Protein 4CRQ (pdb70)

CATH classification: 2.60.120.200

Secondary structure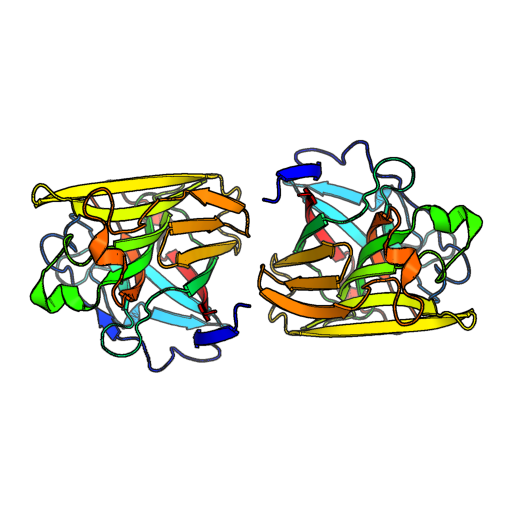 (DSSP, 8-state):
--EEEEEE--SSS--TT-EEE-B-TTTIIIII--EEE-GGGEEEETTEEEEEEEEEEETTEEEEE-EEE-TTT--BSSEEEEEEEE----TTEEEEEEEEETTHHHH-TTTT-EEEEEE--TT-SEEEEEEEEE-TTS-EEEEEEEEE-S-TTSEEEEEEEE-SSEEEEEETTEEEEEEE-GGGGGGTGGGGS-EEEEEEEEESBTTTBS---GGG-SEEEEEEEEEEEE-/--EEEEEE--SSS--TT-EE--B-TTTIIIII--EEE-GGGEEEETTEEEEEEEEEEETTEEEEE-EEE-TTT--BSSEEEEEEEE----TTEEEEEEEEETTHHHH-TTTT-EEEEEE--TT-SEEEEEEEEE-TTS-EEEEEEEEE-S-TTS-EEEEEEE-SSEEEEEETTEEEEEEE-GGGGGGTGGGGS-EEEEEEEEESBTTTBS---GGG-SEEEEEEEEEEEE-

Sequence (462 aa):
DYNLVWQDEFDDGIGPDWVFETGMGYNGWGNNELQYYRRENAAVENGNLVITAKHENFGGAQYTSARMKTQGRKSFKYGKIEARIALPSGQGLWPAFWMLGNNITSVSWPACGEIDIMSRINNALQTHGTIHWSDQNGDHASYGDDVGVSSDPGQYHIYSVEWDANSIKWFVDGQQFNEEVDISNGVNGTGEFQNEFFILLNMAVGGDWPGFDVDQSKLPAQMLVDYVRVYQKDYNLVWQDEFDDGIGPDWVFEETTGMGYYNGWGNNELQYYRRENAAVENGNLVITAKHENFGGAQYTSARMKTQGRKSFKYGKIEARIALPSGQGLWPAFWMLGNNITSVSWPACGEIDIMSRINNALQTHGTIHWSDQNGDHASYGDDVGVSDPGQYHIYSVEWDANSIKWFVDGQQFNEVDISNGVNGTGEFQNEFFILLNMAVGGDWPGFDVDQSKLPAQMLVDYVRVYQK

Structure (mmCIF, N/CA/C/O backbone):
data_4CRQ
#
_entry.id   4CRQ
#
_cell.length_a   67.108
_cell.length_b   68.061
_cell.length_c   143.282
_cell.angle_alpha   90.00
_cell.angle_beta   90.00
_cell.angle_gamma   90.00
#
_symmetry.space_group_name_H-M   'P 21 21 21'
#
loop_
_entity.id
_entity.type
_entity.pdbx_description
1 polymer 'ENDO-1,3-BETA-GLUCANASE, FAMILY GH16'
2 non-polymer 'CALCIUM ION'
3 non-polymer 'CHLORIDE ION'
4 non-polymer 'ACETATE ION'
5 non-polymer 'MAGNESIUM ION'
6 non-polymer 1,2-ETHANEDIOL
7 non-polymer 'SODIUM ION'
8 water water
#
loop_
_atom_site.group_PDB
_atom_site.id
_atom_site.type_symbol
_atom_site.label_atom_id
_atom_site.label_alt_id
_atom_site.label_comp_id
_atom_site.label_asym_id
_atom_site.label_entity_id
_atom_site.label_seq_id
_atom_site.pdbx_PDB_ins_code
_atom_site.Cartn_x
_atom_site.Cartn_y
_atom_site.Cartn_z
_atom_site.occupancy
_atom_site.B_iso_or_equiv
_atom_site.auth_seq_id
_atom_site.auth_comp_id
_atom_site.auth_asym_id
_atom_site.auth_atom_id
_atom_site.pdbx_PDB_model_num
ATOM 1 N N . ASP A 1 2 ? 61.324 4.009 33.576 1.00 49.36 24 ASP A N 1
ATOM 2 C CA . ASP A 1 2 ? 61.701 4.233 35.008 1.00 46.66 24 ASP A CA 1
ATOM 3 C C . ASP A 1 2 ? 61.753 5.723 35.394 1.00 38.27 24 ASP A C 1
ATOM 4 O O . ASP A 1 2 ? 62.344 6.529 34.663 1.00 39.43 24 ASP A O 1
ATOM 9 N N . TYR A 1 3 ? 61.156 6.076 36.544 1.00 35.65 25 TYR A N 1
ATOM 10 C CA . TYR A 1 3 ? 61.163 7.463 37.057 1.00 28.53 25 TYR A CA 1
ATOM 11 C C . TYR A 1 3 ? 62.525 7.826 37.650 1.00 29.58 25 TYR A C 1
ATOM 12 O O . TYR A 1 3 ? 63.051 7.077 38.473 1.00 35.89 25 TYR A O 1
ATOM 21 N N . ASN A 1 4 ? 63.082 8.965 37.227 1.00 28.59 26 ASN A N 1
ATOM 22 C CA . ASN A 1 4 ? 64.359 9.495 37.741 1.00 28.51 26 ASN A CA 1
ATOM 23 C C . ASN A 1 4 ? 64.148 10.882 38.297 1.00 26.62 26 ASN A C 1
ATOM 24 O O . ASN A 1 4 ? 63.382 11.662 37.711 1.00 24.18 26 ASN A O 1
ATOM 29 N N . LEU A 1 5 ? 64.818 11.202 39.408 1.00 25.44 27 LEU A N 1
ATOM 30 C CA . LEU A 1 5 ? 64.630 12.516 40.042 1.00 23.62 27 LEU A CA 1
ATOM 31 C C . LEU A 1 5 ? 65.189 13.616 39.132 1.00 21.88 27 LEU A C 1
ATOM 32 O O . LEU A 1 5 ? 66.378 13.547 38.772 1.00 25.60 27 LEU A O 1
ATOM 37 N N . VAL A 1 6 ? 64.363 14.600 38.766 1.00 22.58 28 VAL A N 1
ATOM 38 C CA . VAL A 1 6 ? 64.821 15.734 37.923 1.00 23.08 28 VAL A CA 1
ATOM 39 C C . VAL A 1 6 ? 64.888 17.066 38.701 1.00 22.44 28 VAL A C 1
ATOM 40 O O . VAL A 1 6 ? 65.637 17.970 38.315 1.00 25.76 28 VAL A O 1
ATOM 44 N N . TRP A 1 7 ? 64.122 17.197 39.787 1.00 22.59 29 TRP A N 1
ATOM 45 C CA . TRP A 1 7 ? 64.142 18.415 40.585 1.00 20.97 29 TRP A CA 1
ATOM 46 C C . TRP A 1 7 ? 63.634 18.124 41.967 1.00 20.54 29 TRP A C 1
ATOM 47 O O . TRP A 1 7 ? 62.757 17.253 42.166 1.00 20.44 29 TRP A O 1
ATOM 58 N N . GLN A 1 8 ? 64.147 18.872 42.944 1.00 19.73 30 GLN A N 1
ATOM 59 C CA . GLN A 1 8 ? 63.661 18.778 44.315 1.00 19.83 30 GLN A CA 1
ATOM 60 C C . GLN A 1 8 ? 63.925 20.043 45.081 1.00 21.48 30 GLN A C 1
ATOM 61 O O . GLN A 1 8 ? 64.844 20.798 44.738 1.00 20.52 30 GLN A O 1
ATOM 67 N N . ASP A 1 9 ? 63.136 20.240 46.132 1.00 19.14 31 ASP A N 1
ATOM 68 C CA . ASP A 1 9 ? 63.471 21.220 47.149 1.00 19.94 31 ASP A CA 1
ATOM 69 C C . ASP A 1 9 ? 63.230 20.465 48.453 1.00 20.60 31 ASP A C 1
ATOM 70 O O . ASP A 1 9 ? 62.079 20.130 48.762 1.00 20.38 31 ASP A O 1
ATOM 75 N N . GLU A 1 10 ? 64.301 20.175 49.195 1.00 20.25 32 GLU A N 1
ATOM 76 C CA . GLU A 1 10 ? 64.250 19.435 50.473 1.00 19.13 32 GLU A CA 1
ATOM 77 C C . GLU A 1 10 ? 64.091 20.363 51.689 1.00 19.03 32 GLU A C 1
ATOM 78 O O . GLU A 1 10 ? 63.906 19.869 52.804 1.00 20.07 32 GLU A O 1
ATOM 84 N N . PHE A 1 11 ? 64.185 21.686 51.481 1.00 19.26 33 PHE A N 1
ATOM 85 C CA . PHE A 1 11 ? 64.062 22.665 52.579 1.00 20.57 33 PHE A CA 1
ATOM 86 C C . PHE A 1 11 ? 65.010 22.359 53.759 1.00 21.82 33 PHE A C 1
ATOM 87 O O . PHE A 1 11 ? 64.612 22.496 54.921 1.00 24.53 33 PHE A O 1
ATOM 95 N N . ASP A 1 12 ? 66.259 21.944 53.470 1.00 23.95 34 ASP A N 1
ATOM 96 C CA . ASP A 1 12 ? 67.179 21.568 54.561 1.00 30.39 34 ASP A CA 1
ATOM 97 C C . ASP A 1 12 ? 67.374 22.671 55.598 1.00 33.80 34 ASP A C 1
ATOM 98 O O . ASP A 1 12 ? 67.182 22.438 56.798 1.00 41.11 34 ASP A O 1
ATOM 103 N N . ASP A 1 13 ? 67.731 23.864 55.126 1.00 39.21 35 ASP A N 1
ATOM 104 C CA . ASP A 1 13 ? 68.041 25.012 56.011 1.00 40.10 35 ASP A CA 1
ATOM 105 C C . ASP A 1 13 ? 67.411 26.320 55.568 1.00 39.38 35 ASP A C 1
ATOM 106 O O . ASP A 1 13 ? 67.319 27.278 56.367 1.00 47.13 35 ASP A O 1
ATOM 111 N N . GLY A 1 14 ? 66.993 26.356 54.303 1.00 33.26 36 GLY A N 1
ATOM 112 C CA . GLY A 1 14 ? 66.303 27.497 53.743 1.00 31.22 36 GLY A CA 1
ATOM 113 C C . GLY A 1 14 ? 65.456 27.104 52.558 1.00 26.79 36 GLY A C 1
ATOM 114 O O . GLY A 1 14 ? 65.391 25.915 52.162 1.00 27.89 36 GLY A O 1
ATOM 115 N N . ILE A 1 15 ? 64.794 28.110 51.998 1.00 27.01 37 ILE A N 1
ATOM 116 C CA . ILE A 1 15 ? 63.920 27.927 50.842 1.00 25.21 37 ILE A CA 1
ATOM 117 C C . ILE A 1 15 ? 64.843 27.941 49.631 1.00 24.09 37 ILE A C 1
ATOM 118 O O . ILE A 1 15 ? 65.749 28.812 49.544 1.00 29.69 37 ILE A O 1
ATOM 123 N N . GLY A 1 16 ? 64.642 26.997 48.712 1.00 26.36 38 GLY A N 1
ATOM 124 C CA . GLY A 1 16 ? 65.517 26.891 47.529 1.00 25.45 38 GLY A CA 1
ATOM 125 C C . GLY A 1 16 ? 65.363 28.035 46.533 1.00 24.80 38 GLY A C 1
ATOM 126 O O . GLY A 1 16 ? 64.461 28.861 46.683 1.00 26.51 38 GLY A O 1
ATOM 127 N N . PRO A 1 17 ? 66.228 28.066 45.496 1.00 25.01 39 PRO A N 1
ATOM 128 C CA . PRO A 1 17 ? 66.312 29.204 44.551 1.00 26.72 39 PRO A CA 1
ATOM 129 C C . PRO A 1 17 ? 65.166 29.298 43.516 1.00 20.46 39 PRO A C 1
ATOM 130 O O . PRO A 1 17 ? 65.122 30.312 42.764 1.00 27.35 39 PRO A O 1
ATOM 134 N N . ASP A 1 18 ? 64.279 28.291 43.475 1.00 22.03 40 ASP A N 1
ATOM 135 C CA . ASP A 1 18 ? 63.259 28.234 42.394 1.00 21.61 40 ASP A CA 1
ATOM 136 C C . ASP A 1 18 ? 61.873 28.745 42.760 1.00 22.35 40 ASP A C 1
ATOM 137 O O . ASP A 1 18 ? 60.939 28.595 41.992 1.00 26.66 40 ASP A O 1
ATOM 142 N N . TRP A 1 19 ? 61.767 29.372 43.926 1.00 21.32 41 TRP A N 1
ATOM 143 C CA . TRP A 1 19 ? 60.489 29.911 44.379 1.00 20.47 41 TRP A CA 1
ATOM 144 C C . TRP A 1 19 ? 60.383 31.410 44.349 1.00 19.94 41 TRP A C 1
ATOM 145 O O . TRP A 1 19 ? 61.317 32.121 44.730 1.00 25.90 41 TRP A O 1
ATOM 156 N N . VAL A 1 20 ? 59.220 31.874 43.898 1.00 20.86 42 VAL A N 1
ATOM 157 C CA . VAL A 1 20 ? 58.801 33.279 43.862 1.00 25.71 42 VAL A CA 1
ATOM 158 C C . VAL A 1 20 ? 57.650 33.392 44.844 1.00 23.89 42 VAL A C 1
ATOM 159 O O . VAL A 1 20 ? 56.748 32.523 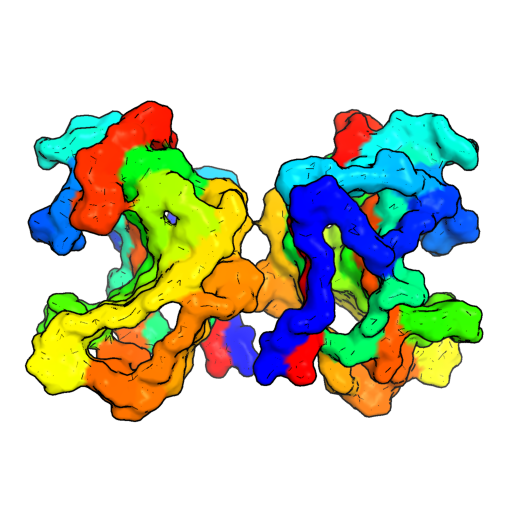44.865 1.00 23.99 42 VAL A O 1
ATOM 163 N N . PHE A 1 21 ? 57.648 34.451 45.644 1.00 21.86 43 PHE A N 1
ATOM 164 C CA . PHE A 1 21 ? 56.603 34.672 46.656 1.00 23.32 43 PHE A CA 1
ATOM 165 C C . PHE A 1 21 ? 55.609 35.681 46.143 1.00 25.67 43 PHE A C 1
ATOM 166 O O . PHE A 1 21 ? 55.995 36.712 45.601 1.00 30.76 43 PHE A O 1
ATOM 174 N N . GLU A 1 22 ? 54.330 35.373 46.312 1.00 23.07 44 GLU A N 1
ATOM 175 C CA . GLU A 1 22 ? 53.250 36.298 45.940 1.00 23.89 44 GLU A CA 1
ATOM 176 C C . GLU A 1 22 ? 52.821 37.077 47.173 1.00 21.99 44 GLU A C 1
ATOM 177 O O . GLU A 1 22 ? 52.990 36.605 48.304 1.00 25.16 44 GLU A O 1
ATOM 183 N N . THR A 1 23 ? 52.279 38.276 46.967 1.00 24.97 45 THR A N 1
ATOM 184 C CA . THR A 1 23 ? 51.855 39.097 48.081 1.00 23.35 45 THR A CA 1
ATOM 185 C C . THR A 1 23 ? 50.477 39.658 47.796 1.00 25.79 45 THR A C 1
ATOM 186 O O . THR A 1 23 ? 50.077 39.750 46.606 1.00 25.52 45 THR A O 1
ATOM 190 N N . GLY A 1 24 ? 49.771 40.057 48.858 1.00 23.50 46 GLY A N 1
ATOM 191 C CA . GLY A 1 24 ? 48.469 40.715 48.722 1.00 24.29 46 GLY A CA 1
ATOM 192 C C . GLY A 1 24 ? 47.309 39.787 48.505 1.00 20.69 46 GLY A C 1
ATOM 193 O O . GLY A 1 24 ? 47.342 38.564 48.819 1.00 22.86 46 GLY A O 1
ATOM 194 N N . MET A 1 25 ? 46.262 40.390 47.948 1.00 22.53 47 MET A N 1
ATOM 195 C CA . MET A 1 25 ? 44.946 39.728 47.822 1.00 21.25 47 MET A CA 1
ATOM 196 C C . MET A 1 25 ? 44.506 39.396 46.390 1.00 24.11 47 MET A C 1
ATOM 197 O O . MET A 1 25 ? 43.388 38.903 46.182 1.00 27.45 47 MET A O 1
ATOM 202 N N . GLY A 1 26 ? 45.381 39.650 45.420 1.00 27.45 48 GLY A N 1
ATOM 203 C CA . GLY A 1 26 ? 45.098 39.351 44.015 1.00 30.80 48 GLY A CA 1
ATOM 204 C C . GLY A 1 26 ? 43.876 40.130 43.566 1.00 29.54 48 GLY A C 1
ATOM 205 O O . GLY A 1 26 ? 43.609 41.241 44.074 1.00 30.20 48 GLY A O 1
ATOM 206 N N . TYR A 1 27 ? 43.149 39.544 42.623 1.00 31.76 49 TYR A N 1
ATOM 207 C CA . TYR A 1 27 ? 41.945 40.132 42.118 1.00 39.50 49 TYR A CA 1
ATOM 208 C C . TYR A 1 27 ? 40.768 39.350 42.722 1.00 35.16 49 TYR A C 1
ATOM 209 O O . TYR A 1 27 ? 40.671 38.122 42.539 1.00 35.29 49 TYR A O 1
ATOM 218 N N . ASN A 1 28 ? 39.898 40.065 43.450 1.00 34.69 50 ASN A N 1
ATOM 219 C CA . ASN A 1 28 ? 38.740 39.474 44.159 1.00 33.99 50 ASN A CA 1
ATOM 220 C C . ASN A 1 28 ? 39.165 38.280 45.052 1.00 29.77 50 ASN A C 1
ATOM 221 O O . ASN A 1 28 ? 38.568 37.179 44.980 1.00 30.36 50 ASN A O 1
ATOM 226 N N . GLY A 1 29 ? 40.197 38.499 45.872 1.00 27.25 51 GLY A N 1
ATOM 227 C CA . GLY A 1 29 ? 40.683 37.448 46.779 1.00 27.19 51 GLY A CA 1
ATOM 228 C C . GLY A 1 29 ? 41.155 36.226 46.002 1.00 27.04 51 GLY A C 1
ATOM 229 O O . GLY A 1 29 ? 40.584 35.141 46.160 1.00 28.33 51 GLY A O 1
ATOM 230 N N . TRP A 1 30 ? 42.157 36.430 45.151 1.00 25.24 52 TRP A N 1
ATOM 231 C CA . TRP A 1 30 ? 42.791 35.371 44.338 1.00 25.84 52 TRP A CA 1
ATOM 232 C C . TRP A 1 30 ? 41.757 34.615 43.544 1.00 26.60 52 TRP A C 1
ATOM 233 O O . TRP A 1 30 ? 41.862 33.410 43.349 1.00 29.51 52 TRP A O 1
ATOM 244 N N . GLY A 1 31 ? 40.748 35.363 43.093 1.00 30.24 53 GLY A N 1
ATOM 245 C CA . GLY A 1 31 ? 39.617 34.864 42.293 1.00 31.44 53 GLY A CA 1
ATOM 246 C C . GLY A 1 31 ? 38.606 33.993 43.022 1.00 30.66 53 GLY A C 1
ATOM 247 O O . GLY A 1 31 ? 37.714 33.433 42.376 1.00 32.14 53 GLY A O 1
ATOM 248 N N . ASN A 1 32 ? 38.730 33.884 44.353 1.00 26.62 54 ASN A N 1
ATOM 249 C CA . ASN A 1 32 ? 37.840 33.037 45.157 1.00 26.11 54 ASN A CA 1
ATOM 250 C C . ASN A 1 32 ? 37.299 33.713 46.403 1.00 27.40 54 ASN A C 1
ATOM 251 O O . ASN A 1 32 ? 36.781 33.024 47.310 1.00 29.95 54 ASN A O 1
ATOM 256 N N . ASN A 1 33 ? 37.408 35.050 46.459 1.00 26.70 55 ASN A N 1
ATOM 257 C CA . ASN A 1 33 ? 36.956 35.843 47.629 1.00 24.43 55 ASN A CA 1
ATOM 258 C C . ASN A 1 33 ? 37.651 35.422 48.930 1.00 26.74 55 ASN A C 1
ATOM 259 O O . ASN A 1 33 ? 37.050 35.466 50.016 1.00 27.52 55 ASN A O 1
ATOM 264 N N . GLU A 1 34 ? 38.913 35.001 48.801 1.00 25.05 56 GLU A N 1
ATOM 265 C CA . GLU A 1 34 ? 39.747 34.586 49.957 1.00 22.25 56 GLU A CA 1
ATOM 266 C C . GLU A 1 34 ? 39.997 35.786 50.882 1.00 20.45 56 GLU A C 1
ATOM 267 O O . GLU A 1 34 ? 40.000 36.944 50.424 1.00 24.87 56 GLU A O 1
ATOM 273 N N . LEU A 1 35 ? 40.208 35.506 52.167 1.00 19.17 57 LEU A N 1
ATOM 274 C CA . LEU A 1 35 ? 40.315 36.578 53.193 1.00 18.57 57 LEU A CA 1
ATOM 275 C C . LEU A 1 35 ? 41.741 36.960 53.595 1.00 20.58 57 LEU A C 1
ATOM 276 O O . LEU A 1 35 ? 41.926 37.961 54.288 1.00 23.63 57 LEU A O 1
ATOM 281 N N . GLN A 1 36 ? 42.735 36.178 53.157 1.00 23.16 58 GLN A N 1
ATOM 282 C CA . GLN A 1 36 ? 44.139 36.455 53.566 1.00 21.41 58 GLN A CA 1
ATOM 283 C C . GLN A 1 36 ? 44.894 37.414 52.637 1.00 20.89 58 GLN A C 1
ATOM 284 O O . GLN A 1 36 ? 44.628 37.497 51.418 1.00 23.75 58 GLN A O 1
ATOM 290 N N . TYR A 1 37 ? 45.839 38.121 53.238 1.00 21.95 59 TYR A N 1
ATOM 291 C CA . TYR A 1 37 ? 46.792 38.923 52.508 1.00 21.64 59 TYR A CA 1
ATOM 292 C C . TYR A 1 37 ? 48.142 38.145 52.526 1.00 20.10 59 TYR A C 1
ATOM 293 O O . TYR A 1 37 ? 48.693 37.929 53.613 1.00 21.28 59 TYR A O 1
ATOM 302 N N . TYR A 1 38 ? 48.657 37.699 51.366 1.00 18.31 60 TYR A N 1
ATOM 303 C CA . TYR A 1 38 ? 49.911 36.955 51.361 1.00 19.84 60 TYR A CA 1
ATOM 304 C C . TYR A 1 38 ? 51.099 37.862 51.594 1.00 21.09 60 TYR A C 1
ATOM 305 O O . TYR A 1 38 ? 51.153 38.979 51.090 1.00 21.10 60 TYR A O 1
ATOM 314 N N . ARG A 1 39 ? 52.047 37.365 52.386 1.00 19.17 61 ARG A N 1
ATOM 315 C CA . ARG A 1 39 ? 53.341 38.074 52.660 1.00 19.04 61 ARG A CA 1
ATOM 316 C C . ARG A 1 39 ? 54.496 37.108 52.650 1.00 21.55 61 ARG A C 1
ATOM 317 O O . ARG A 1 39 ? 54.329 35.905 52.927 1.00 21.58 61 ARG A O 1
ATOM 325 N N . ARG A 1 40 ? 55.679 37.635 52.349 1.00 21.40 62 ARG A N 1
ATOM 326 C CA . ARG A 1 40 ? 56.892 36.840 52.358 1.00 19.87 62 ARG A CA 1
ATOM 327 C C . ARG A 1 40 ? 57.162 36.300 53.778 1.00 20.25 62 ARG A C 1
ATOM 328 O O . ARG A 1 40 ? 57.602 35.143 53.918 1.00 20.80 62 ARG A O 1
ATOM 336 N N . GLU A 1 41 ? 56.882 37.123 54.801 1.00 22.54 63 GLU A N 1
ATOM 337 C CA . GLU A 1 41 ? 57.173 36.827 56.219 1.00 23.54 63 GLU A CA 1
ATOM 338 C C . GLU A 1 41 ? 56.546 35.527 56.704 1.00 20.94 63 GLU A C 1
ATOM 339 O O . GLU A 1 41 ? 57.050 34.881 57.641 1.00 24.21 63 GLU A O 1
ATOM 345 N N . ASN A 1 42 ? 55.444 35.146 56.060 1.00 20.45 64 ASN A N 1
ATOM 346 C CA . ASN A 1 42 ? 54.705 33.980 56.499 1.00 19.43 64 ASN A CA 1
ATOM 347 C C . ASN A 1 42 ? 55.229 32.631 56.016 1.00 18.79 64 ASN A C 1
ATOM 348 O O . ASN A 1 42 ? 54.613 31.578 56.330 1.00 20.29 64 ASN A O 1
ATOM 353 N N . ALA A 1 43 ? 56.308 32.633 55.234 1.00 20.29 65 ALA A N 1
ATOM 354 C CA . ALA A 1 43 ? 56.987 31.398 54.813 1.00 19.24 65 ALA A CA 1
ATOM 355 C C . ALA A 1 43 ? 58.357 31.362 55.449 1.00 20.07 65 ALA A C 1
ATOM 356 O O . ALA A 1 43 ? 59.075 32.371 55.400 1.00 21.67 65 ALA A O 1
ATOM 358 N N . ALA A 1 44 ? 58.730 30.224 56.042 1.00 21.06 66 ALA A N 1
ATOM 359 C CA . ALA A 1 44 ? 60.035 30.067 56.701 1.00 21.97 66 ALA A CA 1
ATOM 360 C C . ALA A 1 44 ? 60.435 28.611 56.655 1.00 21.95 66 ALA A C 1
ATOM 361 O O . ALA A 1 44 ? 59.650 27.789 56.225 1.00 21.98 66 ALA A O 1
ATOM 363 N N . VAL A 1 45 ? 61.654 28.274 57.065 1.00 21.60 67 VAL A N 1
ATOM 364 C CA . VAL A 1 45 ? 62.062 26.876 57.166 1.00 23.57 67 VAL A CA 1
ATOM 365 C C . VAL A 1 45 ? 62.394 26.611 58.626 1.00 26.34 67 VAL A C 1
ATOM 366 O O . VAL A 1 45 ? 63.073 27.429 59.269 1.00 27.26 67 VAL A O 1
ATOM 370 N N . GLU A 1 46 ? 61.902 25.479 59.127 1.00 24.39 68 GLU A N 1
ATOM 371 C CA . GLU A 1 46 ? 62.177 25.017 60.491 1.00 28.00 68 GLU A CA 1
ATOM 372 C C . GLU A 1 46 ? 62.362 23.522 60.444 1.00 25.86 68 GLU A C 1
ATOM 373 O O . GLU A 1 46 ? 61.504 22.826 59.887 1.00 25.95 68 GLU A O 1
ATOM 379 N N . ASN A 1 47 ? 63.467 23.029 61.016 1.00 26.60 69 ASN A N 1
ATOM 380 C CA . ASN A 1 47 ? 63.718 21.569 61.143 1.00 27.74 69 ASN A CA 1
ATOM 381 C C . ASN A 1 47 ? 63.503 20.787 59.843 1.00 27.69 69 ASN A C 1
ATOM 382 O O . ASN A 1 47 ? 62.818 19.747 59.827 1.00 26.30 69 ASN A O 1
ATOM 387 N N . GLY A 1 48 ? 64.073 21.301 58.753 1.00 24.04 70 GLY A N 1
ATOM 388 C CA . GLY A 1 48 ? 63.970 20.634 57.453 1.00 22.65 70 GLY A CA 1
ATOM 389 C C . GLY A 1 48 ? 62.626 20.708 56.751 1.00 22.15 70 GLY A C 1
ATOM 390 O O . GLY A 1 48 ? 62.400 19.963 55.793 1.00 22.58 70 GLY A O 1
ATOM 391 N N . ASN A 1 49 ? 61.736 21.586 57.203 1.00 20.98 71 ASN A N 1
ATOM 392 C CA . ASN A 1 49 ? 60.460 21.745 56.557 1.00 19.41 71 ASN A CA 1
ATOM 393 C C . ASN A 1 49 ? 60.256 23.187 56.135 1.00 19.00 71 ASN A C 1
ATOM 394 O O . ASN A 1 49 ? 60.637 24.121 56.892 1.00 19.94 71 ASN A O 1
ATOM 399 N N . LEU A 1 50 ? 59.630 23.373 54.976 1.00 18.90 72 LEU A N 1
ATOM 400 C CA . LEU A 1 50 ? 58.971 24.643 54.694 1.00 18.16 72 LEU A CA 1
ATOM 401 C C . LEU A 1 50 ? 57.768 24.760 55.646 1.00 17.50 72 LEU A C 1
ATOM 402 O O . LEU A 1 50 ? 56.988 23.812 55.811 1.00 20.21 72 LEU A O 1
ATOM 407 N N . VAL A 1 51 ? 57.635 25.923 56.276 1.00 18.63 73 VAL A N 1
ATOM 408 C CA . VAL A 1 51 ? 56.492 26.189 57.155 1.00 17.82 73 VAL A CA 1
ATOM 409 C C . VAL A 1 51 ? 55.760 27.370 56.552 1.00 18.42 73 VAL A C 1
ATOM 410 O O . VAL A 1 51 ? 56.326 28.471 56.484 1.00 19.33 73 VAL A O 1
ATOM 414 N N . ILE A 1 52 ? 54.508 27.160 56.116 1.00 17.71 74 ILE A N 1
ATOM 415 C CA . ILE A 1 52 ? 53.632 28.278 55.710 1.00 20.34 74 ILE A CA 1
ATOM 416 C C . ILE A 1 52 ? 52.680 28.486 56.882 1.00 19.27 74 ILE A C 1
ATOM 417 O O . ILE A 1 52 ? 51.912 27.564 57.273 1.00 20.08 74 ILE A O 1
ATOM 422 N N . THR A 1 53 ? 52.708 29.702 57.435 1.00 20.43 75 THR A N 1
ATOM 423 C CA . THR A 1 53 ? 51.898 30.009 58.612 1.00 18.04 75 THR A CA 1
ATOM 424 C C . THR A 1 53 ? 50.776 30.985 58.292 1.00 19.23 75 THR A C 1
ATOM 425 O O . THR A 1 53 ? 51.050 32.074 57.783 1.00 19.47 75 THR A O 1
ATOM 429 N N . ALA A 1 54 ? 49.529 30.587 58.572 1.00 18.97 76 ALA A N 1
ATOM 430 C CA . ALA A 1 54 ? 48.364 31.476 58.466 1.00 19.78 76 ALA A CA 1
ATOM 431 C C . ALA A 1 54 ? 48.169 32.122 59.836 1.00 20.09 76 ALA A C 1
ATOM 432 O O . ALA A 1 54 ? 48.158 31.408 60.854 1.00 20.80 76 ALA A O 1
ATOM 434 N N . LYS A 1 55 ? 48.029 33.449 59.866 1.00 19.04 77 LYS A N 1
ATOM 435 C CA . LYS A 1 55 ? 47.934 34.195 61.112 1.00 20.31 77 LYS A CA 1
ATOM 436 C C . LYS A 1 55 ? 46.721 35.052 61.118 1.00 20.09 77 LYS A C 1
ATOM 437 O O . LYS A 1 55 ? 46.271 35.524 60.064 1.00 21.49 77 LYS A O 1
ATOM 443 N N . HIS A 1 56 ? 46.200 35.257 62.323 1.00 22.42 78 HIS A N 1
ATOM 444 C CA . HIS A 1 56 ? 45.207 36.273 62.560 1.00 23.10 78 HIS A CA 1
ATOM 445 C C . HIS A 1 56 ? 46.030 37.538 62.753 1.00 21.75 78 HIS A C 1
ATOM 446 O O . HIS A 1 56 ? 46.634 37.735 63.808 1.00 23.82 78 HIS A O 1
ATOM 453 N N . GLU A 1 57 ? 46.076 38.387 61.724 1.00 23.95 79 GLU A N 1
ATOM 454 C CA . GLU A 1 57 ? 46.927 39.567 61.708 1.00 24.82 79 GLU A CA 1
ATOM 455 C C . GLU A 1 57 ? 46.331 40.596 60.783 1.00 20.55 79 GLU A C 1
ATOM 456 O O . GLU A 1 57 ? 46.147 40.306 59.596 1.00 23.13 79 GLU A O 1
ATOM 462 N N . ASN A 1 58 ? 46.046 41.787 61.310 1.00 22.50 80 ASN A N 1
ATOM 463 C CA . ASN A 1 58 ? 45.461 42.854 60.489 1.00 24.65 80 ASN A CA 1
ATOM 464 C C . ASN A 1 58 ? 46.543 43.433 59.582 1.00 22.53 80 ASN A C 1
ATOM 465 O O . ASN A 1 58 ? 47.587 43.886 60.074 1.00 25.91 80 ASN A O 1
ATOM 470 N N . PHE A 1 59 ? 46.324 43.403 58.258 1.00 22.18 81 PHE A N 1
ATOM 471 C CA . PHE A 1 59 ? 47.325 43.924 57.327 1.00 22.42 81 PHE A CA 1
ATOM 472 C C . PHE A 1 59 ? 46.659 44.276 56.033 1.00 23.83 81 PHE A C 1
ATOM 473 O O . PHE A 1 59 ? 45.968 43.435 55.472 1.00 25.28 81 PHE A O 1
ATOM 481 N N . GLY A 1 60 ? 46.866 45.501 55.562 1.00 30.62 82 GLY A N 1
ATOM 482 C CA . GLY A 1 60 ? 46.349 45.931 54.260 1.00 33.75 82 GLY A CA 1
ATOM 483 C C . GLY A 1 60 ? 44.857 45.756 54.057 1.00 34.65 82 GLY A C 1
ATOM 484 O O . GLY A 1 60 ? 44.419 45.449 52.943 1.00 43.35 82 GLY A O 1
ATOM 485 N N . GLY A 1 61 ? 44.084 45.942 55.131 1.00 31.61 83 GLY A N 1
ATOM 486 C CA . GLY A 1 61 ? 42.623 45.815 55.079 1.00 33.31 83 GLY A CA 1
ATOM 487 C C . GLY A 1 61 ? 42.121 44.376 55.288 1.00 32.69 83 GLY A C 1
ATOM 488 O O . GLY A 1 61 ? 40.902 44.145 55.386 1.00 38.90 83 GLY A O 1
ATOM 489 N N . ALA A 1 62 ? 43.044 43.409 55.337 1.00 24.84 84 ALA A N 1
ATOM 490 C CA . ALA A 1 62 ? 42.708 41.998 55.591 1.00 22.99 84 ALA A CA 1
ATOM 491 C C . ALA A 1 62 ? 42.903 41.715 57.062 1.00 23.81 84 ALA A C 1
ATOM 492 O O . ALA A 1 62 ? 43.672 42.433 57.752 1.00 24.65 84 ALA A O 1
ATOM 494 N N . GLN A 1 63 ? 42.239 40.684 57.573 1.00 22.18 85 GLN A N 1
ATOM 495 C CA . GLN A 1 63 ? 42.505 40.300 58.967 1.00 23.44 85 GLN A CA 1
ATOM 496 C C . GLN A 1 63 ? 43.331 39.015 59.071 1.00 20.82 85 GLN A C 1
ATOM 497 O O . GLN A 1 63 ? 43.529 38.537 60.189 1.00 21.15 85 GLN A O 1
ATOM 503 N N . TYR A 1 64 ? 43.824 38.475 57.945 1.00 19.74 86 TYR A N 1
ATOM 504 C CA . TYR A 1 64 ? 44.683 37.266 57.963 1.00 19.08 86 TYR A CA 1
ATOM 505 C C . TYR A 1 64 ? 45.859 37.471 57.041 1.00 19.65 86 TYR A C 1
ATOM 506 O O . TYR A 1 64 ? 45.729 38.152 56.027 1.00 21.62 86 TYR A O 1
ATOM 515 N N . THR A 1 65 ? 46.973 36.858 57.400 1.00 21.15 87 THR A N 1
ATOM 516 C CA . THR A 1 65 ? 48.131 36.774 56.513 1.00 19.75 87 THR A CA 1
ATOM 517 C C . THR A 1 65 ? 48.509 35.314 56.343 1.00 19.63 87 THR A C 1
ATOM 518 O O . THR A 1 65 ? 48.242 34.487 57.223 1.00 19.41 87 THR A O 1
ATOM 522 N N . SER A 1 66 ? 49.138 34.989 55.206 1.00 18.77 88 SER A N 1
ATOM 523 C CA . SER A 1 66 ? 49.630 33.639 54.956 1.00 18.09 88 SER A CA 1
ATOM 524 C C . SER A 1 66 ? 50.672 33.772 53.843 1.00 16.87 88 SER A C 1
ATOM 525 O O . SER A 1 66 ? 51.107 34.908 53.555 1.00 18.58 88 SER A O 1
ATOM 528 N N . ALA A 1 67 ? 51.071 32.657 53.224 1.00 18.73 89 ALA A N 1
ATOM 529 C CA . ALA A 1 67 ? 52.027 32.694 52.125 1.00 17.71 89 ALA A CA 1
ATOM 530 C C . ALA A 1 67 ? 51.555 31.885 50.938 1.00 18.21 89 ALA A C 1
ATOM 531 O O . ALA A 1 67 ? 50.802 30.930 51.090 1.00 19.57 89 ALA A O 1
ATOM 533 N N . ARG A 1 68 ? 52.003 32.308 49.761 1.00 17.98 90 ARG A N 1
ATOM 534 C CA . ARG A 1 68 ? 51.746 31.653 48.490 1.00 18.79 90 ARG A CA 1
ATOM 535 C C . ARG A 1 68 ? 53.040 31.752 47.688 1.00 20.23 90 ARG A C 1
ATOM 536 O O . ARG A 1 68 ? 53.584 32.848 47.503 1.00 20.85 90 ARG A O 1
ATOM 544 N N . MET A 1 69 ? 53.525 30.601 47.219 1.00 19.13 91 MET A N 1
ATOM 545 C CA . MET A 1 69 ? 54.803 30.492 46.523 1.00 20.02 91 MET A CA 1
ATOM 546 C C . MET A 1 69 ? 54.646 29.738 45.224 1.00 20.26 91 MET A C 1
ATOM 547 O O . MET A 1 69 ? 53.825 28.842 45.154 1.00 19.51 91 MET A O 1
ATOM 552 N N . LYS A 1 70 ? 55.430 30.072 44.200 1.00 19.00 92 LYS A N 1
ATOM 553 C CA . LYS A 1 70 ? 55.328 29.410 42.896 1.00 18.47 92 LYS A CA 1
ATOM 554 C C . LYS A 1 70 ? 56.703 29.285 42.279 1.00 19.69 92 LYS A C 1
ATOM 555 O O . LYS A 1 70 ? 57.592 30.070 42.626 1.00 21.85 92 LYS A O 1
ATOM 561 N N . THR A 1 71 ? 56.865 28.316 41.368 1.00 19.37 93 THR A N 1
ATOM 562 C CA . THR A 1 71 ? 58.132 28.158 40.661 1.00 18.63 93 THR A CA 1
ATOM 563 C C . THR A 1 71 ? 58.073 28.831 39.279 1.00 20.37 93 THR A C 1
ATOM 564 O O . THR A 1 71 ? 58.989 28.647 38.468 1.00 22.05 93 THR A O 1
ATOM 568 N N . GLN A 1 72 ? 57.002 29.589 39.001 1.00 21.09 94 GLN A N 1
ATOM 569 C CA . GLN A 1 72 ? 56.848 30.272 37.701 1.00 21.79 94 GLN A CA 1
ATOM 570 C C . GLN A 1 72 ? 58.100 31.042 37.260 1.00 24.51 94 GLN A C 1
ATOM 571 O O . GLN A 1 72 ? 58.619 31.851 38.046 1.00 25.43 94 GLN A O 1
ATOM 577 N N . GLY A 1 73 ? 58.576 30.771 36.034 1.00 26.57 95 GLY A N 1
ATOM 578 C CA . GLY A 1 73 ? 59.769 31.428 35.471 1.00 28.98 95 GLY A CA 1
ATOM 579 C C . GLY A 1 73 ? 61.110 30.851 35.921 1.00 24.73 95 GLY A C 1
ATOM 580 O O . GLY A 1 73 ? 62.179 31.293 35.445 1.00 28.31 95 GLY A O 1
ATOM 581 N N . ARG A 1 74 ? 61.066 29.881 36.841 1.00 25.20 96 ARG A N 1
ATOM 582 C CA . ARG A 1 74 ? 62.278 29.246 37.386 1.00 27.04 96 ARG A CA 1
ATOM 583 C C . ARG A 1 74 ? 62.300 27.753 37.147 1.00 23.89 96 ARG A C 1
ATOM 584 O O . ARG A 1 74 ? 63.368 27.213 36.778 1.00 26.89 96 ARG A O 1
ATOM 592 N N . LYS A 1 75 ? 61.153 27.082 37.328 1.00 22.58 97 LYS A N 1
ATOM 593 C CA . LYS A 1 75 ? 61.140 25.643 37.156 1.00 23.67 97 LYS A CA 1
ATOM 594 C C . LYS A 1 75 ? 59.789 25.225 36.643 1.00 24.34 97 LYS A C 1
ATOM 595 O O . LYS A 1 75 ? 58.783 25.576 37.247 1.00 23.40 97 LYS A O 1
ATOM 601 N N . SER A 1 76 ? 59.756 24.501 35.526 1.00 20.88 98 SER A N 1
ATOM 602 C CA . SER A 1 76 ? 58.465 24.032 34.996 1.00 21.48 98 SER A CA 1
ATOM 603 C C . SER A 1 76 ? 58.707 22.683 34.324 1.00 21.87 98 SER A C 1
ATOM 604 O O . SER A 1 76 ? 59.860 22.350 33.923 1.00 22.81 98 SER A O 1
ATOM 607 N N . PHE A 1 77 ? 57.620 21.919 34.227 1.00 22.22 99 PHE A N 1
ATOM 608 C CA . PHE A 1 77 ? 57.665 20.510 33.830 1.00 23.26 99 PHE A CA 1
ATOM 609 C C . PHE A 1 77 ? 56.585 20.176 32.872 1.00 23.66 99 PHE A C 1
ATOM 610 O O . PHE A 1 77 ? 55.454 20.640 33.044 1.00 24.41 99 PHE A O 1
ATOM 618 N N . LYS A 1 78 ? 56.932 19.356 31.879 1.00 23.07 100 LYS A N 1
ATOM 619 C CA . LYS A 1 78 ? 55.938 18.755 30.983 1.00 24.21 100 LYS A CA 1
ATOM 620 C C . LYS A 1 78 ? 55.978 17.260 31.276 1.00 21.16 100 LYS A C 1
ATOM 621 O O . LYS A 1 78 ? 56.916 16.580 30.896 1.00 25.96 100 LYS A O 1
ATOM 627 N N . TYR A 1 79 ? 54.943 16.765 31.970 1.00 22.74 101 TYR A N 1
ATOM 628 C CA . TYR A 1 79 ? 54.803 15.364 32.448 1.00 22.96 101 TYR A CA 1
ATOM 629 C C . TYR A 1 79 ? 55.688 15.118 33.671 1.00 21.87 101 TYR A C 1
ATOM 630 O O . TYR A 1 79 ? 56.647 15.848 33.905 1.00 24.77 101 TYR A O 1
ATOM 639 N N . GLY A 1 80 ? 55.334 14.093 34.439 1.00 22.57 102 GLY A N 1
ATOM 640 C CA . GLY A 1 80 ? 56.138 13.622 35.544 1.00 24.26 102 GLY A CA 1
ATOM 641 C C . GLY A 1 80 ? 55.359 13.098 36.707 1.00 24.27 102 GLY A C 1
ATOM 642 O O . GLY A 1 80 ? 54.119 13.103 36.690 1.00 23.66 102 GLY A O 1
ATOM 643 N N . LYS A 1 81 ? 56.089 12.626 37.716 1.00 23.43 103 LYS A N 1
ATOM 644 C CA . LYS A 1 81 ? 55.477 12.266 38.998 1.00 19.99 103 LYS A CA 1
ATOM 645 C C . LYS A 1 81 ? 55.828 13.485 39.860 1.00 19.75 103 LYS A C 1
ATOM 646 O O . LYS A 1 81 ? 57.029 13.734 40.108 1.00 21.49 103 LYS A O 1
ATOM 652 N N . ILE A 1 82 ? 54.821 14.249 40.299 1.00 20.05 104 ILE A N 1
ATOM 653 C CA . ILE A 1 82 ? 55.049 15.499 41.032 1.00 21.11 104 ILE A CA 1
ATOM 654 C C . ILE A 1 82 ? 54.468 15.258 42.414 1.00 19.17 104 ILE A C 1
ATOM 655 O O . ILE A 1 82 ? 53.244 14.944 42.558 1.00 21.06 104 ILE A O 1
ATOM 660 N N . GLU A 1 83 ? 55.292 15.405 43.447 1.00 20.84 105 GLU A N 1
ATOM 661 C CA . GLU A 1 83 ? 54.844 15.034 44.781 1.00 20.55 105 GLU A CA 1
ATOM 662 C C . GLU A 1 83 ? 55.411 15.867 45.908 1.00 19.00 105 GLU A C 1
ATOM 663 O O . GLU A 1 83 ? 56.426 16.552 45.750 1.00 19.73 105 GLU A O 1
ATOM 669 N N . ALA A 1 84 ? 54.778 15.794 47.060 1.00 18.50 106 ALA A N 1
ATOM 670 C CA . ALA A 1 84 ? 55.226 16.512 48.238 1.00 19.04 106 ALA A CA 1
ATOM 671 C C . ALA A 1 84 ? 54.823 15.715 49.469 1.00 19.37 106 ALA A C 1
ATOM 672 O O . ALA A 1 84 ? 53.789 15.004 49.463 1.00 21.03 106 ALA A O 1
ATOM 674 N N . ARG A 1 85 ? 55.636 15.847 50.520 1.00 18.49 107 ARG A N 1
ATOM 675 C CA . ARG A 1 85 ? 55.382 15.185 51.810 1.00 16.96 107 ARG A CA 1
ATOM 676 C C . ARG A 1 85 ? 54.915 16.319 52.732 1.00 17.17 107 ARG A C 1
ATOM 677 O O . ARG A 1 85 ? 55.688 17.210 53.062 1.00 18.89 107 ARG A O 1
ATOM 685 N N . ILE A 1 86 ? 53.631 16.283 53.131 1.00 16.65 108 ILE A N 1
ATOM 686 C CA . ILE A 1 86 ? 52.961 17.418 53.793 1.00 18.62 108 ILE A CA 1
ATOM 687 C C . ILE A 1 86 ? 52.165 16.991 55.023 1.00 17.85 108 ILE A C 1
ATOM 688 O O . ILE A 1 86 ? 51.485 15.947 54.988 1.00 18.35 108 ILE A O 1
ATOM 693 N N . ALA A 1 87 ? 52.225 17.820 56.074 1.00 16.99 109 ALA A N 1
ATOM 694 C CA . ALA A 1 87 ? 51.424 17.666 57.303 1.00 17.93 109 ALA A CA 1
ATOM 695 C C . ALA A 1 87 ? 50.569 18.932 57.376 1.00 17.45 109 ALA A C 1
ATOM 696 O O . ALA A 1 87 ? 51.076 20.038 57.206 1.00 18.46 109 ALA A O 1
ATOM 698 N N . LEU A 1 88 ? 49.268 18.794 57.630 1.00 18.15 110 LEU A N 1
ATOM 699 C CA . LEU A 1 88 ? 48.331 19.908 57.553 1.00 18.69 110 LEU A CA 1
ATOM 700 C C . LEU A 1 88 ? 47.674 20.269 58.874 1.00 19.15 110 LEU A C 1
ATOM 701 O O . LEU A 1 88 ? 47.374 19.380 59.659 1.00 21.12 110 LEU A O 1
ATOM 706 N N . PRO A 1 89 ? 47.436 21.577 59.108 1.00 20.96 111 PRO A N 1
ATOM 707 C CA . PRO A 1 89 ? 46.745 22.012 60.317 1.00 20.06 111 PRO A CA 1
ATOM 708 C C . PRO A 1 89 ? 45.242 21.882 60.097 1.00 20.66 111 PRO A C 1
ATOM 709 O O . PRO A 1 89 ? 44.817 21.803 58.953 1.00 25.04 111 PRO A O 1
ATOM 713 N N . SER A 1 90 ? 44.429 21.868 61.147 1.00 26.59 112 SER A N 1
ATOM 714 C CA . SER A 1 90 ? 42.982 21.765 60.942 1.00 27.01 112 SER A CA 1
ATOM 715 C C . SER A 1 90 ? 42.274 22.961 61.557 1.00 23.62 112 SER A C 1
ATOM 716 O O . SER A 1 90 ? 42.685 23.414 62.621 1.00 30.29 112 SER A O 1
ATOM 719 N N . GLY A 1 91 ? 41.236 23.471 60.899 1.00 24.56 113 GLY A N 1
ATOM 720 C CA . GLY A 1 91 ? 40.479 24.580 61.469 1.00 25.37 113 GLY A CA 1
ATOM 721 C C . GLY A 1 91 ? 39.558 25.147 60.434 1.00 22.37 113 GLY A C 1
ATOM 722 O O . GLY A 1 91 ? 39.955 25.243 59.253 1.00 24.50 113 GLY A O 1
ATOM 723 N N . GLN A 1 92 ? 38.347 25.531 60.865 1.00 23.56 114 GLN A N 1
ATOM 724 C CA . GLN A 1 92 ? 37.337 26.142 59.991 1.00 24.17 114 GLN A CA 1
ATOM 725 C C . GLN A 1 92 ? 37.994 27.337 59.302 1.00 23.91 114 GLN A C 1
ATOM 726 O O . GLN A 1 92 ? 38.602 28.190 59.979 1.00 21.92 114 GLN A O 1
ATOM 732 N N . GLY A 1 93 ? 37.894 27.377 57.973 1.00 23.78 115 GLY A N 1
ATOM 733 C CA . GLY A 1 93 ? 38.449 28.468 57.170 1.00 23.83 115 GLY A CA 1
ATOM 734 C C . GLY A 1 93 ? 39.754 28.132 56.466 1.00 20.47 115 GLY A C 1
ATOM 735 O O . GLY A 1 93 ? 40.086 28.779 55.463 1.00 21.97 115 GLY A O 1
ATOM 736 N N . LEU A 1 94 ? 40.499 27.144 56.968 1.00 19.90 116 LEU A N 1
ATOM 737 C CA . LEU A 1 94 ? 41.841 26.859 56.397 1.00 19.92 116 LEU A CA 1
ATOM 738 C C . LEU A 1 94 ? 41.751 26.155 55.067 1.00 19.94 116 LEU A C 1
ATOM 739 O O . LEU A 1 94 ? 40.954 25.214 54.921 1.00 21.97 116 LEU A O 1
ATOM 744 N N . TRP A 1 95 ? 42.578 26.591 54.102 1.00 19.09 117 TRP A N 1
ATOM 745 C CA . TRP A 1 95 ? 42.501 26.060 52.745 1.00 18.63 117 TRP A CA 1
ATOM 746 C C . TRP A 1 95 ? 43.870 25.888 52.116 1.00 18.22 117 TRP A C 1
ATOM 747 O O . TRP A 1 95 ? 44.269 26.700 51.265 1.00 19.94 117 TRP A O 1
ATOM 758 N N . PRO A 1 96 ? 44.585 24.829 52.527 1.00 20.37 118 PRO A N 1
ATOM 759 C CA . PRO A 1 96 ? 45.903 24.586 51.965 1.00 19.16 118 PRO A CA 1
ATOM 760 C C . PRO A 1 96 ? 45.811 23.934 50.583 1.00 19.87 118 PRO A C 1
ATOM 761 O O . PRO A 1 96 ? 44.807 23.253 50.270 1.00 21.55 118 PRO A O 1
ATOM 765 N N . ALA A 1 97 ? 46.850 24.135 49.754 1.00 18.22 119 ALA A N 1
ATOM 766 C CA . ALA A 1 97 ? 46.871 23.489 48.428 1.00 19.72 119 ALA A CA 1
ATOM 767 C C . ALA A 1 97 ? 48.279 23.308 47.887 1.00 18.25 119 ALA A C 1
ATOM 768 O O . ALA A 1 97 ? 49.157 24.107 48.216 1.00 19.20 119 ALA A O 1
ATOM 770 N N . PHE A 1 98 ? 48.451 22.268 47.061 1.00 18.44 120 PHE A N 1
ATOM 771 C CA . PHE A 1 98 ? 49.689 21.941 46.380 1.00 17.28 120 PHE A CA 1
ATOM 772 C C . PHE A 1 98 ? 49.202 21.708 44.964 1.00 18.54 120 PHE A C 1
ATOM 773 O O . PHE A 1 98 ? 48.397 20.801 44.729 1.00 18.56 120 PHE A O 1
ATOM 781 N N . TRP A 1 99 ? 49.667 22.528 44.023 1.00 18.39 121 TRP A N 1
ATOM 782 C CA . TRP A 1 99 ? 49.072 22.540 42.688 1.00 18.43 121 TRP A CA 1
ATOM 783 C C . TRP A 1 99 ? 49.962 23.028 41.596 1.00 20.46 121 TRP A C 1
ATOM 784 O O . TRP A 1 99 ? 51.131 23.325 41.856 1.00 19.59 121 TRP A O 1
ATOM 795 N N . MET A 1 100 ? 49.439 23.100 40.370 1.00 20.17 122 MET A N 1
ATOM 796 C CA . MET A 1 100 ? 50.258 23.457 39.201 1.00 18.87 122 MET A CA 1
ATOM 797 C C . MET A 1 100 ? 49.418 24.259 38.236 1.00 21.16 122 MET A C 1
ATOM 798 O O . MET A 1 100 ? 48.204 24.041 38.131 1.00 21.76 122 MET A O 1
ATOM 803 N N . LEU A 1 101 ? 50.052 25.187 37.536 1.00 20.44 123 LEU A N 1
ATOM 804 C CA . LEU A 1 101 ? 49.387 25.986 36.485 1.00 21.05 123 LEU A CA 1
ATOM 805 C C . LEU A 1 101 ? 50.213 25.992 35.207 1.00 22.32 123 LEU A C 1
ATOM 806 O O . LEU A 1 101 ? 51.448 25.959 35.285 1.00 23.35 123 LEU A O 1
ATOM 811 N N . GLY A 1 102 ? 49.575 26.079 34.033 1.00 22.40 124 GLY A N 1
ATOM 812 C CA . GLY A 1 102 ? 50.335 26.115 32.779 1.00 24.80 124 GLY A CA 1
ATOM 813 C C . GLY A 1 102 ? 51.175 27.381 32.686 1.00 26.18 124 GLY A C 1
ATOM 814 O O . GLY A 1 102 ? 50.704 28.477 33.053 1.00 26.20 124 GLY A O 1
ATOM 815 N N . ASN A 1 103 ? 52.420 27.233 32.218 1.00 25.93 125 ASN A N 1
ATOM 816 C CA . ASN A 1 103 ? 53.294 28.396 31.921 1.00 26.97 125 ASN A CA 1
ATOM 817 C C . ASN A 1 103 ? 52.618 29.453 31.070 1.00 29.45 125 ASN A C 1
ATOM 818 O O . ASN A 1 103 ? 52.907 30.649 31.209 1.00 29.88 125 ASN A O 1
ATOM 823 N N . ASN A 1 104 ? 51.720 29.017 30.178 1.00 27.40 126 ASN A N 1
ATOM 824 C CA . ASN A 1 104 ? 51.086 29.964 29.237 1.00 29.62 126 ASN A CA 1
ATOM 825 C C . ASN A 1 104 ? 49.961 30.832 29.845 1.00 28.06 126 ASN A C 1
ATOM 826 O O . ASN A 1 104 ? 49.268 31.556 29.109 1.00 34.15 126 ASN A O 1
ATOM 831 N N . ILE A 1 105 ? 49.787 30.758 31.171 1.00 29.46 127 ILE A N 1
ATOM 832 C CA . ILE A 1 105 ? 48.810 31.600 31.886 1.00 28.71 127 ILE A CA 1
ATOM 833 C C . ILE A 1 105 ? 49.016 33.080 31.507 1.00 29.57 127 ILE A C 1
ATOM 834 O O . ILE A 1 105 ? 48.059 33.845 31.397 1.00 33.92 127 ILE A O 1
ATOM 839 N N . THR A 1 106 ? 50.283 33.463 31.309 1.00 32.65 128 THR A N 1
ATOM 840 C CA . THR A 1 106 ? 50.645 34.843 30.938 1.00 35.49 128 THR A CA 1
ATOM 841 C C . THR A 1 106 ? 50.093 35.272 29.566 1.00 33.36 128 THR A C 1
ATOM 842 O O . THR A 1 106 ? 49.956 36.479 29.312 1.00 40.88 128 THR A O 1
ATOM 846 N N . SER A 1 107 ? 49.772 34.313 28.695 1.00 36.09 129 SER A N 1
ATOM 847 C CA . SER A 1 107 ? 49.200 34.672 27.392 1.00 38.70 129 SER A CA 1
ATOM 848 C C . SER A 1 107 ? 47.751 34.232 27.181 1.00 35.95 129 SER A C 1
ATOM 849 O O . SER A 1 107 ? 47.029 34.941 26.569 1.00 48.96 129 SER A O 1
ATOM 852 N N . VAL A 1 108 ? 47.363 33.063 27.712 1.00 37.84 130 VAL A N 1
ATOM 853 C CA . VAL A 1 108 ? 45.982 32.532 27.489 1.00 39.65 130 VAL A CA 1
ATOM 854 C C . VAL A 1 108 ? 45.043 32.688 28.697 1.00 39.17 130 VAL A C 1
ATOM 855 O O . VAL A 1 108 ? 43.836 32.409 28.592 1.00 39.58 130 VAL A O 1
ATOM 859 N N . SER A 1 109 ? 45.606 33.127 29.827 1.00 36.03 131 SER A N 1
ATOM 860 C CA . SER A 1 109 ? 44.879 33.358 31.092 1.00 36.24 131 SER A CA 1
ATOM 861 C C . SER A 1 109 ? 44.351 32.035 31.713 1.00 37.03 131 SER A C 1
ATOM 862 O O . SER A 1 109 ? 44.688 30.935 31.236 1.00 37.80 131 SER A O 1
ATOM 865 N N . TRP A 1 110 ? 43.546 32.144 32.770 1.00 38.30 132 TRP A N 1
ATOM 866 C CA . TRP A 1 110 ? 42.952 30.995 33.454 1.00 35.59 132 TRP A CA 1
ATOM 867 C C . TRP A 1 110 ? 41.483 30.951 33.106 1.00 35.66 132 TRP A C 1
ATOM 868 O O . TRP A 1 110 ? 40.863 32.013 33.006 1.00 37.98 132 TRP A O 1
ATOM 879 N N . PRO A 1 111 ? 40.887 29.742 32.924 1.00 33.15 133 PRO A N 1
ATOM 880 C CA . PRO A 1 111 ? 41.461 28.393 33.067 1.00 33.06 133 PRO A CA 1
ATOM 881 C C . PRO A 1 111 ? 42.075 27.769 31.809 1.00 32.97 133 PRO A C 1
ATOM 882 O O . PRO A 1 111 ? 42.482 26.601 31.864 1.00 31.45 133 PRO A O 1
ATOM 886 N N . ALA A 1 112 ? 42.148 28.526 30.703 1.00 36.13 134 ALA A N 1
ATOM 887 C CA . ALA A 1 112 ? 42.709 28.001 29.443 1.00 35.94 134 ALA A CA 1
ATOM 888 C C . ALA A 1 112 ? 44.120 27.457 29.631 1.00 32.13 134 ALA A C 1
ATOM 889 O O . ALA A 1 112 ? 44.475 26.512 28.956 1.00 35.06 134 ALA A O 1
ATOM 891 N N . CYS A 1 113 ? 44.908 28.052 30.543 1.00 31.59 135 CYS A N 1
ATOM 892 C CA . CYS A 1 113 ? 46.271 27.588 30.827 1.00 29.91 135 CYS A CA 1
ATOM 893 C C . CYS A 1 113 ? 46.324 26.172 31.412 1.00 29.99 135 CYS A C 1
ATOM 894 O O . CYS A 1 113 ? 47.345 25.498 31.307 1.00 29.35 135 CYS A O 1
ATOM 897 N N . GLY A 1 114 ? 45.218 25.753 32.038 1.00 30.50 136 GLY A N 1
ATOM 898 C CA . GLY A 1 114 ? 45.109 24.459 32.717 1.00 26.44 136 GLY A CA 1
ATOM 899 C C . GLY A 1 114 ? 45.623 24.575 34.144 1.00 26.73 136 GLY A C 1
ATOM 900 O O . GLY A 1 114 ? 46.526 25.370 34.456 1.00 26.20 136 GLY A O 1
ATOM 901 N N . GLU A 1 115 ? 45.036 23.772 35.018 1.00 26.30 137 GLU A N 1
ATOM 902 C CA . GLU A 1 115 ? 45.410 23.717 36.412 1.00 24.89 137 GLU A CA 1
ATOM 903 C C . GLU A 1 115 ? 45.314 22.287 36.896 1.00 24.12 137 GLU A C 1
ATOM 904 O O . GLU A 1 115 ? 44.317 21.613 36.648 1.00 25.02 137 GLU A O 1
ATOM 910 N N . ILE A 1 116 ? 46.337 21.834 37.613 1.00 22.59 138 ILE A N 1
ATOM 911 C CA . ILE A 1 116 ? 46.337 20.504 38.232 1.00 20.97 138 ILE A CA 1
ATOM 912 C C . ILE A 1 116 ? 46.431 20.733 39.733 1.00 22.08 138 ILE A C 1
ATOM 913 O O . ILE A 1 116 ? 47.467 21.188 40.222 1.00 22.53 138 ILE A O 1
ATOM 918 N N . ASP A 1 117 ? 45.346 20.440 40.452 1.00 22.58 139 ASP A N 1
ATOM 919 C CA . ASP A 1 117 ? 45.347 20.503 41.913 1.00 21.42 139 ASP A CA 1
ATOM 920 C C . ASP A 1 117 ? 45.738 19.118 42.425 1.00 21.46 139 ASP A C 1
ATOM 921 O O . ASP A 1 117 ? 44.946 18.179 42.340 1.00 23.63 139 ASP A O 1
ATOM 926 N N . ILE A 1 118 ? 46.970 19.004 42.945 1.00 20.56 140 ILE A N 1
ATOM 927 C CA . ILE A 1 118 ? 47.500 17.713 43.416 1.00 20.56 140 ILE A CA 1
ATOM 928 C C . ILE A 1 118 ? 46.858 17.368 44.763 1.00 19.42 140 ILE A C 1
ATOM 929 O O . ILE A 1 118 ? 46.405 16.235 44.988 1.00 22.12 140 ILE A O 1
ATOM 934 N N . MET A 1 119 ? 46.825 18.357 45.658 1.00 19.57 141 MET A N 1
ATOM 935 C CA . MET A 1 119 ? 46.162 18.206 46.938 1.00 21.62 141 MET A CA 1
ATOM 936 C C . MET A 1 119 ? 45.486 19.529 47.277 1.00 19.65 141 MET A C 1
ATOM 937 O O . MET A 1 119 ? 46.119 20.581 47.149 1.00 21.89 141 MET A O 1
ATOM 942 N N . SER A 1 120 ? 44.213 19.474 47.692 1.00 20.38 142 SER A N 1
ATOM 943 C CA . SER A 1 120 ? 43.602 20.630 48.376 1.00 20.13 142 SER A CA 1
ATOM 944 C C . SER A 1 120 ? 42.730 20.059 49.506 1.00 19.62 142 SER A C 1
ATOM 945 O O . SER A 1 120 ? 42.269 18.913 49.448 1.00 23.36 142 SER A O 1
ATOM 948 N N . ARG A 1 121 ? 42.543 20.860 50.553 1.00 20.23 143 ARG A N 1
ATOM 949 C CA . ARG A 1 121 ? 41.702 20.467 51.677 1.00 21.30 143 ARG A CA 1
ATOM 950 C C . ARG A 1 121 ? 41.024 21.706 52.213 1.00 19.18 143 ARG A C 1
ATOM 951 O O . ARG A 1 121 ? 41.587 22.792 52.117 1.00 20.98 143 ARG A O 1
ATOM 959 N N . ILE A 1 122 ? 39.825 21.536 52.772 1.00 22.90 144 ILE A N 1
ATOM 960 C CA . ILE A 1 122 ? 39.171 22.657 53.460 1.00 22.12 144 ILE A CA 1
ATOM 961 C C . ILE A 1 122 ? 38.793 22.313 54.894 1.00 22.02 144 ILE A C 1
ATOM 962 O O . ILE A 1 122 ? 38.447 21.145 55.209 1.00 25.16 144 ILE A O 1
ATOM 967 N N . ASN A 1 123 ? 38.864 23.339 55.743 1.00 21.47 145 ASN A N 1
ATOM 968 C CA . ASN A 1 123 ? 38.278 23.289 57.101 1.00 23.13 145 ASN A CA 1
ATOM 969 C C . ASN A 1 123 ? 38.840 22.112 57.901 1.00 25.58 145 ASN A C 1
ATOM 970 O O . ASN A 1 123 ? 40.053 21.973 57.951 1.00 25.86 145 ASN A O 1
ATOM 975 N N . ASN A 1 124 ? 37.993 21.286 58.521 1.00 25.16 146 ASN A N 1
ATOM 976 C CA . ASN A 1 124 ? 38.456 20.113 59.281 1.00 26.45 146 ASN A CA 1
ATOM 977 C C . ASN A 1 124 ? 38.159 18.794 58.570 1.00 31.53 146 ASN A C 1
ATOM 978 O O . ASN A 1 124 ? 38.131 17.733 59.224 1.00 33.93 146 ASN A O 1
ATOM 983 N N . ALA A 1 125 ? 37.944 18.850 57.245 1.00 29.95 147 ALA A N 1
ATOM 984 C CA . ALA A 1 125 ? 37.515 17.665 56.466 1.00 31.84 147 ALA A CA 1
ATOM 985 C C . ALA A 1 125 ? 38.506 16.500 56.610 1.00 35.98 147 ALA A C 1
ATOM 986 O O . ALA A 1 125 ? 39.726 16.707 56.598 1.00 33.44 147 ALA A O 1
ATOM 988 N N . LEU A 1 126 ? 37.997 15.283 56.765 1.00 38.92 148 LEU A N 1
ATOM 989 C CA . LEU A 1 126 ? 38.920 14.137 56.876 1.00 34.18 148 LEU A CA 1
ATOM 990 C C . LEU A 1 126 ? 39.125 13.478 55.495 1.00 33.29 148 LEU A C 1
ATOM 991 O O . LEU A 1 126 ? 39.095 12.265 55.322 1.00 32.85 148 LEU A O 1
ATOM 996 N N . GLN A 1 127 ? 39.348 14.340 54.520 1.00 33.68 149 GLN A N 1
ATOM 997 C CA . GLN A 1 127 ? 39.579 13.959 53.144 1.00 30.54 149 GLN A CA 1
ATOM 998 C C . GLN A 1 127 ? 40.297 15.074 52.425 1.00 27.21 149 GLN A C 1
ATOM 999 O O . GLN A 1 127 ? 40.256 16.245 52.844 1.00 32.60 149 GLN A O 1
ATOM 1005 N N . THR A 1 128 ? 40.953 14.707 51.336 1.00 25.38 150 THR A N 1
ATOM 1006 C CA . THR A 1 128 ? 41.649 15.689 50.513 1.00 21.57 150 THR A CA 1
ATOM 1007 C C . THR A 1 128 ? 41.178 15.473 49.084 1.00 24.17 150 THR A C 1
ATOM 1008 O O . THR A 1 128 ? 40.621 14.410 48.766 1.00 27.22 150 THR A O 1
ATOM 1012 N N . HIS A 1 129 ? 41.413 16.473 48.237 1.00 24.18 151 HIS A N 1
ATOM 1013 C CA . HIS A 1 129 ? 40.949 16.462 46.850 1.00 23.21 151 HIS A CA 1
ATOM 1014 C C . HIS A 1 129 ? 42.047 16.555 45.829 1.00 24.09 151 HIS A C 1
ATOM 1015 O O . HIS A 1 129 ? 43.141 17.014 46.137 1.00 25.83 151 HIS A O 1
ATOM 1022 N N . GLY A 1 130 ? 41.716 16.112 44.611 1.00 26.58 152 GLY A N 1
ATOM 1023 C CA . GLY A 1 130 ? 42.568 16.136 43.425 1.00 25.24 152 GLY A CA 1
ATOM 1024 C C . GLY A 1 130 ? 41.665 16.529 42.283 1.00 23.54 152 GLY A C 1
ATOM 1025 O O . GLY A 1 130 ? 40.648 15.868 42.049 1.00 26.95 152 GLY A O 1
ATOM 1026 N N . THR A 1 131 ? 42.031 17.594 41.564 1.00 26.80 153 THR A N 1
ATOM 1027 C CA . THR A 1 131 ? 41.151 18.182 40.559 1.00 27.98 153 THR A CA 1
ATOM 1028 C C . THR A 1 131 ? 41.943 18.766 39.390 1.00 25.41 153 THR A C 1
ATOM 1029 O O . THR A 1 131 ? 43.118 19.136 39.556 1.00 25.99 153 THR A O 1
ATOM 1033 N N . ILE A 1 132 ? 41.322 18.820 38.207 1.00 28.64 154 ILE A N 1
ATOM 1034 C CA . ILE A 1 132 ? 41.842 19.636 37.096 1.00 26.48 154 ILE A CA 1
ATOM 1035 C C . ILE A 1 132 ? 40.793 20.708 36.750 1.00 28.16 154 ILE A C 1
ATOM 1036 O O . ILE A 1 132 ? 39.577 20.474 36.909 1.00 31.06 154 ILE A O 1
ATOM 1041 N N . HIS A 1 133 ? 41.275 21.860 36.291 1.00 25.70 155 HIS A N 1
ATOM 1042 C CA . HIS A 1 133 ? 40.443 22.944 35.762 1.00 27.19 155 HIS A CA 1
ATOM 1043 C C . HIS A 1 133 ? 40.996 23.322 34.418 1.00 28.17 155 HIS A C 1
ATOM 1044 O O . HIS A 1 133 ? 42.230 23.400 34.252 1.00 30.06 155 HIS A O 1
ATOM 1051 N N . TRP A 1 134 ? 40.122 23.554 33.436 1.00 30.56 156 TRP A N 1
ATOM 1052 C CA . TRP A 1 134 ? 40.571 23.922 32.089 1.00 33.12 156 TRP A CA 1
ATOM 1053 C C . TRP A 1 134 ? 39.459 24.610 31.326 1.00 34.05 156 TRP A C 1
ATOM 1054 O O . TRP A 1 134 ? 38.335 24.715 31.854 1.00 37.86 156 TRP A O 1
ATOM 1065 N N . SER A 1 135 ? 39.750 25.087 30.102 1.00 33.96 157 SER A N 1
ATOM 1066 C CA . SER A 1 135 ? 38.769 25.630 29.211 1.00 32.13 157 SER A CA 1
ATOM 1067 C C . SER A 1 135 ? 38.478 24.516 28.185 1.00 46.07 157 SER A C 1
ATOM 1068 O O . SER A 1 135 ? 39.385 24.115 27.437 1.00 43.89 157 SER A O 1
ATOM 1071 N N . ASP A 1 136 ? 37.233 24.017 28.152 1.00 47.74 158 ASP A N 1
ATOM 1072 C CA . ASP A 1 136 ? 36.852 22.882 27.271 1.00 49.91 158 ASP A CA 1
ATOM 1073 C C . ASP A 1 136 ? 36.711 23.308 25.790 1.00 54.21 158 ASP A C 1
ATOM 1074 O O . ASP A 1 136 ? 36.931 24.488 25.479 1.00 52.41 158 ASP A O 1
ATOM 1079 N N . GLN A 1 137 ? 36.343 22.365 24.907 1.00 59.26 159 GLN A N 1
ATOM 1080 C CA . GLN A 1 137 ? 36.208 22.620 23.445 1.00 58.59 159 GLN A CA 1
ATOM 1081 C C . GLN A 1 137 ? 35.198 23.741 23.063 1.00 61.41 159 GLN A C 1
ATOM 1082 O O . GLN A 1 137 ? 35.333 24.335 21.983 1.00 64.38 159 GLN A O 1
ATOM 1088 N N . ASN A 1 138 ? 34.217 24.009 23.936 1.00 59.77 160 ASN A N 1
ATOM 1089 C CA . ASN A 1 138 ? 33.228 25.091 23.741 1.00 56.99 160 ASN A CA 1
ATOM 1090 C C . ASN A 1 138 ? 33.717 26.456 24.261 1.00 61.84 160 ASN A C 1
ATOM 1091 O O . ASN A 1 138 ? 33.050 27.480 24.063 1.00 63.51 160 ASN A O 1
ATOM 1096 N N . GLY A 1 139 ? 34.882 26.458 24.915 1.00 55.91 161 GLY A N 1
ATOM 1097 C CA . GLY A 1 139 ? 35.468 27.655 25.525 1.00 57.44 161 GLY A CA 1
ATOM 1098 C C . GLY A 1 139 ? 34.908 27.920 26.914 1.00 55.76 161 GLY A C 1
ATOM 1099 O O . GLY A 1 139 ? 35.059 29.027 27.439 1.00 59.87 161 GLY A O 1
ATOM 1100 N N . ASP A 1 140 ? 34.270 26.902 27.502 1.00 54.17 162 ASP A N 1
ATOM 1101 C CA . ASP A 1 140 ? 33.656 26.992 28.831 1.00 53.88 162 ASP A CA 1
ATOM 1102 C C . ASP A 1 140 ? 34.527 26.408 29.924 1.00 47.63 162 ASP A C 1
ATOM 1103 O O . ASP A 1 140 ? 35.241 25.423 29.696 1.00 51.44 162 ASP A O 1
ATOM 1108 N N . HIS A 1 141 ? 34.444 27.036 31.101 1.00 54.56 163 HIS A N 1
ATOM 1109 C CA . HIS A 1 141 ? 35.108 26.591 32.321 1.00 49.43 163 HIS A CA 1
ATOM 1110 C C . HIS A 1 141 ? 34.691 25.175 32.610 1.00 49.99 163 HIS A C 1
ATOM 1111 O O . HIS A 1 141 ? 33.491 24.871 32.716 1.00 50.70 163 HIS A O 1
ATOM 1118 N N . ALA A 1 142 ? 35.686 24.303 32.718 1.00 39.82 164 ALA A N 1
ATOM 1119 C CA . ALA A 1 142 ? 35.477 22.898 33.012 1.00 37.22 164 ALA A CA 1
ATOM 1120 C C . ALA A 1 142 ? 36.308 22.496 34.221 1.00 40.64 164 ALA A C 1
ATOM 1121 O O . ALA A 1 142 ? 37.410 23.021 34.447 1.00 36.41 164 ALA A O 1
ATOM 1123 N N . SER A 1 143 ? 35.771 21.568 35.002 1.00 36.17 165 SER A N 1
ATOM 1124 C CA . SER A 1 143 ? 36.503 21.000 36.139 1.00 40.29 165 SER A CA 1
ATOM 1125 C C . SER A 1 143 ? 36.135 19.526 36.304 1.00 32.83 165 SER A C 1
ATOM 1126 O O . SER A 1 143 ? 35.061 19.113 35.922 1.00 45.06 165 SER A O 1
ATOM 1129 N N . TYR A 1 144 ? 37.068 18.760 36.874 1.00 35.55 166 TYR A N 1
ATOM 1130 C CA . TYR A 1 144 ? 36.921 17.330 37.108 1.00 37.20 166 TYR A CA 1
ATOM 1131 C C . TYR A 1 144 ? 37.743 16.983 38.333 1.00 40.40 166 TYR A C 1
ATOM 1132 O O . TYR A 1 144 ? 38.957 17.187 38.340 1.00 42.08 166 TYR A O 1
ATOM 1141 N N . GLY A 1 145 ? 37.090 16.460 39.361 1.00 32.47 167 GLY A N 1
ATOM 1142 C CA . GLY A 1 145 ? 37.802 16.137 40.591 1.00 32.89 167 GLY A CA 1
ATOM 1143 C C . GLY A 1 145 ? 37.206 14.987 41.361 1.00 30.72 167 GLY A C 1
ATOM 1144 O O . GLY A 1 145 ? 36.090 14.512 41.053 1.00 33.92 167 GLY A O 1
ATOM 1145 N N . ASP A 1 146 ? 37.952 14.539 42.367 1.00 30.81 168 ASP A N 1
ATOM 1146 C CA . ASP A 1 146 ? 37.475 13.510 43.291 1.00 30.77 168 ASP A CA 1
ATOM 1147 C C . ASP A 1 146 ? 38.202 13.709 44.638 1.00 30.29 168 ASP A C 1
ATOM 1148 O O . ASP A 1 146 ? 39.119 14.561 44.764 1.00 29.12 168 ASP A O 1
ATOM 1153 N N . ASP A 1 147 ? 37.811 12.935 45.638 1.00 30.29 169 ASP A N 1
ATOM 1154 C CA . ASP A 1 147 ? 38.441 13.042 46.954 1.00 28.84 169 ASP A CA 1
ATOM 1155 C C . ASP A 1 147 ? 38.732 11.674 47.516 1.00 25.40 169 ASP A C 1
ATOM 1156 O O . ASP A 1 147 ? 38.278 10.666 46.975 1.00 29.78 169 ASP A O 1
ATOM 1161 N N . VAL A 1 148 ? 39.501 11.642 48.596 1.00 27.97 170 VAL A N 1
ATOM 1162 C CA . VAL A 1 148 ? 39.862 10.403 49.265 1.00 26.84 170 VAL A CA 1
ATOM 1163 C C . VAL A 1 148 ? 39.904 10.679 50.762 1.00 26.37 170 VAL A C 1
ATOM 1164 O O . VAL A 1 148 ? 40.338 11.765 51.190 1.00 25.69 170 VAL A O 1
ATOM 1168 N N . GLY A 1 149 ? 39.471 9.707 51.559 1.00 27.96 171 GLY A N 1
ATOM 1169 C CA . GLY A 1 149 ? 39.532 9.834 53.014 1.00 30.35 171 GLY A CA 1
ATOM 1170 C C . GLY A 1 149 ? 40.985 9.827 53.485 1.00 28.32 171 GLY A C 1
ATOM 1171 O O . GLY A 1 149 ? 41.788 9.024 53.008 1.00 31.12 171 GLY A O 1
ATOM 1172 N N . VAL A 1 150 ? 41.319 10.733 54.401 1.00 29.75 172 VAL A N 1
ATOM 1173 C CA . VAL A 1 150 ? 42.649 10.802 55.021 1.00 30.31 172 VAL A CA 1
ATOM 1174 C C . VAL A 1 150 ? 42.337 10.884 56.524 1.00 31.61 172 VAL A C 1
ATOM 1175 O O . VAL A 1 150 ? 41.849 11.942 56.970 1.00 32.61 172 VAL A O 1
ATOM 1179 N N . SER A 1 151 ? 42.618 9.811 57.294 1.00 33.38 173 SER A N 1
ATOM 1180 C CA A SER A 1 151 ? 42.271 9.711 58.738 0.50 33.78 173 SER A CA 1
ATOM 1181 C CA B SER A 1 151 ? 42.199 9.770 58.725 0.50 33.53 173 SER A CA 1
ATOM 1182 C C . SER A 1 151 ? 42.801 10.851 59.629 1.00 30.83 173 SER A C 1
ATOM 1183 O O . SER A 1 151 ? 42.057 11.430 60.455 1.00 34.39 173 SER A O 1
ATOM 1188 N N . ASP A 1 152 ? 44.093 11.146 59.483 1.00 28.06 174 ASP A N 1
ATOM 1189 C CA . ASP A 1 152 ? 44.723 12.201 60.249 1.00 24.06 174 ASP A CA 1
ATOM 1190 C C . ASP A 1 152 ? 45.582 13.057 59.320 1.00 20.55 174 ASP A C 1
ATOM 1191 O O . ASP A 1 152 ? 46.802 12.780 59.147 1.00 21.67 174 ASP A O 1
ATOM 1196 N N . PRO A 1 153 ? 44.991 14.119 58.731 1.00 20.63 175 PRO A N 1
ATOM 1197 C CA . PRO A 1 153 ? 45.773 14.956 57.802 1.00 21.82 175 PRO A CA 1
ATOM 1198 C C . PRO A 1 153 ? 46.853 15.755 58.512 1.00 19.30 175 PRO A C 1
ATOM 1199 O O . PRO A 1 153 ? 47.729 16.329 57.851 1.00 18.76 175 PRO A O 1
ATOM 1203 N N . GLY A 1 154 ? 46.799 15.790 59.851 1.00 18.20 176 GLY A N 1
ATOM 1204 C CA . GLY A 1 154 ? 47.852 16.426 60.673 1.00 17.87 176 GLY A CA 1
ATOM 1205 C C . GLY A 1 154 ? 49.162 15.655 60.736 1.00 17.77 176 GLY A C 1
ATOM 1206 O O . GLY A 1 154 ? 50.202 16.232 61.146 1.00 20.82 176 GLY A O 1
ATOM 1207 N N . GLN A 1 155 ? 49.114 14.363 60.386 1.00 18.22 177 GLN A N 1
ATOM 1208 C CA . GLN A 1 155 ? 50.339 13.599 60.194 1.00 17.25 177 GLN A CA 1
ATOM 1209 C C . GLN A 1 155 ? 50.883 13.886 58.798 1.00 19.83 177 GLN A C 1
ATOM 1210 O O . GLN A 1 155 ? 50.153 14.438 57.938 1.00 18.82 177 GLN A O 1
ATOM 1216 N N . TYR A 1 156 ? 52.161 13.513 58.552 1.00 20.67 178 TYR A N 1
ATOM 1217 C CA . TYR A 1 156 ? 52.669 13.590 57.175 1.00 18.47 178 TYR A CA 1
ATOM 1218 C C . TYR A 1 156 ? 51.977 12.549 56.276 1.00 19.18 178 TYR A C 1
ATOM 1219 O O . TYR A 1 156 ? 51.712 11.416 56.703 1.00 19.65 178 TYR A O 1
ATOM 1228 N N . HIS A 1 157 ? 51.699 12.965 55.036 1.00 19.70 179 HIS A N 1
ATOM 1229 C CA . HIS A 1 157 ? 51.253 12.076 53.964 1.00 20.05 179 HIS A CA 1
ATOM 1230 C C . HIS A 1 157 ? 51.960 12.457 52.696 1.00 20.44 179 HIS A C 1
ATOM 1231 O O . HIS A 1 157 ? 52.443 13.595 52.568 1.00 18.96 179 HIS A O 1
ATOM 1238 N N . ILE A 1 158 ? 52.019 11.533 51.745 1.00 20.72 180 ILE A N 1
ATOM 1239 C CA . ILE A 1 158 ? 52.600 11.816 50.426 1.00 19.69 180 ILE A CA 1
ATOM 1240 C C . ILE A 1 158 ? 51.447 12.131 49.464 1.00 19.80 180 ILE A C 1
ATOM 1241 O O . ILE A 1 158 ? 50.544 11.297 49.275 1.00 24.55 180 ILE A O 1
ATOM 1246 N N . TYR A 1 159 ? 51.480 13.329 48.857 1.00 20.28 181 TYR A N 1
ATOM 1247 C CA . TYR A 1 159 ? 50.458 13.713 47.872 1.00 20.17 181 TYR A CA 1
ATOM 1248 C C . TYR A 1 159 ? 51.124 13.776 46.518 1.00 20.33 181 TYR A C 1
ATOM 1249 O O . TYR A 1 159 ? 52.137 14.482 46.382 1.00 19.17 181 TYR A O 1
ATOM 1258 N N . SER A 1 160 ? 50.599 13.063 45.502 1.00 18.93 182 SER A N 1
ATOM 1259 C CA . SER A 1 160 ? 51.275 13.077 44.206 1.00 20.03 182 SER A CA 1
ATOM 1260 C C . SER A 1 160 ? 50.293 12.953 43.055 1.00 21.04 182 SER A C 1
ATOM 1261 O O . SER A 1 160 ? 49.148 12.510 43.240 1.00 21.68 182 SER A O 1
ATOM 1264 N N . VAL A 1 161 ? 50.765 13.345 41.876 1.00 19.69 183 VAL A N 1
ATOM 1265 C CA . VAL A 1 161 ? 50.097 13.027 40.632 1.00 22.03 183 VAL A CA 1
ATOM 1266 C C . VAL A 1 161 ? 51.095 12.372 39.718 1.00 20.10 183 VAL A C 1
ATOM 1267 O O . VAL A 1 161 ? 52.272 12.758 39.748 1.00 20.62 183 VAL A O 1
ATOM 1271 N N . GLU A 1 162 ? 50.652 11.399 38.930 1.00 24.11 184 GLU A N 1
ATOM 1272 C CA . GLU A 1 162 ? 51.452 10.883 37.806 1.00 24.30 184 GLU A CA 1
ATOM 1273 C C . GLU A 1 162 ? 50.777 11.410 36.544 1.00 23.90 184 GLU A C 1
ATOM 1274 O O . GLU A 1 162 ? 49.597 11.125 36.294 1.00 28.17 184 GLU A O 1
ATOM 1280 N N . TRP A 1 163 ? 51.533 12.182 35.767 1.00 24.76 185 TRP A N 1
ATOM 1281 C CA . TRP A 1 163 ? 51.041 12.858 34.587 1.00 24.67 185 TRP A CA 1
ATOM 1282 C C . TRP A 1 163 ? 51.829 12.450 33.378 1.00 26.13 185 TRP A C 1
ATOM 1283 O O . TRP A 1 163 ? 53.021 12.653 33.369 1.00 27.23 185 TRP A O 1
ATOM 1294 N N . ASP A 1 164 ? 51.179 11.857 32.376 1.00 27.72 186 ASP A N 1
ATOM 1295 C CA . ASP A 1 164 ? 51.849 11.523 31.107 1.00 29.02 186 ASP A CA 1
ATOM 1296 C C . ASP A 1 164 ? 51.025 12.117 29.952 1.00 29.97 186 ASP A C 1
ATOM 1297 O O . ASP A 1 164 ? 50.045 12.853 30.184 1.00 29.57 186 ASP A O 1
ATOM 1302 N N . ALA A 1 165 ? 51.402 11.798 28.717 1.00 30.67 187 ALA A N 1
ATOM 1303 C CA . ALA A 1 165 ? 50.682 12.309 27.547 1.00 31.84 187 ALA A CA 1
ATOM 1304 C C . ALA A 1 165 ? 49.198 11.871 27.490 1.00 34.13 187 ALA A C 1
ATOM 1305 O O . ALA A 1 165 ? 48.375 12.539 26.863 1.00 37.60 187 ALA A O 1
ATOM 1307 N N . ASN A 1 166 ? 48.865 10.765 28.154 1.00 32.85 188 ASN A N 1
ATOM 1308 C CA . ASN A 1 166 ? 47.515 10.165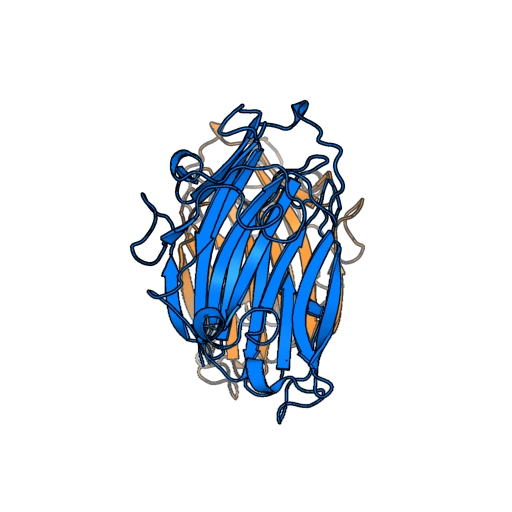 28.075 1.00 34.12 188 ASN A CA 1
ATOM 1309 C C . ASN A 1 166 ? 46.601 10.319 29.283 1.00 31.85 188 ASN A C 1
ATOM 1310 O O . ASN A 1 166 ? 45.374 10.213 29.140 1.00 33.39 188 ASN A O 1
ATOM 1315 N N . SER A 1 167 ? 47.167 10.562 30.464 1.00 30.52 189 SER A N 1
ATOM 1316 C CA . SER A 1 167 ? 46.347 10.628 31.672 1.00 28.99 189 SER A CA 1
ATOM 1317 C C . SER A 1 167 ? 46.996 11.405 32.791 1.00 26.07 189 SER A C 1
ATOM 1318 O O . SER A 1 167 ? 48.200 11.653 32.750 1.00 28.93 189 SER A O 1
ATOM 1321 N N . ILE A 1 168 ? 46.193 11.793 33.781 1.00 27.87 190 ILE A N 1
ATOM 1322 C CA . ILE A 1 168 ? 46.725 12.305 35.064 1.00 25.17 190 ILE A CA 1
ATOM 1323 C C . ILE A 1 168 ? 46.084 11.377 36.085 1.00 26.18 190 ILE A C 1
ATOM 1324 O O . ILE A 1 168 ? 44.861 11.138 36.035 1.00 28.70 190 ILE A O 1
ATOM 1329 N N . LYS A 1 169 ? 46.898 10.877 37.007 1.00 26.54 191 LYS A N 1
ATOM 1330 C CA . LYS A 1 169 ? 46.427 10.029 38.101 1.00 25.75 191 LYS A CA 1
ATOM 1331 C C . LYS A 1 169 ? 46.818 10.704 39.408 1.00 24.18 191 LYS A C 1
ATOM 1332 O O . LYS A 1 169 ? 47.929 11.244 39.501 1.00 23.67 191 LYS A O 1
ATOM 1338 N N . TRP A 1 170 ? 45.935 10.657 40.414 1.00 25.92 192 TRP A N 1
ATOM 1339 C CA . TRP A 1 170 ? 46.205 11.217 41.746 1.00 23.78 192 TRP A CA 1
ATOM 1340 C C . TRP A 1 170 ? 46.347 10.124 42.772 1.00 26.39 192 TRP A C 1
ATOM 1341 O O . TRP A 1 170 ? 45.673 9.078 42.684 1.00 26.74 192 TRP A O 1
ATOM 1352 N N . PHE A 1 171 ? 47.197 10.385 43.769 1.00 23.92 193 PHE A N 1
ATOM 1353 C CA . PHE A 1 171 ? 47.499 9.444 44.843 1.00 24.56 193 PHE A CA 1
ATOM 1354 C C . PHE A 1 171 ? 47.680 10.152 46.170 1.00 23.32 193 PHE A C 1
ATOM 1355 O O . PHE A 1 171 ? 48.149 11.302 46.203 1.00 22.53 193 PHE A O 1
ATOM 1363 N N . VAL A 1 172 ? 47.307 9.453 47.245 1.00 24.88 194 VAL A N 1
ATOM 1364 C CA . VAL A 1 172 ? 47.662 9.864 48.603 1.00 22.55 194 VAL A CA 1
ATOM 1365 C C . VAL A 1 172 ? 48.301 8.611 49.135 1.00 25.54 194 VAL A C 1
ATOM 1366 O O . VAL A 1 172 ? 47.668 7.534 49.077 1.00 26.38 194 VAL A O 1
ATOM 1370 N N . ASP A 1 173 ? 49.552 8.744 49.612 1.00 23.72 195 ASP A N 1
ATOM 1371 C CA . ASP A 1 173 ? 50.305 7.610 50.157 1.00 26.35 195 ASP A CA 1
ATOM 1372 C C . ASP A 1 173 ? 50.297 6.413 49.181 1.00 27.64 195 ASP A C 1
ATOM 1373 O O . ASP A 1 173 ? 50.223 5.237 49.602 1.00 32.56 195 ASP A O 1
ATOM 1378 N N . GLY A 1 174 ? 50.366 6.697 47.874 1.00 27.35 196 GLY A N 1
ATOM 1379 C CA . GLY A 1 174 ? 50.367 5.652 46.855 1.00 31.17 196 GLY A CA 1
ATOM 1380 C C . GLY A 1 174 ? 49.036 5.063 46.464 1.00 28.42 196 GLY A C 1
ATOM 1381 O O . GLY A 1 174 ? 49.001 4.208 45.576 1.00 32.94 196 GLY A O 1
ATOM 1382 N N . GLN A 1 175 ? 47.952 5.507 47.095 1.00 29.86 197 GLN A N 1
ATOM 1383 C CA . GLN A 1 175 ? 46.625 4.991 46.792 1.00 34.51 197 GLN A CA 1
ATOM 1384 C C . GLN A 1 175 ? 45.976 5.890 45.747 1.00 33.27 197 GLN A C 1
ATOM 1385 O O . GLN A 1 175 ? 45.750 7.078 46.014 1.00 30.20 197 GLN A O 1
ATOM 1391 N N . GLN A 1 176 ? 45.676 5.325 44.577 1.00 34.55 198 GLN A N 1
ATOM 1392 C CA . GLN A 1 176 ? 45.047 6.096 43.522 1.00 32.48 198 GLN A CA 1
ATOM 1393 C C . GLN A 1 176 ? 43.591 6.412 43.883 1.00 33.53 198 GLN A C 1
ATOM 1394 O O . GLN A 1 176 ? 42.889 5.527 44.376 1.00 36.11 198 GLN A O 1
ATOM 1400 N N . PHE A 1 177 ? 43.152 7.653 43.646 1.00 32.04 199 PHE A N 1
ATOM 1401 C CA . PHE A 1 177 ? 41.767 8.041 43.950 1.00 32.82 199 PHE A CA 1
ATOM 1402 C C . PHE A 1 177 ? 41.095 8.856 42.851 1.00 31.52 199 PHE A C 1
ATOM 1403 O O . PHE A 1 177 ? 39.905 9.186 42.971 1.00 35.22 199 PHE A O 1
ATOM 1411 N N . ASN A 1 178 ? 41.856 9.185 41.801 1.00 31.61 200 ASN A N 1
ATOM 1412 C CA . ASN A 1 178 ? 41.320 9.921 40.671 1.00 31.77 200 ASN A CA 1
ATOM 1413 C C . ASN A 1 178 ? 42.182 9.711 39.447 1.00 33.42 200 ASN A C 1
ATOM 1414 O O . ASN A 1 178 ? 43.404 9.539 39.573 1.00 33.75 200 ASN A O 1
ATOM 1419 N N . GLU A 1 179 ? 41.523 9.710 38.286 1.00 36.08 201 GLU A N 1
ATOM 1420 C CA A GLU A 1 179 ? 42.178 9.592 36.996 0.50 37.64 201 GLU A CA 1
ATOM 1421 C CA B GLU A 1 179 ? 42.183 9.617 36.986 0.50 35.40 201 GLU A CA 1
ATOM 1422 C C . GLU A 1 179 ? 41.346 10.376 35.990 1.00 32.98 201 GLU A C 1
ATOM 1423 O O . GLU A 1 179 ? 40.101 10.343 36.051 1.00 35.29 201 GLU A O 1
ATOM 1434 N N . VAL A 1 180 ? 42.039 11.065 35.093 1.00 34.50 202 VAL A N 1
ATOM 1435 C CA . VAL A 1 180 ? 41.430 11.774 33.969 1.00 35.72 202 VAL A CA 1
ATOM 1436 C C . VAL A 1 180 ? 42.188 11.359 32.710 1.00 35.37 202 VAL A C 1
ATOM 1437 O O . VAL A 1 180 ? 43.420 11.237 32.710 1.00 34.29 202 VAL A O 1
ATOM 1441 N N . ASP A 1 181 ? 41.419 11.134 31.654 1.00 35.36 203 ASP A N 1
ATOM 1442 C CA . ASP A 1 181 ? 41.939 10.835 30.351 1.00 42.16 203 ASP A CA 1
ATOM 1443 C C . ASP A 1 181 ? 42.217 12.192 29.676 1.00 44.81 203 ASP A C 1
ATOM 1444 O O . ASP A 1 181 ? 41.348 13.078 29.627 1.00 43.54 203 ASP A O 1
ATOM 1449 N N . ILE A 1 182 ? 43.442 12.355 29.186 1.00 38.57 204 ILE A N 1
ATOM 1450 C CA . ILE A 1 182 ? 43.825 13.563 28.428 1.00 35.87 204 ILE A CA 1
ATOM 1451 C C . ILE A 1 182 ? 44.345 13.199 27.016 1.00 37.26 204 ILE A C 1
ATOM 1452 O O . ILE A 1 182 ? 44.751 14.093 26.273 1.00 43.79 204 ILE A O 1
ATOM 1457 N N . SER A 1 183 ? 44.331 11.907 26.650 1.00 42.09 205 SER A N 1
ATOM 1458 C CA . SER A 1 183 ? 44.884 11.446 25.351 1.00 46.63 205 SER A CA 1
ATOM 1459 C C . SER A 1 183 ? 44.270 12.204 24.164 1.00 53.41 205 SER A C 1
ATOM 1460 O O . SER A 1 183 ? 43.038 12.369 24.074 1.00 51.11 205 SER A O 1
ATOM 1463 N N . ASN A 1 184 ? 45.161 12.669 23.280 1.00 55.03 206 ASN A N 1
ATOM 1464 C CA . ASN A 1 184 ? 44.816 13.426 22.052 1.00 54.62 206 ASN A CA 1
ATOM 1465 C C . ASN A 1 184 ? 43.971 14.692 22.301 1.00 50.72 206 ASN A C 1
ATOM 1466 O O . ASN A 1 184 ? 43.283 15.182 21.394 1.00 57.29 206 ASN A O 1
ATOM 1471 N N . GLY A 1 185 ? 44.039 15.208 23.531 1.00 48.14 207 GLY A N 1
ATOM 1472 C CA . GLY A 1 185 ? 43.296 16.393 23.932 1.00 45.75 207 GLY A CA 1
ATOM 1473 C C . GLY A 1 185 ? 41.784 16.226 23.960 1.00 50.69 207 GLY A C 1
ATOM 1474 O O . GLY A 1 185 ? 41.067 17.217 23.766 1.00 53.72 207 GLY A O 1
ATOM 1475 N N . VAL A 1 186 ? 41.309 14.987 24.197 1.00 54.34 208 VAL A N 1
ATOM 1476 C CA . VAL A 1 186 ? 39.869 14.640 24.368 1.00 56.84 208 VAL A CA 1
ATOM 1477 C C . VAL A 1 186 ? 39.183 15.629 25.359 1.00 56.17 208 VAL A C 1
ATOM 1478 O O . VAL A 1 186 ? 39.789 16.010 26.367 1.00 53.28 208 VAL A O 1
ATOM 1482 N N . ASN A 1 187 ? 37.941 16.044 25.066 1.00 59.04 209 ASN A N 1
ATOM 1483 C CA . ASN A 1 187 ? 37.187 17.043 25.880 1.00 53.78 209 ASN A CA 1
ATOM 1484 C C . ASN A 1 187 ? 37.924 18.405 26.035 1.00 45.26 209 ASN A C 1
ATOM 1485 O O . ASN A 1 187 ? 37.800 19.071 27.081 1.00 49.88 209 ASN A O 1
ATOM 1490 N N . GLY A 1 188 ? 38.674 18.798 24.999 1.00 46.98 210 GLY A N 1
ATOM 1491 C CA . GLY A 1 188 ? 39.471 20.031 24.999 1.00 48.35 210 GLY A CA 1
ATOM 1492 C C . GLY A 1 188 ? 40.603 20.095 26.032 1.00 48.69 210 GLY A C 1
ATOM 1493 O O . GLY A 1 188 ? 40.940 21.188 26.473 1.00 48.06 210 GLY A O 1
ATOM 1494 N N . THR A 1 189 ? 41.177 18.939 26.403 1.00 42.84 211 THR A N 1
ATOM 1495 C CA . THR A 1 189 ? 42.279 18.815 27.394 1.00 42.83 211 THR A CA 1
ATOM 1496 C C . THR A 1 189 ? 43.707 18.982 26.818 1.00 44.13 211 THR A C 1
ATOM 1497 O O . THR A 1 189 ? 44.692 18.652 27.511 1.00 40.26 211 THR A O 1
ATOM 1501 N N . GLY A 1 190 ? 43.821 19.495 25.578 1.00 42.35 212 GLY A N 1
ATOM 1502 C CA . GLY A 1 190 ? 45.120 19.738 24.898 1.00 40.75 212 GLY A CA 1
ATOM 1503 C C . GLY A 1 190 ? 46.112 20.575 25.703 1.00 34.07 212 GLY A C 1
ATOM 1504 O O . GLY A 1 190 ? 47.332 20.409 25.584 1.00 34.54 212 GLY A O 1
ATOM 1505 N N . GLU A 1 191 ? 45.581 21.463 26.539 1.00 35.87 213 GLU A N 1
ATOM 1506 C CA . GLU A 1 191 ? 46.404 22.327 27.400 1.00 33.21 213 GLU A CA 1
ATOM 1507 C C . GLU A 1 191 ? 47.280 21.551 28.393 1.00 32.26 213 GLU A C 1
ATOM 1508 O O . GLU A 1 191 ? 48.291 22.077 28.871 1.00 30.78 213 GLU A O 1
ATOM 1514 N N . PHE A 1 192 ? 46.911 20.300 28.691 1.00 28.14 214 PHE A N 1
ATOM 1515 C CA . PHE A 1 192 ? 47.740 19.466 29.598 1.00 28.29 214 PHE A CA 1
ATOM 1516 C C . PHE A 1 192 ? 48.944 18.796 28.908 1.00 30.38 214 PHE A C 1
ATOM 1517 O O . PHE A 1 192 ? 49.622 17.962 29.513 1.00 32.22 214 PHE A O 1
ATOM 1525 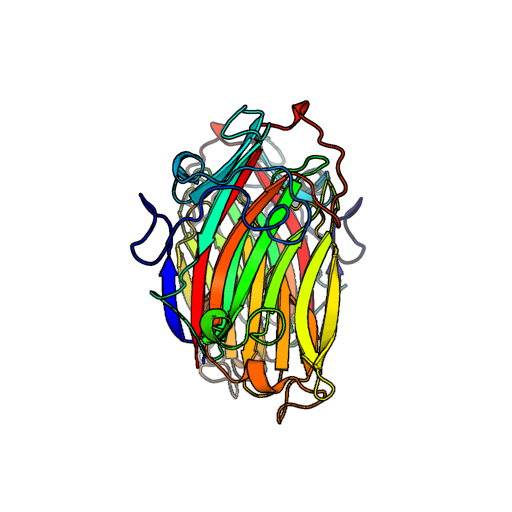N N . GLN A 1 193 ? 49.208 19.183 27.657 1.00 29.52 215 GLN A N 1
ATOM 1526 C CA . GLN A 1 193 ? 50.385 18.736 26.918 1.00 31.33 215 GLN A CA 1
ATOM 1527 C C . GLN A 1 193 ? 51.485 19.805 26.894 1.00 32.01 215 GLN A C 1
ATOM 1528 O O . GLN A 1 193 ? 52.375 19.775 26.053 1.00 38.51 215 GLN A O 1
ATOM 1534 N N . ASN A 1 194 ? 51.422 20.741 27.824 1.00 30.64 216 ASN A N 1
ATOM 1535 C CA . ASN A 1 194 ? 52.362 21.857 27.912 1.00 30.18 216 ASN A CA 1
ATOM 1536 C C . ASN A 1 194 ? 53.109 21.849 29.250 1.00 27.84 216 ASN A C 1
ATOM 1537 O O . ASN A 1 194 ? 52.810 21.010 30.122 1.00 28.45 216 ASN A O 1
ATOM 1542 N N . GLU A 1 195 ? 54.066 22.770 29.419 1.00 25.87 217 GLU A N 1
ATOM 1543 C CA . GLU A 1 195 ? 54.814 22.880 30.676 1.00 23.92 217 GLU A CA 1
ATOM 1544 C C . GLU A 1 195 ? 53.992 23.611 31.739 1.00 25.54 217 GLU A C 1
ATOM 1545 O O . GLU A 1 195 ? 53.306 24.596 31.445 1.00 25.59 217 GLU A O 1
ATOM 1551 N N . PHE A 1 196 ? 54.078 23.114 32.971 1.00 22.39 218 PHE A N 1
ATOM 1552 C CA . PHE A 1 196 ? 53.377 23.677 34.132 1.00 21.04 218 PHE A CA 1
ATOM 1553 C C . PHE A 1 196 ? 54.366 23.991 35.253 1.00 20.96 218 PHE A C 1
ATOM 1554 O O . PHE A 1 196 ? 55.337 23.249 35.431 1.00 21.56 218 PHE A O 1
ATOM 1562 N N . PHE A 1 197 ? 54.137 25.060 36.018 1.00 21.34 219 PHE A N 1
ATOM 1563 C CA . PHE A 1 197 ? 54.954 25.377 37.203 1.00 21.44 219 PHE A CA 1
ATOM 1564 C C . PHE A 1 197 ? 54.173 24.946 38.470 1.00 20.39 219 PHE A C 1
ATOM 1565 O O . PHE A 1 197 ? 52.953 24.683 38.401 1.00 21.31 219 PHE A O 1
ATOM 1573 N N . ILE A 1 198 ? 54.853 24.875 39.615 1.00 19.03 220 ILE A N 1
ATOM 1574 C CA . ILE A 1 198 ? 54.269 24.393 40.880 1.00 20.15 220 ILE A CA 1
ATOM 1575 C C . ILE A 1 198 ? 53.934 25.553 41.840 1.00 19.59 220 ILE A C 1
ATOM 1576 O O . ILE A 1 198 ? 54.684 26.574 41.852 1.00 21.01 220 ILE A O 1
ATOM 1581 N N . LEU A 1 199 ? 52.866 25.384 42.635 1.00 18.35 221 LEU A N 1
ATOM 1582 C CA . LEU A 1 199 ? 52.478 26.347 43.674 1.00 17.83 221 LEU A CA 1
ATOM 1583 C C . LEU A 1 199 ? 52.191 25.629 44.978 1.00 17.68 221 LEU A C 1
ATOM 1584 O O . LEU A 1 199 ? 51.715 24.474 44.990 1.00 18.76 221 LEU A O 1
ATOM 1589 N N . LEU A 1 200 ? 52.495 26.336 46.073 1.00 18.10 222 LEU A N 1
ATOM 1590 C CA . LEU A 1 200 ? 52.111 25.940 47.432 1.00 17.46 222 LEU A CA 1
ATOM 1591 C C . LEU A 1 200 ? 51.509 27.149 48.101 1.00 17.88 222 LEU A C 1
ATOM 1592 O O . LEU A 1 200 ? 52.050 28.266 47.990 1.00 20.67 222 LEU A O 1
ATOM 1597 N N . ASN A 1 201 ? 50.414 26.947 48.831 1.00 17.91 223 ASN A N 1
ATOM 1598 C CA . ASN A 1 201 ? 49.819 28.068 49.591 1.00 18.31 223 ASN A CA 1
ATOM 1599 C C . ASN A 1 201 ? 48.919 27.582 50.681 1.00 17.76 223 ASN A C 1
ATOM 1600 O O . ASN A 1 201 ? 48.531 26.387 50.709 1.00 18.91 223 ASN A O 1
ATOM 1605 N N . MET A 1 202 ? 48.557 28.501 51.582 1.00 20.77 224 MET A N 1
ATOM 1606 C CA . MET A 1 202 ? 47.437 28.203 52.471 1.00 19.08 224 MET A CA 1
ATOM 1607 C C . MET A 1 202 ? 46.535 29.439 52.521 1.00 18.23 224 MET A C 1
ATOM 1608 O O . MET A 1 202 ? 46.949 30.484 53.054 1.00 20.44 224 MET A O 1
ATOM 1613 N N . ALA A 1 203 ? 45.327 29.337 51.954 1.00 20.98 225 ALA A N 1
ATOM 1614 C CA . ALA A 1 203 ? 44.365 30.430 51.987 1.00 19.49 225 ALA A CA 1
ATOM 1615 C C . ALA A 1 203 ? 43.574 30.369 53.304 1.00 18.84 225 ALA A C 1
ATOM 1616 O O . ALA A 1 203 ? 43.567 29.323 53.992 1.00 19.92 225 ALA A O 1
ATOM 1618 N N . VAL A 1 204 ? 42.942 31.495 53.661 1.00 20.29 226 VAL A N 1
ATOM 1619 C CA . VAL A 1 204 ? 42.012 31.555 54.784 1.00 19.92 226 VAL A CA 1
ATOM 1620 C C . VAL A 1 204 ? 40.692 32.116 54.236 1.00 20.32 226 VAL A C 1
ATOM 1621 O O . VAL A 1 204 ? 40.636 33.282 53.757 1.00 22.32 226 VAL A O 1
ATOM 1625 N N . GLY A 1 205 ? 39.629 31.296 54.313 1.00 21.03 227 GLY A N 1
ATOM 1626 C CA . GLY A 1 205 ? 38.295 31.646 53.780 1.00 22.62 227 GLY A CA 1
ATOM 1627 C C . GLY A 1 205 ? 38.248 31.646 52.260 1.00 23.31 227 GLY A C 1
ATOM 1628 O O . GLY A 1 205 ? 39.269 31.504 51.569 1.00 25.77 227 GLY A O 1
ATOM 1629 N N . GLY A 1 206 ? 37.042 31.796 51.726 1.00 25.05 228 GLY A N 1
ATOM 1630 C CA . GLY A 1 206 ? 36.858 31.796 50.277 1.00 25.72 228 GLY A CA 1
ATOM 1631 C C . GLY A 1 206 ? 35.599 31.053 49.956 1.00 28.56 228 GLY A C 1
ATOM 1632 O O . GLY A 1 206 ? 34.964 30.482 50.869 1.00 27.69 228 GLY A O 1
ATOM 1633 N N . ASP A 1 207 ? 35.245 31.045 48.669 1.00 28.13 229 ASP A N 1
ATOM 1634 C CA . ASP A 1 207 ? 33.966 30.448 48.230 1.00 30.69 229 ASP A CA 1
ATOM 1635 C C . ASP A 1 207 ? 33.789 29.005 48.691 1.00 30.97 229 ASP A C 1
ATOM 1636 O O . ASP A 1 207 ? 32.730 28.640 49.208 1.00 32.01 229 ASP A O 1
ATOM 1641 N N . TRP A 1 208 ? 34.844 28.214 48.510 1.00 32.47 230 TRP A N 1
ATOM 1642 C CA . TRP A 1 208 ? 34.839 26.803 48.864 1.00 33.93 230 TRP A CA 1
ATOM 1643 C C . TRP A 1 208 ? 34.807 26.541 50.371 1.00 29.86 230 TRP A C 1
ATOM 1644 O O . TRP A 1 208 ? 33.823 25.944 50.822 1.00 31.86 230 TRP A O 1
ATOM 1655 N N . PRO A 1 209 ? 35.842 26.974 51.164 1.00 27.50 231 PRO A N 1
ATOM 1656 C CA . PRO A 1 209 ? 35.791 26.660 52.604 1.00 26.91 231 PRO A CA 1
ATOM 1657 C C . PRO A 1 209 ? 34.694 27.455 53.348 1.00 27.54 231 PRO A C 1
ATOM 1658 O O . PRO A 1 209 ? 34.253 27.020 54.411 1.00 28.60 231 PRO A O 1
ATOM 1662 N N . GLY A 1 210 ? 34.257 28.585 52.788 1.00 26.46 232 GLY A N 1
ATOM 1663 C CA . GLY A 1 210 ? 33.262 29.432 53.444 1.00 28.92 232 GLY A CA 1
ATOM 1664 C C . GLY A 1 210 ? 33.971 30.583 54.129 1.00 28.75 232 GLY A C 1
ATOM 1665 O O . GLY A 1 210 ? 35.209 30.642 54.125 1.00 26.68 232 GLY A O 1
ATOM 1666 N N . PHE A 1 211 ? 33.189 31.468 54.736 1.00 27.73 233 PHE A N 1
ATOM 1667 C CA . PHE A 1 211 ? 33.706 32.730 55.319 1.00 26.59 233 PHE A CA 1
ATOM 1668 C C . PHE A 1 211 ? 33.784 32.800 56.845 1.00 27.24 233 PHE A C 1
ATOM 1669 O O . PHE A 1 211 ? 34.099 33.852 57.412 1.00 30.02 233 PHE A O 1
ATOM 1677 N N . ASP A 1 212 ? 33.518 31.664 57.485 1.00 25.24 234 ASP A N 1
ATOM 1678 C CA . ASP A 1 212 ? 33.666 31.537 58.931 1.00 29.14 234 ASP A CA 1
ATOM 1679 C C . ASP A 1 212 ? 35.036 30.945 59.184 1.00 25.95 234 ASP A C 1
ATOM 1680 O O . ASP A 1 212 ? 35.430 29.941 58.556 1.00 30.43 234 ASP A O 1
ATOM 1685 N N . VAL A 1 213 ? 35.774 31.583 60.094 1.00 25.35 235 VAL A N 1
ATOM 1686 C CA . VAL A 1 213 ? 37.121 31.166 60.437 1.00 24.54 235 VAL A CA 1
ATOM 1687 C C . VAL A 1 213 ? 37.202 30.917 61.923 1.00 21.94 235 VAL A C 1
ATOM 1688 O O . VAL A 1 213 ? 36.788 31.785 62.738 1.00 22.43 235 VAL A O 1
ATOM 1692 N N . ASP A 1 214 ? 37.737 29.746 62.288 1.00 22.80 236 ASP A N 1
ATOM 1693 C CA . ASP A 1 214 ? 38.019 29.468 63.691 1.00 22.17 236 ASP A CA 1
ATOM 1694 C C . ASP A 1 214 ? 39.399 30.092 64.020 1.00 21.93 236 ASP A C 1
ATOM 1695 O O . ASP A 1 214 ? 40.456 29.458 63.826 1.00 22.51 236 ASP A O 1
ATOM 1700 N N . GLN A 1 215 ? 39.382 31.328 64.525 1.00 21.29 237 GLN A N 1
ATOM 1701 C CA . GLN A 1 215 ? 40.635 32.046 64.778 1.00 24.09 237 GLN A CA 1
ATOM 1702 C C . GLN A 1 215 ? 41.411 31.424 65.939 1.00 22.25 237 GLN A C 1
ATOM 1703 O O . GLN A 1 215 ? 42.630 31.700 66.066 1.00 22.13 237 GLN A O 1
ATOM 1709 N N . SER A 1 216 ? 40.750 30.586 66.768 1.00 24.33 238 SER A N 1
ATOM 1710 C CA . SER A 1 216 ? 41.446 29.898 67.861 1.00 25.39 238 SER A CA 1
ATOM 1711 C C . SER A 1 216 ? 42.461 28.853 67.324 1.00 22.93 238 SER A C 1
ATOM 1712 O O . SER A 1 216 ? 43.336 28.391 68.083 1.00 24.66 238 SER A O 1
ATOM 1715 N N . LYS A 1 217 ? 42.351 28.496 66.037 1.00 22.99 239 LYS A N 1
ATOM 1716 C CA . LYS A 1 217 ? 43.301 27.584 65.397 1.00 22.99 239 LYS A CA 1
ATOM 1717 C C . LYS A 1 217 ? 44.485 28.333 64.737 1.00 23.59 239 LYS A C 1
ATOM 1718 O O . LYS A 1 217 ? 45.369 27.716 64.118 1.00 24.96 239 LYS A O 1
ATOM 1724 N N . LEU A 1 218 ? 44.505 29.654 64.869 1.00 22.42 240 LEU A N 1
ATOM 1725 C CA . LEU A 1 218 ? 45.578 30.481 64.284 1.00 21.39 240 LEU A CA 1
ATOM 1726 C C . LEU A 1 218 ? 46.555 30.879 65.420 1.00 21.53 240 LEU A C 1
ATOM 1727 O O . LEU A 1 218 ? 46.072 31.166 66.524 1.00 26.91 240 LEU A O 1
ATOM 1732 N N . PRO A 1 219 ? 47.890 30.902 65.186 1.00 22.93 241 PRO A N 1
ATOM 1733 C CA . PRO A 1 219 ? 48.557 30.653 63.918 1.00 20.70 241 PRO A CA 1
ATOM 1734 C C . PRO A 1 219 ? 48.518 29.154 63.569 1.00 20.15 241 PRO A C 1
ATOM 1735 O O . PRO A 1 219 ? 48.671 28.302 64.460 1.00 22.99 241 PRO A O 1
ATOM 1739 N N . ALA A 1 220 ? 48.311 28.854 62.280 1.00 18.75 242 ALA A N 1
ATOM 1740 C CA . ALA A 1 220 ? 48.198 27.481 61.763 1.00 17.30 242 ALA A CA 1
ATOM 1741 C C . ALA A 1 220 ? 49.384 27.226 60.841 1.00 18.06 242 ALA A C 1
ATOM 1742 O O . ALA A 1 220 ? 49.653 28.059 59.986 1.00 22.33 242 ALA A O 1
ATOM 1744 N N . GLN A 1 221 ? 50.046 26.077 60.986 1.00 18.32 243 GLN A N 1
ATOM 1745 C CA . GLN A 1 221 ? 51.252 25.746 60.212 1.00 19.95 243 GLN A CA 1
ATOM 1746 C C . GLN A 1 221 ? 51.006 24.619 59.224 1.00 18.01 243 GLN A C 1
ATOM 1747 O O . GLN A 1 221 ? 50.595 23.524 59.622 1.00 21.39 243 GLN A O 1
ATOM 1753 N N . MET A 1 222 ? 51.264 24.896 57.950 1.00 18.61 244 MET A N 1
ATOM 1754 C CA . MET A 1 222 ? 51.312 23.867 56.892 1.00 17.98 244 MET A CA 1
ATOM 1755 C C . MET A 1 222 ? 52.805 23.502 56.772 1.00 18.51 244 MET A C 1
ATOM 1756 O O . MET A 1 222 ? 53.634 24.389 56.517 1.00 18.85 244 MET A O 1
ATOM 1761 N N . LEU A 1 223 ? 53.133 22.219 56.952 1.00 18.49 245 LEU A N 1
ATOM 1762 C CA . LEU A 1 223 ? 54.511 21.716 56.931 1.00 19.14 245 LEU A CA 1
ATOM 1763 C C . LEU A 1 223 ? 54.748 20.953 55.669 1.00 18.93 245 LEU A C 1
ATOM 1764 O O . LEU A 1 223 ? 54.037 19.986 55.386 1.00 19.10 245 LEU A O 1
ATOM 1769 N N . VAL A 1 224 ? 55.737 21.393 54.892 1.00 17.63 246 VAL A N 1
ATOM 1770 C CA . VAL A 1 224 ? 56.126 20.699 53.653 1.00 17.32 246 VAL A CA 1
ATOM 1771 C C . VAL A 1 224 ? 57.596 20.231 53.817 1.00 17.92 246 VAL A C 1
ATOM 1772 O O . VAL A 1 224 ? 58.546 21.047 53.829 1.00 19.80 246 VAL A O 1
ATOM 1776 N N . ASP A 1 225 ? 57.769 18.914 53.956 1.00 18.43 247 ASP A N 1
ATOM 1777 C CA . ASP A 1 225 ? 59.098 18.330 54.143 1.00 18.30 247 ASP A CA 1
ATOM 1778 C C . ASP A 1 225 ? 59.897 18.480 52.839 1.00 18.03 247 ASP A C 1
ATOM 1779 O O . ASP A 1 225 ? 61.103 18.802 52.880 1.00 18.91 247 ASP A O 1
ATOM 1784 N N . TYR A 1 226 ? 59.270 18.251 51.691 1.00 18.87 248 TYR A N 1
ATOM 1785 C CA . TYR A 1 226 ? 59.980 18.401 50.417 1.00 18.87 248 TYR A CA 1
ATOM 1786 C C . TYR A 1 226 ? 58.998 18.427 49.300 1.00 17.49 248 TYR A C 1
ATOM 1787 O O . TYR A 1 226 ? 57.843 17.983 49.487 1.00 16.67 248 TYR A O 1
ATOM 1796 N N . VAL A 1 227 ? 59.406 18.941 48.153 1.00 18.02 249 VAL A N 1
ATOM 1797 C CA . VAL A 1 227 ? 58.666 18.765 46.891 1.00 18.77 249 VAL A CA 1
ATOM 1798 C C . VAL A 1 227 ? 59.666 18.049 45.963 1.00 18.56 249 VAL A C 1
ATOM 1799 O O . VAL A 1 227 ? 60.845 18.464 45.896 1.00 18.97 249 VAL A O 1
ATOM 1803 N N . ARG A 1 228 ? 59.231 16.991 45.262 1.00 19.19 250 ARG A N 1
ATOM 1804 C CA . ARG A 1 228 ? 60.106 16.259 44.337 1.00 19.55 250 ARG A CA 1
ATOM 1805 C C . ARG A 1 228 ? 59.391 16.012 43.035 1.00 18.58 250 ARG A C 1
ATOM 1806 O O . ARG A 1 228 ? 58.152 15.766 43.025 1.00 20.43 250 ARG A O 1
ATOM 1814 N N . VAL A 1 229 ? 60.163 16.069 41.941 1.00 19.87 251 VAL A N 1
ATOM 1815 C CA . VAL A 1 229 ? 59.628 15.779 40.606 1.00 19.71 251 VAL A CA 1
ATOM 1816 C C . VAL A 1 229 ? 60.501 14.722 39.973 1.00 19.65 251 VAL A C 1
ATOM 1817 O O . VAL A 1 229 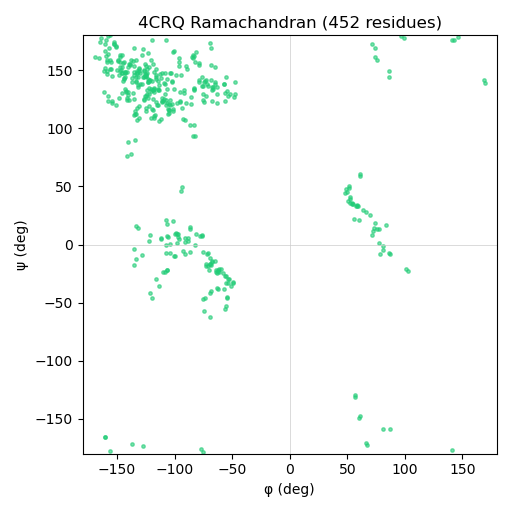? 61.728 14.904 39.899 1.00 21.28 251 VAL A O 1
ATOM 1821 N N . TYR A 1 230 ? 59.884 13.628 39.540 1.00 21.48 252 TYR A N 1
ATOM 1822 C CA . TYR A 1 230 ? 60.529 12.576 38.801 1.00 21.23 252 TYR A CA 1
ATOM 1823 C C . TYR A 1 230 ? 59.982 12.541 37.380 1.00 21.35 252 TYR A C 1
ATOM 1824 O O . TYR A 1 230 ? 58.798 12.833 37.166 1.00 23.45 252 TYR A O 1
ATOM 1833 N N . GLN A 1 231 ? 60.820 12.178 36.411 1.00 22.33 253 GLN A N 1
ATOM 1834 C CA . GLN A 1 231 ? 60.339 12.008 35.026 1.00 23.14 253 GLN A CA 1
ATOM 1835 C C . GLN A 1 231 ? 60.918 10.732 34.454 1.00 27.22 253 GLN A C 1
ATOM 1836 O O . GLN A 1 231 ? 61.994 10.292 34.894 1.00 26.93 253 GLN A O 1
ATOM 1842 N N . LYS A 1 232 ? 60.209 10.148 33.487 1.00 29.48 254 LYS A N 1
ATOM 1843 C CA . LYS A 1 232 ? 60.639 8.933 32.812 1.00 37.13 254 LYS A CA 1
ATOM 1844 C C . LYS A 1 232 ? 61.001 9.329 31.400 1.00 50.08 254 LYS A C 1
ATOM 1845 O O . LYS A 1 232 ? 62.002 8.873 30.893 1.00 48.46 254 LYS A O 1
ATOM 1851 N N . ASP B 1 2 ? 46.952 -3.894 36.651 0.30 46.52 24 ASP B N 1
ATOM 1852 C CA . ASP B 1 2 ? 47.121 -2.960 37.791 0.30 44.90 24 ASP B CA 1
ATOM 1853 C C . ASP B 1 2 ? 47.030 -3.705 39.123 0.30 40.59 24 ASP B C 1
ATOM 1854 O O . ASP B 1 2 ? 46.463 -4.806 39.197 0.30 33.32 24 ASP B O 1
ATOM 1859 N N . TYR B 1 3 ? 47.600 -3.097 40.161 1.00 43.91 25 TYR B N 1
ATOM 1860 C CA . TYR B 1 3 ? 47.608 -3.665 41.521 1.00 40.49 25 TYR B CA 1
ATOM 1861 C C . TYR B 1 3 ? 46.224 -3.571 42.171 1.00 39.64 25 TYR B C 1
ATOM 1862 O O . TYR B 1 3 ? 45.654 -2.485 42.192 1.00 43.26 25 TYR B O 1
ATOM 1871 N N . ASN B 1 4 ? 45.687 -4.685 42.685 1.00 35.03 26 ASN B N 1
ATOM 1872 C CA . ASN B 1 4 ? 44.411 -4.687 43.425 1.00 35.38 26 ASN B CA 1
ATOM 1873 C C . ASN B 1 4 ? 44.653 -5.195 44.837 1.00 31.60 26 ASN B C 1
ATOM 1874 O O . ASN B 1 4 ? 45.444 -6.131 45.020 1.00 27.41 26 ASN B O 1
ATOM 1879 N N . LEU B 1 5 ? 43.984 -4.596 45.823 1.00 29.52 27 LEU B N 1
ATOM 1880 C CA . LEU B 1 5 ? 44.138 -4.992 47.237 1.00 26.14 27 LEU B CA 1
ATOM 1881 C C . LEU B 1 5 ? 43.679 -6.441 47.453 1.00 26.79 27 LEU B C 1
ATOM 1882 O O . LEU B 1 5 ? 42.511 -6.766 47.139 1.00 32.16 27 LEU B O 1
ATOM 1887 N N . VAL B 1 6 ? 44.574 -7.297 47.960 1.00 26.57 28 VAL B N 1
ATOM 1888 C CA . VAL B 1 6 ? 44.206 -8.719 48.232 1.00 26.06 28 VAL B CA 1
ATOM 1889 C C . VAL B 1 6 ? 44.096 -9.047 49.727 1.00 24.33 28 VAL B C 1
ATOM 1890 O O . VAL B 1 6 ? 43.386 -10.011 50.114 1.00 27.53 28 VAL B O 1
ATOM 1894 N N . TRP B 1 7 ? 44.775 -8.257 50.564 1.00 24.11 29 TRP B N 1
ATOM 1895 C CA . TRP B 1 7 ? 44.739 -8.456 52.010 1.00 21.30 29 TRP B CA 1
ATOM 1896 C C . TRP B 1 7 ? 45.199 -7.212 52.741 1.00 19.25 29 TRP B C 1
ATOM 1897 O O . TRP B 1 7 ? 46.038 -6.462 52.242 1.00 23.36 29 TRP B O 1
ATOM 1908 N N . GLN B 1 8 ? 44.658 -6.999 53.932 1.00 19.93 30 GLN B N 1
ATOM 1909 C CA . GLN B 1 8 ? 45.058 -5.900 54.782 1.00 21.19 30 GLN B CA 1
ATOM 1910 C C . GLN B 1 8 ? 44.761 -6.178 56.230 1.00 20.77 30 GLN B C 1
ATOM 1911 O O . GLN B 1 8 ? 43.860 -6.994 56.584 1.00 21.37 30 GLN B O 1
ATOM 1917 N N . ASP B 1 9 ? 45.473 -5.450 57.071 1.00 20.67 31 ASP B N 1
ATOM 1918 C CA . ASP B 1 9 ? 45.050 -5.321 58.458 1.00 19.55 31 ASP B CA 1
ATOM 1919 C C . ASP B 1 9 ? 45.199 -3.821 58.755 1.00 22.06 31 ASP B C 1
ATOM 1920 O O . ASP B 1 9 ? 46.272 -3.284 58.731 1.00 21.81 31 ASP B O 1
ATOM 1925 N N . GLU B 1 10 ? 44.092 -3.142 59.005 1.00 19.61 32 GLU B N 1
ATOM 1926 C CA . GLU B 1 10 ? 44.052 -1.710 59.269 1.00 19.70 32 GLU B CA 1
ATOM 1927 C C . GLU B 1 10 ? 44.127 -1.392 60.751 1.00 19.67 32 GLU B C 1
ATOM 1928 O O . GLU B 1 10 ? 44.198 -0.197 61.111 1.00 20.24 32 GLU B O 1
ATOM 1934 N N . PHE B 1 11 ? 44.104 -2.427 61.607 1.00 20.86 33 PHE B N 1
ATOM 1935 C CA . PHE B 1 11 ? 44.151 -2.234 63.059 1.00 20.02 33 PHE B CA 1
ATOM 1936 C C . PHE B 1 11 ? 43.138 -1.166 63.548 1.00 22.92 33 PHE B C 1
ATOM 1937 O O . PHE B 1 11 ? 43.475 -0.313 64.353 1.00 26.87 33 PHE B O 1
ATOM 1945 N N . ASP B 1 12 ? 41.900 -1.208 63.031 1.00 22.21 34 ASP B N 1
ATOM 1946 C CA . ASP B 1 12 ? 40.897 -0.251 63.450 1.00 28.53 34 ASP B CA 1
ATOM 1947 C C . ASP B 1 12 ? 40.673 -0.263 64.965 1.00 32.73 34 ASP B C 1
ATOM 1948 O O . ASP B 1 12 ? 40.782 0.777 65.623 1.00 38.79 34 ASP B O 1
ATOM 1953 N N . ASP B 1 13 ? 40.360 -1.439 65.505 1.00 34.96 35 ASP B N 1
ATOM 1954 C CA . ASP B 1 13 ? 40.014 -1.556 66.919 1.00 38.20 35 ASP B CA 1
ATOM 1955 C C . ASP B 1 13 ? 40.696 -2.693 67.648 1.00 34.19 35 ASP B C 1
ATOM 1956 O O . ASP B 1 13 ? 40.645 -2.763 68.891 1.00 41.57 35 ASP B O 1
ATOM 1961 N N . GLY B 1 14 ? 41.311 -3.586 66.884 1.00 31.52 36 GLY B N 1
ATOM 1962 C CA . GLY B 1 14 ? 41.991 -4.749 67.433 1.00 27.38 36 GLY B CA 1
ATOM 1963 C C . GLY B 1 14 ? 42.907 -5.333 66.382 1.00 25.64 36 GLY B C 1
ATOM 1964 O O . GLY B 1 14 ? 42.946 -4.857 65.244 1.00 27.35 36 GLY B O 1
ATOM 1965 N N . ILE B 1 15 ? 43.628 -6.372 66.784 1.00 24.41 37 ILE B N 1
ATOM 1966 C CA . ILE B 1 15 ? 44.579 -7.079 65.930 1.00 25.65 37 ILE B CA 1
ATOM 1967 C C . ILE B 1 15 ? 43.745 -8.076 65.119 1.00 26.47 37 ILE B C 1
ATOM 1968 O O . ILE B 1 15 ? 42.900 -8.779 65.693 1.00 27.96 37 ILE B O 1
ATOM 1973 N N . GLY B 1 16 ? 43.996 -8.135 63.805 1.00 23.50 38 GLY B N 1
ATOM 1974 C CA . GLY B 1 16 ? 43.222 -8.967 62.873 1.00 27.04 38 GLY B CA 1
ATOM 1975 C C . GLY B 1 16 ? 43.446 -10.458 63.086 1.00 24.12 38 GLY B C 1
ATOM 1976 O O . GLY B 1 16 ? 44.363 -10.845 63.834 1.00 25.27 38 GLY B O 1
ATOM 1977 N N . PRO B 1 17 ? 42.608 -11.300 62.442 1.00 24.35 39 PRO B N 1
ATOM 1978 C CA . PRO B 1 17 ? 42.645 -12.764 62.682 1.00 25.95 39 PRO B CA 1
ATOM 1979 C C . PRO B 1 17 ? 43.875 -13.506 62.094 1.00 21.57 39 PRO B C 1
ATOM 1980 O O . PRO B 1 17 ? 44.038 -14.714 62.391 1.00 25.66 39 PRO B O 1
ATOM 1984 N N . ASP B 1 18 ? 44.705 -12.833 61.288 1.00 20.96 40 ASP B N 1
ATOM 1985 C CA . ASP B 1 18 ? 45.783 -13.557 60.584 1.00 20.97 40 ASP B CA 1
ATOM 1986 C C . ASP B 1 18 ? 47.168 -13.520 61.227 1.00 19.72 40 ASP B C 1
ATOM 1987 O O . ASP B 1 18 ? 48.105 -13.972 60.596 1.00 22.64 40 ASP B O 1
ATOM 1992 N N . TRP B 1 19 ? 47.257 -13.008 62.463 1.00 18.73 41 TRP B N 1
ATOM 1993 C CA . TRP B 1 19 ? 48.527 -12.904 63.188 1.00 21.02 41 TRP B CA 1
ATOM 1994 C C . TRP B 1 19 ? 48.634 -13.904 64.301 1.00 21.82 41 TRP B C 1
ATOM 1995 O O . TRP B 1 19 ? 47.714 -14.086 65.103 1.00 26.29 41 TRP B O 1
ATOM 2006 N N . VAL B 1 20 ? 49.793 -14.543 64.329 1.00 19.76 42 VAL B N 1
ATOM 2007 C CA . VAL B 1 20 ? 50.262 -15.487 65.358 1.00 23.02 42 VAL B CA 1
ATOM 2008 C C . VAL B 1 20 ? 51.367 -14.736 66.111 1.00 20.59 42 VAL B C 1
ATOM 2009 O O . VAL B 1 20 ? 52.193 -14.064 65.484 1.00 21.04 42 VAL B O 1
ATOM 2013 N N . PHE B 1 21 ? 51.411 -14.867 67.432 1.00 20.82 43 PHE B N 1
ATOM 2014 C CA . PHE B 1 21 ? 52.419 -14.199 68.244 1.00 23.09 43 PHE B CA 1
ATOM 2015 C C . PHE B 1 21 ? 53.452 -15.198 68.688 1.00 24.58 43 PHE B C 1
ATOM 2016 O O . PHE B 1 21 ? 53.109 -16.331 69.105 1.00 26.04 43 PHE B O 1
ATOM 2024 N N A GLU B 1 22 ? 54.713 -14.780 68.564 0.50 22.21 44 GLU B N 1
ATOM 2025 N N B GLU B 1 22 ? 54.714 -14.780 68.618 0.50 22.67 44 GLU B N 1
ATOM 2026 C CA A GLU B 1 22 ? 55.858 -15.529 69.071 0.50 20.95 44 GLU B CA 1
ATOM 2027 C CA B GLU B 1 22 ? 55.845 -15.606 69.058 0.50 21.52 44 GLU B CA 1
ATOM 2028 C C A GLU B 1 22 ? 56.040 -15.223 70.541 0.50 19.89 44 GLU B C 1
ATOM 2029 C C B GLU B 1 22 ? 56.293 -15.184 70.436 0.50 22.58 44 GLU B C 1
ATOM 2030 O O A GLU B 1 22 ? 55.648 -14.159 71.016 0.50 17.22 44 GLU B O 1
ATOM 2031 O O B GLU B 1 22 ? 56.325 -13.998 70.749 0.50 26.42 44 GLU B O 1
ATOM 2042 N N . THR B 1 23 ? 56.653 -16.156 71.257 1.00 22.34 45 THR B N 1
ATOM 2043 C CA A THR B 1 23 ? 56.938 -15.952 72.659 0.50 23.55 45 THR B CA 1
ATOM 2044 C CA B THR B 1 23 ? 56.998 -15.852 72.643 0.50 21.83 45 THR B CA 1
ATOM 2045 C C . THR B 1 23 ? 58.402 -16.357 72.945 1.00 22.42 45 THR B C 1
ATOM 2046 O O . THR B 1 23 ? 58.915 -17.268 72.284 1.00 24.22 45 THR B O 1
ATOM 2053 N N . GLY B 1 24 ? 59.063 -15.716 73.908 1.00 22.68 46 GLY B N 1
ATOM 2054 C CA . GLY B 1 24 ? 60.382 -16.170 74.349 1.00 22.75 46 GLY B CA 1
ATOM 2055 C C . GLY B 1 24 ? 61.560 -15.653 73.585 1.00 20.91 46 GLY B C 1
ATOM 2056 O O . GLY B 1 24 ? 61.459 -14.607 72.913 1.00 22.59 46 GLY B O 1
ATOM 2057 N N . MET B 1 25 ? 62.669 -16.394 73.705 1.00 23.25 47 MET B N 1
ATOM 2058 C CA . MET B 1 25 ? 63.933 -15.950 73.139 1.00 23.48 47 MET B CA 1
ATOM 2059 C C . MET B 1 25 ? 64.427 -16.791 71.962 1.00 24.94 47 MET B C 1
ATOM 2060 O O . MET B 1 25 ? 65.551 -16.574 71.480 1.00 22.68 47 MET B O 1
ATOM 2065 N N . GLY B 1 26 ? 63.624 -17.753 71.503 1.00 25.41 48 GLY B N 1
ATOM 2066 C CA . GLY B 1 26 ? 64.013 -18.579 70.354 1.00 26.33 48 GLY B CA 1
ATOM 2067 C C . GLY B 1 26 ? 65.298 -19.337 70.675 1.00 24.72 48 GLY B C 1
ATOM 2068 O O . GLY B 1 26 ? 65.534 -19.699 71.847 1.00 28.56 48 GLY B O 1
ATOM 2069 N N . TYR B 1 27 ? 66.126 -19.561 69.650 1.00 28.28 49 TYR B N 1
ATOM 2070 C CA A TYR B 1 27 ? 67.399 -20.269 69.799 0.50 27.99 49 TYR B CA 1
ATOM 2071 C CA B TYR B 1 27 ? 67.389 -20.267 69.796 0.50 28.98 49 TYR B CA 1
ATOM 2072 C C . TYR B 1 27 ? 68.504 -19.234 69.657 1.00 26.27 49 TYR B C 1
ATOM 2073 O O . TYR B 1 27 ? 68.587 -18.547 68.628 1.00 26.92 49 TYR B O 1
ATOM 2090 N N . ASN B 1 28 ? 69.351 -19.115 70.687 1.00 31.68 50 ASN B N 1
ATOM 2091 C CA . ASN B 1 28 ? 70.427 -18.099 70.718 1.00 30.16 50 ASN B CA 1
ATOM 2092 C C . ASN B 1 28 ? 69.894 -16.673 70.427 1.00 25.45 50 ASN B C 1
ATOM 2093 O O . ASN B 1 28 ? 70.443 -15.940 69.585 1.00 25.92 50 ASN B O 1
ATOM 2098 N N . GLY B 1 29 ? 68.804 -16.300 71.119 1.00 22.19 51 GLY B N 1
ATOM 2099 C CA . GLY B 1 29 ? 68.226 -14.960 70.960 1.00 22.34 51 GLY B CA 1
ATOM 2100 C C . GLY B 1 29 ? 67.778 -14.743 69.518 1.00 23.51 51 GLY B C 1
ATOM 2101 O O . GLY B 1 29 ? 68.251 -13.829 68.828 1.00 22.13 51 GLY B O 1
ATOM 2102 N N . TRP B 1 30 ? 66.871 -15.603 69.067 1.00 20.91 52 TRP B N 1
ATOM 2103 C CA . TRP B 1 30 ? 66.317 -15.544 67.707 1.00 22.58 52 TRP B CA 1
ATOM 2104 C C . TRP B 1 30 ? 67.384 -15.551 66.631 1.00 23.10 52 TRP B C 1
ATOM 2105 O O . TRP B 1 30 ? 67.252 -14.899 65.593 1.00 23.57 52 TRP B O 1
ATOM 2116 N N . GLY B 1 31 ? 68.452 -16.288 66.897 1.00 22.52 53 GLY B N 1
ATOM 2117 C CA . GLY B 1 31 ? 69.549 -16.467 65.948 1.00 24.58 53 GLY B CA 1
ATOM 2118 C C . GLY B 1 31 ? 70.508 -15.292 65.847 1.00 24.79 53 GLY B C 1
ATOM 2119 O O . GLY B 1 31 ? 71.456 -15.347 65.068 1.00 27.14 53 GLY B O 1
ATOM 2120 N N . ASN B 1 32 ? 70.272 -14.245 66.638 1.00 23.84 54 ASN B N 1
ATOM 2121 C CA . ASN B 1 32 ? 71.048 -13.009 66.546 1.00 21.76 54 ASN B CA 1
ATOM 2122 C C . ASN B 1 32 ? 71.549 -12.498 67.901 1.00 21.36 54 ASN B C 1
ATOM 2123 O O . ASN B 1 32 ? 72.002 -11.344 68.005 1.00 23.20 54 ASN B O 1
ATOM 2128 N N . ASN B 1 33 ? 71.491 -13.354 68.933 1.00 22.64 55 ASN B N 1
ATOM 2129 C CA . ASN B 1 33 ? 71.861 -12.965 70.308 1.00 24.62 55 ASN B CA 1
ATOM 2130 C C . ASN B 1 33 ? 71.040 -11.793 70.845 1.00 22.19 55 ASN B C 1
ATOM 2131 O O . ASN B 1 33 ? 71.532 -10.958 71.621 1.00 23.03 55 ASN B O 1
ATOM 2136 N N . GLU B 1 34 ? 69.777 -11.737 70.437 1.00 21.63 56 GLU B N 1
ATOM 2137 C CA . GLU B 1 34 ? 68.895 -10.674 70.904 1.00 20.48 56 GLU B CA 1
ATOM 2138 C C . GLU B 1 34 ? 68.584 -10.810 72.398 1.00 20.83 56 GLU B C 1
ATOM 2139 O O . GLU B 1 34 ? 68.615 -11.907 72.962 1.00 22.69 56 GLU B O 1
ATOM 2145 N N . LEU B 1 35 ? 68.257 -9.686 73.021 1.00 19.32 57 LEU B N 1
ATOM 2146 C CA . LEU B 1 35 ? 68.110 -9.648 74.480 1.00 21.62 57 LEU B CA 1
ATOM 2147 C C . LEU B 1 35 ? 66.677 -9.689 75.011 1.00 21.04 57 LEU B C 1
ATOM 2148 O O . LEU B 1 35 ? 66.484 -9.835 76.223 1.00 24.39 57 LEU B O 1
ATOM 2153 N N . GLN B 1 36 ? 65.675 -9.555 74.136 1.00 20.30 58 GLN B N 1
ATOM 2154 C CA . GLN B 1 36 ? 64.261 -9.536 74.595 1.00 20.78 58 GLN B CA 1
ATOM 2155 C C . GLN B 1 36 ? 63.602 -10.902 74.650 1.00 19.97 58 GLN B C 1
ATOM 2156 O O . GLN B 1 36 ? 63.980 -11.832 73.911 1.00 21.75 58 GLN B O 1
ATOM 2162 N N . TYR B 1 37 ? 62.600 -10.994 75.531 1.00 20.90 59 TYR B N 1
ATOM 2163 C CA . TYR B 1 37 ? 61.720 -12.151 75.633 1.00 21.22 59 TYR B CA 1
ATOM 2164 C C . TYR B 1 37 ? 60.391 -11.663 75.013 1.00 20.42 59 TYR B C 1
ATOM 2165 O O . TYR B 1 37 ? 59.761 -10.722 75.542 1.00 20.96 59 TYR B O 1
ATOM 2174 N N . TYR B 1 38 ? 59.954 -12.257 73.900 1.00 21.70 60 TYR B N 1
ATOM 2175 C CA . TYR B 1 38 ? 58.731 -11.814 73.248 1.00 20.34 60 TYR B CA 1
ATOM 2176 C C . TYR B 1 38 ? 57.511 -12.308 74.023 1.00 19.23 60 TYR B C 1
ATOM 2177 O O . TYR B 1 38 ? 57.510 -13.431 74.578 1.00 21.08 60 TYR B O 1
ATOM 2186 N N . ARG B 1 39 ? 56.460 -11.486 74.062 1.00 19.99 61 ARG B N 1
ATOM 2187 C CA . ARG B 1 39 ? 55.234 -11.828 74.765 1.00 20.86 61 ARG B CA 1
ATOM 2188 C C . ARG B 1 39 ? 54.057 -11.299 73.970 1.00 21.18 61 ARG B C 1
ATOM 2189 O O . ARG B 1 39 ? 54.167 -10.255 73.306 1.00 22.38 61 ARG B O 1
ATOM 2197 N N . ARG B 1 40 ? 52.931 -12.006 74.051 1.00 25.23 62 ARG B N 1
ATOM 2198 C CA . ARG B 1 40 ? 51.675 -11.537 73.483 1.00 23.56 62 ARG B CA 1
ATOM 2199 C C . ARG B 1 40 ? 51.282 -10.169 74.058 1.00 22.07 62 ARG B C 1
ATOM 2200 O O . ARG B 1 40 ? 50.768 -9.321 73.329 1.00 22.47 62 ARG B O 1
ATOM 2208 N N . GLU B 1 41 ? 51.535 -9.983 75.366 1.00 22.47 63 GLU B N 1
ATOM 2209 C CA . GLU B 1 41 ? 51.142 -8.793 76.148 1.00 25.37 63 GLU B CA 1
ATOM 2210 C C . GLU B 1 41 ? 51.734 -7.511 75.626 1.00 22.21 63 GLU B C 1
ATOM 2211 O O . GLU B 1 41 ? 51.182 -6.431 75.892 1.00 25.91 63 GLU B O 1
ATOM 2217 N N . ASN B 1 42 ? 52.828 -7.623 74.867 1.00 20.40 64 ASN B N 1
ATOM 2218 C CA . ASN B 1 42 ? 53.526 -6.416 74.385 1.00 19.96 64 ASN B CA 1
ATOM 2219 C C . ASN B 1 42 ? 53.000 -5.868 73.045 1.00 20.68 64 ASN B C 1
ATOM 2220 O O . ASN B 1 42 ? 53.557 -4.918 72.493 1.00 21.47 64 ASN B O 1
ATOM 2225 N N . ALA B 1 43 ? 51.913 -6.465 72.539 1.00 21.53 65 ALA B N 1
ATOM 2226 C CA . ALA B 1 43 ? 51.223 -5.999 71.323 1.00 20.29 65 ALA B CA 1
ATOM 2227 C C . ALA B 1 43 ? 49.795 -5.625 71.707 1.00 20.55 65 ALA B C 1
ATOM 2228 O O . ALA B 1 43 ? 49.134 -6.388 72.425 1.00 23.33 65 ALA B O 1
ATOM 2230 N N . ALA B 1 44 ? 49.340 -4.455 71.245 1.00 21.27 66 ALA B N 1
ATOM 2231 C CA . ALA B 1 44 ? 47.977 -3.959 71.501 1.00 22.40 66 ALA B CA 1
ATOM 2232 C C . ALA B 1 44 ? 47.590 -3.035 70.359 1.00 20.39 66 ALA B C 1
ATOM 2233 O O . ALA B 1 44 ? 48.431 -2.738 69.495 1.00 23.35 66 ALA B O 1
ATOM 2235 N N . VAL B 1 45 ? 46.324 -2.607 70.339 1.00 22.75 67 VAL B N 1
ATOM 2236 C CA . VAL B 1 45 ? 45.893 -1.560 69.389 1.00 23.58 67 VAL B CA 1
ATOM 2237 C C . VAL B 1 45 ? 45.496 -0.304 70.162 1.00 22.96 67 VAL B C 1
ATOM 2238 O O . VAL B 1 45 ? 44.738 -0.410 71.160 1.00 30.82 67 VAL B O 1
ATOM 2242 N N . GLU B 1 46 ? 45.994 0.865 69.706 1.00 25.52 68 GLU B N 1
ATOM 2243 C CA . GLU B 1 46 ? 45.571 2.174 70.250 1.00 26.63 68 GLU B CA 1
ATOM 2244 C C . GLU B 1 46 ? 45.353 3.130 69.085 1.00 25.94 68 GLU B C 1
ATOM 2245 O O . GLU B 1 46 ? 46.240 3.221 68.207 1.00 25.28 68 GLU B O 1
ATOM 2251 N N . ASN B 1 47 ? 44.202 3.822 69.047 1.00 26.59 69 ASN B N 1
ATOM 2252 C CA . ASN B 1 47 ? 43.932 4.836 68.031 1.00 29.08 69 ASN B CA 1
ATOM 2253 C C . ASN B 1 47 ? 44.196 4.377 66.588 1.00 26.00 69 ASN B C 1
ATOM 2254 O O . ASN B 1 47 ? 44.820 5.110 65.805 1.00 27.55 69 ASN B O 1
ATOM 2259 N N . GLY B 1 48 ? 43.738 3.173 66.247 1.00 22.84 70 GLY B N 1
ATOM 2260 C CA . GLY B 1 48 ? 43.871 2.685 64.886 1.00 23.52 70 GLY B CA 1
ATOM 2261 C C . GLY B 1 48 ? 45.267 2.215 64.486 1.00 22.03 70 GLY B C 1
ATOM 2262 O O . GLY B 1 48 ? 45.520 2.012 63.290 1.00 23.76 70 GLY B O 1
ATOM 2263 N N . ASN B 1 49 ? 46.155 2.036 65.454 1.00 24.10 71 ASN B N 1
ATOM 2264 C CA . ASN B 1 49 ? 47.488 1.529 65.198 1.00 21.69 71 ASN B CA 1
ATOM 2265 C C . ASN B 1 49 ? 47.775 0.288 66.004 1.00 18.27 71 ASN B C 1
ATOM 2266 O O . ASN B 1 49 ? 47.415 0.224 67.211 1.00 20.73 71 ASN B O 1
ATOM 2271 N N . LEU B 1 50 ? 48.440 -0.689 65.388 1.00 17.75 72 LEU B N 1
ATOM 2272 C CA . LEU B 1 50 ? 49.127 -1.719 66.173 1.00 19.02 72 LEU B CA 1
ATOM 2273 C C . LEU B 1 50 ? 50.294 -1.024 66.929 1.00 17.77 72 LEU B C 1
ATOM 2274 O O . LEU B 1 50 ? 51.046 -0.237 66.331 1.00 19.59 72 LEU B O 1
ATOM 2279 N N . VAL B 1 51 ? 50.437 -1.319 68.224 1.00 18.49 73 VAL B N 1
ATOM 2280 C CA . VAL B 1 51 ? 51.488 -0.777 69.043 1.00 20.28 73 VAL B CA 1
ATOM 2281 C C . VAL B 1 51 ? 52.284 -1.974 69.541 1.00 19.39 73 VAL B C 1
ATOM 2282 O O . VAL B 1 51 ? 51.730 -2.830 70.262 1.00 20.87 73 VAL B O 1
ATOM 2286 N N . ILE B 1 52 ? 53.558 -2.042 69.147 1.00 17.95 74 ILE B N 1
ATOM 2287 C CA . ILE B 1 52 ? 54.486 -3.038 69.687 1.00 18.23 74 ILE B CA 1
ATOM 2288 C C . ILE B 1 52 ? 55.355 -2.252 70.668 1.00 17.98 74 ILE B C 1
ATOM 2289 O O . ILE B 1 52 ? 56.049 -1.304 70.270 1.00 19.26 74 ILE B O 1
ATOM 2294 N N . THR B 1 53 ? 55.318 -2.658 71.938 1.00 19.11 75 THR B N 1
ATOM 2295 C CA . THR B 1 53 ? 56.049 -1.953 72.970 1.00 20.60 75 THR B CA 1
ATOM 2296 C C . THR B 1 53 ? 57.224 -2.780 73.491 1.00 19.59 75 THR B C 1
ATOM 2297 O O . THR B 1 53 ? 57.009 -3.926 73.941 1.00 20.36 75 THR B O 1
ATOM 2301 N N . ALA B 1 54 ? 58.449 -2.227 73.424 1.00 17.96 76 ALA B N 1
ATOM 2302 C CA . ALA B 1 54 ? 59.586 -2.844 74.081 1.00 19.08 76 ALA B CA 1
ATOM 2303 C C . ALA B 1 54 ? 59.699 -2.255 75.475 1.00 19.57 76 ALA B C 1
ATOM 2304 O O . ALA B 1 54 ? 59.641 -1.023 75.641 1.00 20.18 76 ALA B O 1
ATOM 2306 N N . LYS B 1 55 ? 59.866 -3.125 76.476 1.00 21.40 77 LYS B N 1
ATOM 2307 C CA . LYS B 1 55 ? 59.888 -2.713 77.881 1.00 21.98 77 LYS B CA 1
ATOM 2308 C C . LYS B 1 55 ? 61.138 -3.206 78.585 1.00 23.25 77 LYS B C 1
ATOM 2309 O O . LYS B 1 55 ? 61.687 -4.249 78.233 1.00 22.70 77 LYS B O 1
ATOM 2315 N N . HIS B 1 56 ? 61.569 -2.443 79.587 1.00 24.23 78 HIS B N 1
ATOM 2316 C CA . HIS B 1 56 ? 62.585 -2.860 80.532 1.00 23.54 78 HIS B CA 1
ATOM 2317 C C . HIS B 1 56 ? 61.804 -3.592 81.596 1.00 24.24 78 HIS B C 1
ATOM 2318 O O . HIS B 1 56 ? 61.121 -2.968 82.437 1.00 26.23 78 HIS B O 1
ATOM 2325 N N . GLU B 1 57 ? 61.864 -4.916 81.551 1.00 26.00 79 GLU B N 1
ATOM 2326 C CA . GLU B 1 57 ? 60.995 -5.762 82.340 1.00 27.23 79 GLU B CA 1
ATOM 2327 C C . GLU B 1 57 ? 61.644 -7.109 82.489 1.00 27.08 79 GLU B C 1
ATOM 2328 O O . GLU B 1 57 ? 61.959 -7.737 81.472 1.00 27.89 79 GLU B O 1
ATOM 2334 N N . ASN B 1 58 ? 61.842 -7.564 83.729 1.00 28.92 80 ASN B N 1
ATOM 2335 C CA . ASN B 1 58 ? 62.403 -8.898 83.960 1.00 31.97 80 ASN B CA 1
ATOM 2336 C C . ASN B 1 58 ? 61.339 -9.951 83.689 1.00 29.49 80 ASN B C 1
ATOM 2337 O O . ASN B 1 58 ? 60.238 -9.898 84.273 1.00 34.59 80 ASN B O 1
ATOM 2342 N N . PHE B 1 59 ? 61.641 -10.891 82.798 1.00 29.02 81 PHE B N 1
ATOM 2343 C CA . PHE B 1 59 ? 60.704 -11.959 82.480 1.00 32.30 81 PHE B CA 1
ATOM 2344 C C . PHE B 1 59 ? 61.434 -13.092 81.819 1.00 30.45 81 PHE B C 1
ATOM 2345 O O . PHE B 1 59 ? 62.212 -12.868 80.868 1.00 28.68 81 PHE B O 1
ATOM 2353 N N . GLY B 1 60 ? 61.180 -14.297 82.330 1.00 31.01 82 GLY B N 1
ATOM 2354 C CA . GLY B 1 60 ? 61.726 -15.528 81.766 1.00 33.36 82 GLY B CA 1
ATOM 2355 C C . GLY B 1 60 ? 63.234 -15.526 81.562 1.00 34.74 82 GLY B C 1
ATOM 2356 O O . GLY B 1 60 ? 63.719 -16.106 80.588 1.00 37.05 82 GLY B O 1
ATOM 2357 N N . GLY B 1 61 ? 63.966 -14.871 82.474 1.00 35.49 83 GLY B N 1
ATOM 2358 C CA . GLY B 1 61 ? 65.422 -14.783 82.407 1.00 38.18 83 GLY B CA 1
ATOM 2359 C C . GLY B 1 61 ? 65.987 -13.634 81.581 1.00 34.23 83 GLY B C 1
ATOM 2360 O O . GLY B 1 61 ? 67.201 -13.426 81.598 1.00 41.13 83 GLY B O 1
ATOM 2361 N N . ALA B 1 62 ? 65.127 -12.907 80.855 1.00 30.35 84 ALA B N 1
ATOM 2362 C CA . ALA B 1 62 ? 65.525 -11.737 80.056 1.00 26.97 84 ALA B CA 1
ATOM 2363 C C . ALA B 1 62 ? 65.280 -10.462 80.852 1.00 26.03 84 ALA B C 1
ATOM 2364 O O . ALA B 1 62 ? 64.498 -10.467 81.810 1.00 28.05 84 ALA B O 1
ATOM 2366 N N . GLN B 1 63 ? 65.926 -9.362 80.466 1.00 24.66 85 GLN B N 1
ATOM 2367 C CA . GLN B 1 63 ? 65.635 -8.078 81.149 1.00 24.43 85 GLN B CA 1
ATOM 2368 C C . GLN B 1 63 ? 64.734 -7.141 80.279 1.00 22.05 85 GLN B C 1
ATOM 2369 O O . GLN B 1 63 ? 64.399 -6.014 80.691 1.00 24.37 85 GLN B O 1
ATOM 2375 N N . TYR B 1 64 ? 64.357 -7.607 79.087 1.00 22.62 86 TYR B N 1
ATOM 2376 C CA . TYR B 1 64 ? 63.476 -6.845 78.182 1.00 20.80 86 TYR B CA 1
ATOM 2377 C C . TYR B 1 64 ? 62.372 -7.724 77.640 1.00 19.98 86 TYR B C 1
ATOM 2378 O O . TYR B 1 64 ? 62.585 -8.933 77.453 1.00 22.63 86 TYR B O 1
ATOM 2387 N N . THR B 1 65 ? 61.208 -7.127 77.358 1.00 20.53 87 THR B N 1
ATOM 2388 C CA . THR B 1 65 ? 60.130 -7.828 76.647 1.00 19.48 87 THR B CA 1
ATOM 2389 C C . THR B 1 65 ? 59.737 -6.991 75.441 1.00 18.93 87 THR B C 1
ATOM 2390 O O . THR B 1 65 ? 59.936 -5.752 75.427 1.00 19.52 87 THR B O 1
ATOM 2394 N N . SER B 1 66 ? 59.175 -7.645 74.424 1.00 19.93 88 SER B N 1
ATOM 2395 C CA . SER B 1 66 ? 58.691 -6.940 73.248 1.00 19.20 88 SER B CA 1
ATOM 2396 C C . SER B 1 66 ? 57.717 -7.893 72.562 1.00 16.88 88 SER B C 1
ATOM 2397 O O . SER B 1 66 ? 57.314 -8.879 73.198 1.00 18.85 88 SER B O 1
ATOM 2400 N N . ALA B 1 67 ? 57.342 -7.617 71.305 1.00 18.15 89 ALA B N 1
ATOM 2401 C CA . ALA B 1 67 ? 56.436 -8.513 70.560 1.00 16.20 89 ALA B CA 1
ATOM 2402 C C . ALA B 1 67 ? 56.990 -8.822 69.167 1.00 17.19 89 ALA B C 1
ATOM 2403 O O . ALA B 1 67 ? 57.737 -8.013 68.552 1.00 17.89 89 ALA B O 1
ATOM 2405 N N . ARG B 1 68 ? 56.616 -10.008 68.694 1.00 17.16 90 ARG B N 1
ATOM 2406 C CA . ARG B 1 68 ? 56.975 -10.488 67.331 1.00 16.52 90 ARG B CA 1
ATOM 2407 C C . ARG B 1 68 ? 55.740 -11.224 66.834 1.00 16.07 90 ARG B C 1
ATOM 2408 O O . ARG B 1 68 ? 55.276 -12.174 67.494 1.00 19.09 90 ARG B O 1
ATOM 2416 N N . MET B 1 69 ? 55.246 -10.784 65.674 1.00 17.14 91 MET B N 1
ATOM 2417 C CA . MET B 1 69 ? 54.005 -11.276 65.092 1.00 18.31 91 MET B CA 1
ATOM 2418 C C . MET B 1 69 ? 54.241 -11.755 63.684 1.00 17.59 91 MET B C 1
ATOM 2419 O O . MET B 1 69 ? 55.076 -11.188 62.963 1.00 17.44 91 MET B O 1
ATOM 2424 N N . LYS B 1 70 ? 53.541 -12.793 63.263 1.00 17.60 92 LYS B N 1
ATOM 2425 C CA . LYS B 1 70 ? 53.731 -13.330 61.907 1.00 16.30 92 LYS B CA 1
ATOM 2426 C C . LYS B 1 70 ? 52.407 -13.819 61.338 1.00 16.56 92 LYS B C 1
ATOM 2427 O O . LYS B 1 70 ? 51.466 -14.158 62.107 1.00 19.72 92 LYS B O 1
ATOM 2433 N N . THR B 1 71 ? 52.326 -13.887 60.004 1.00 17.50 93 THR B N 1
ATOM 2434 C CA . THR B 1 71 ? 51.080 -14.421 59.382 1.00 17.68 93 THR B CA 1
ATOM 2435 C C . THR B 1 71 ? 51.252 -15.899 58.967 1.00 18.37 93 THR B C 1
ATOM 2436 O O . THR B 1 71 ? 50.373 -16.438 58.276 1.00 19.53 93 THR B O 1
ATOM 2440 N N . GLN B 1 72 ? 52.373 -16.523 59.373 1.00 19.05 94 GLN B N 1
ATOM 2441 C CA . GLN B 1 72 ? 52.697 -17.920 59.045 1.00 19.09 94 GLN B CA 1
ATOM 2442 C C . GLN B 1 72 ? 51.517 -18.872 59.287 1.00 19.58 94 GLN B C 1
ATOM 2443 O O . GLN B 1 72 ? 50.922 -18.845 60.393 1.00 20.65 94 GLN B O 1
ATOM 2449 N N . GLY B 1 73 ? 51.192 -19.686 58.275 1.00 21.04 95 GLY B N 1
ATOM 2450 C CA . GLY B 1 73 ? 50.038 -20.609 58.372 1.00 22.03 95 GLY B CA 1
ATOM 2451 C C . GLY B 1 73 ? 48.685 -19.980 58.162 1.00 21.58 95 GLY B C 1
ATOM 2452 O O . GLY B 1 73 ? 47.708 -20.737 58.097 1.00 23.46 95 GLY B O 1
ATOM 2453 N N . ARG B 1 74 ? 48.600 -18.636 58.068 1.00 19.38 96 ARG B N 1
ATOM 2454 C CA . ARG B 1 74 ? 47.311 -17.947 57.928 1.00 19.78 96 ARG B CA 1
ATOM 2455 C C . ARG B 1 74 ? 47.236 -17.137 56.642 1.00 19.00 96 ARG B C 1
ATOM 2456 O O . ARG B 1 74 ? 46.184 -17.214 55.954 1.00 23.48 96 ARG B O 1
ATOM 2464 N N . LYS B 1 75 ? 48.288 -16.359 56.319 1.00 21.62 97 LYS B N 1
ATOM 2465 C CA . LYS B 1 75 ? 48.289 -15.617 55.064 1.00 20.21 97 LYS B CA 1
ATOM 2466 C C . LYS B 1 75 ? 49.696 -15.632 54.479 1.00 19.04 97 LYS B C 1
ATOM 2467 O O . LYS B 1 75 ? 50.702 -15.341 55.177 1.00 20.95 97 LYS B O 1
ATOM 2473 N N . SER B 1 76 ? 49.797 -15.962 53.194 1.00 18.75 98 SER B N 1
ATOM 2474 C CA . SER B 1 76 ? 51.098 -15.905 52.530 1.00 20.08 98 SER B CA 1
ATOM 2475 C C . SER B 1 76 ? 50.823 -15.483 51.085 1.00 19.72 98 SER B C 1
ATOM 2476 O O . SER B 1 76 ? 49.641 -15.565 50.617 1.00 23.07 98 SER B O 1
ATOM 2479 N N . PHE B 1 77 ? 51.883 -15.036 50.404 1.00 19.40 99 PHE B N 1
ATOM 2480 C CA . PHE B 1 77 ? 51.794 -14.396 49.081 1.00 20.20 99 PHE B CA 1
ATOM 2481 C C . PHE B 1 77 ? 52.976 -14.758 48.227 1.00 19.81 99 PHE B C 1
ATOM 2482 O O . PHE B 1 77 ? 54.123 -14.825 48.720 1.00 21.70 99 PHE B O 1
ATOM 2490 N N . LYS B 1 78 ? 52.703 -14.984 46.943 1.00 21.54 100 LYS B N 1
ATOM 2491 C CA . LYS B 1 78 ? 53.734 -15.158 45.915 1.00 21.98 100 LYS B CA 1
ATOM 2492 C C . LYS B 1 78 ? 53.593 -13.910 45.042 1.00 22.80 100 LYS B C 1
ATOM 2493 O O . LYS B 1 78 ? 52.590 -13.788 44.304 1.00 23.64 100 LYS B O 1
ATOM 2499 N N . TYR B 1 79 ? 54.578 -12.996 45.149 1.00 21.58 101 TYR B N 1
ATOM 2500 C CA . TYR B 1 79 ? 54.599 -11.692 44.448 1.00 21.77 101 TYR B CA 1
ATOM 2501 C C . TYR B 1 79 ? 53.615 -10.695 45.051 1.00 20.35 101 TYR B C 1
ATOM 2502 O O . TYR B 1 79 ? 52.675 -11.067 45.787 1.00 22.93 101 TYR B O 1
ATOM 2511 N N . GLY B 1 80 ? 53.858 -9.424 44.744 1.00 20.55 102 GLY B N 1
ATOM 2512 C CA . GLY B 1 80 ? 52.967 -8.341 45.091 1.00 22.07 102 GLY B CA 1
ATOM 2513 C C . GLY B 1 80 ? 53.647 -7.076 45.533 1.00 18.46 102 GLY B C 1
ATOM 2514 O O . GLY B 1 80 ? 54.923 -6.983 45.520 1.00 21.14 102 GLY B O 1
ATOM 2515 N N . LYS B 1 81 ? 52.807 -6.115 45.908 1.00 21.56 103 LYS B N 1
ATOM 2516 C CA . LYS B 1 81 ? 53.252 -4.884 46.534 1.00 21.31 103 LYS B CA 1
ATOM 2517 C C . LYS B 1 81 ? 52.876 -5.097 47.994 1.00 19.85 103 LYS B C 1
ATOM 2518 O O . LYS B 1 81 ? 51.693 -5.239 48.325 1.00 22.45 103 LYS B O 1
ATOM 2524 N N . ILE B 1 82 ? 53.905 -5.160 48.866 1.00 17.58 104 ILE B N 1
ATOM 2525 C CA . ILE B 1 82 ? 53.710 -5.419 50.317 1.00 18.03 104 ILE B CA 1
ATOM 2526 C C . ILE B 1 82 ? 54.172 -4.162 51.051 1.00 16.11 104 ILE B C 1
ATOM 2527 O O . ILE B 1 82 ? 55.339 -3.780 50.925 1.00 18.92 104 ILE B O 1
ATOM 2532 N N . GLU B 1 83 ? 53.241 -3.550 51.803 1.00 16.95 105 GLU B N 1
ATOM 2533 C CA . GLU B 1 83 ? 53.515 -2.245 52.385 1.00 17.65 105 GLU B CA 1
ATOM 2534 C C . GLU B 1 83 ? 53.000 -2.091 53.793 1.00 16.10 105 GLU B C 1
ATOM 2535 O O . GLU B 1 83 ? 52.002 -2.754 54.200 1.00 17.36 105 GLU B O 1
ATOM 2541 N N . ALA B 1 84 ? 53.623 -1.196 54.543 1.00 16.98 106 ALA B N 1
ATOM 2542 C CA . ALA B 1 84 ? 53.135 -0.840 55.889 1.00 16.50 106 ALA B CA 1
ATOM 2543 C C . ALA B 1 84 ? 53.463 0.609 56.179 1.00 16.74 106 ALA B C 1
ATOM 2544 O O . ALA B 1 84 ? 54.491 1.119 55.738 1.00 19.40 106 ALA B O 1
ATOM 2546 N N . ARG B 1 85 ? 52.574 1.268 56.928 1.00 15.38 107 ARG B N 1
ATOM 2547 C CA . ARG B 1 85 ? 52.761 2.676 57.332 1.00 15.73 107 ARG B CA 1
ATOM 2548 C C . ARG B 1 85 ? 53.148 2.611 58.794 1.00 16.48 107 ARG B C 1
ATOM 2549 O O . ARG B 1 85 ? 52.371 2.196 59.640 1.00 17.82 107 ARG B O 1
ATOM 2557 N N . ILE B 1 86 ? 54.408 3.010 59.078 1.00 15.55 108 ILE B N 1
ATOM 2558 C CA . ILE B 1 86 ? 55.068 2.751 60.374 1.00 16.31 108 ILE B CA 1
ATOM 2559 C C . ILE B 1 86 ? 55.768 4.009 60.909 1.00 17.00 108 ILE B C 1
ATOM 2560 O O . ILE B 1 86 ? 56.410 4.731 60.137 1.00 17.25 108 ILE B O 1
ATOM 2565 N N . ALA B 1 87 ? 55.663 4.239 62.220 1.00 16.76 109 ALA B N 1
ATOM 2566 C CA . ALA B 1 87 ? 56.397 5.309 62.936 1.00 18.34 109 ALA B CA 1
ATOM 2567 C C . ALA B 1 87 ? 57.277 4.572 63.951 1.00 16.33 109 ALA B C 1
ATOM 2568 O O . ALA B 1 87 ? 56.786 3.644 64.654 1.00 17.93 109 ALA B O 1
ATOM 2570 N N . LEU B 1 88 ? 58.570 4.949 64.048 1.00 16.55 110 LEU B N 1
ATOM 2571 C CA . LEU B 1 88 ? 59.522 4.186 64.868 1.00 17.11 110 LEU B CA 1
ATOM 2572 C C . LEU B 1 88 ? 60.092 4.948 66.043 1.00 18.58 110 LEU B C 1
ATOM 2573 O O . LEU B 1 88 ? 60.363 6.135 65.908 1.00 20.33 110 LEU B O 1
ATOM 2578 N N . PRO B 1 89 ? 60.295 4.262 67.192 1.00 17.96 111 PRO B N 1
ATOM 2579 C CA . PRO B 1 89 ? 60.876 4.928 68.378 1.00 20.21 111 PRO B CA 1
ATOM 2580 C C . PRO B 1 89 ? 62.386 4.963 68.222 1.00 22.34 111 PRO B C 1
ATOM 2581 O O . PRO B 1 89 ? 62.919 4.160 67.488 1.00 24.79 111 PRO B O 1
ATOM 2585 N N . SER B 1 90 ? 63.076 5.869 68.892 1.00 25.02 112 SER B N 1
ATOM 2586 C CA . SER B 1 90 ? 64.539 5.926 68.753 1.00 27.42 112 SER B CA 1
ATOM 2587 C C . SER B 1 90 ? 65.200 5.573 70.074 1.00 25.15 112 SER B C 1
ATOM 2588 O O . SER B 1 90 ? 64.711 5.941 71.118 1.00 32.76 112 SER B O 1
ATOM 2591 N N . GLY B 1 91 ? 66.296 4.830 70.031 1.00 25.59 113 GLY B N 1
ATOM 2592 C CA . GLY B 1 91 ? 67.019 4.505 71.246 1.00 27.06 113 GLY B CA 1
ATOM 2593 C C . GLY B 1 91 ? 68.052 3.455 70.950 1.00 20.30 113 GLY B C 1
ATOM 2594 O O . GLY B 1 91 ? 67.761 2.507 70.179 1.00 22.42 113 GLY B O 1
ATOM 2595 N N . GLN B 1 92 ? 69.250 3.609 71.535 1.00 22.37 114 GLN B N 1
ATOM 2596 C CA . GLN B 1 92 ? 70.282 2.608 71.419 1.00 23.18 114 GLN B CA 1
ATOM 2597 C C . GLN B 1 92 ? 69.745 1.218 71.820 1.00 21.95 114 GLN B C 1
ATOM 2598 O O . GLN B 1 92 ? 69.116 1.076 72.888 1.00 22.04 114 GLN B O 1
ATOM 2604 N N . GLY B 1 93 ? 69.977 0.228 70.958 1.00 21.28 115 GLY B N 1
ATOM 2605 C CA . GLY B 1 93 ? 69.570 -1.157 71.200 1.00 20.48 115 GLY B CA 1
ATOM 2606 C C . GLY B 1 93 ? 68.301 -1.542 70.449 1.00 19.26 115 GLY B C 1
ATOM 2607 O O . GLY B 1 93 ? 68.062 -2.732 70.233 1.00 20.04 115 GLY B O 1
ATOM 2608 N N . LEU B 1 94 ? 67.479 -0.560 70.036 1.00 17.35 116 LEU B N 1
ATOM 2609 C CA . LEU B 1 94 ? 66.189 -0.912 69.418 1.00 16.48 116 LEU B CA 1
ATOM 2610 C C . LEU B 1 94 ? 66.373 -1.388 67.973 1.00 17.73 116 LEU B C 1
ATOM 2611 O O . LEU B 1 94 ? 67.113 -0.774 67.200 1.00 19.60 116 LEU B O 1
ATOM 2616 N N . TRP B 1 95 ? 65.670 -2.469 67.622 1.00 17.14 117 TRP B N 1
ATOM 2617 C CA . TRP B 1 95 ? 65.788 -3.081 66.312 1.00 16.49 117 TRP B CA 1
ATOM 2618 C C . TRP B 1 95 ? 64.444 -3.503 65.737 1.00 17.20 117 TRP B C 1
ATOM 2619 O O . TRP B 1 95 ? 64.102 -4.681 65.753 1.00 17.41 117 TRP B O 1
ATOM 2630 N N . PRO B 1 96 ? 63.670 -2.537 65.219 1.00 16.60 118 PRO B N 1
ATOM 2631 C CA . PRO B 1 96 ? 62.390 -2.882 64.598 1.00 17.37 118 PRO B CA 1
ATOM 2632 C C . PRO B 1 96 ? 62.552 -3.432 63.182 1.00 17.33 118 PRO B C 1
ATOM 2633 O O . PRO B 1 96 ? 63.548 -3.105 62.513 1.00 18.13 118 PRO B O 1
ATOM 2637 N N . ALA B 1 97 ? 61.556 -4.220 62.738 1.00 15.48 119 ALA B N 1
ATOM 2638 C CA . ALA B 1 97 ? 61.606 -4.768 61.368 1.00 17.58 119 ALA B CA 1
ATOM 2639 C C . ALA B 1 97 ? 60.241 -5.122 60.847 1.00 16.57 119 ALA B C 1
ATOM 2640 O O . ALA B 1 97 ? 59.348 -5.485 61.649 1.00 16.54 119 ALA B O 1
ATOM 2642 N N . PHE B 1 98 ? 60.108 -5.032 59.523 1.00 15.25 120 PHE B N 1
ATOM 2643 C CA . PHE B 1 98 ? 58.906 -5.438 58.773 1.00 14.98 120 PHE B CA 1
ATOM 2644 C C . PHE B 1 98 ? 59.475 -6.286 57.675 1.00 15.83 120 PHE B C 1
ATOM 2645 O O . PHE B 1 98 ? 60.296 -5.802 56.879 1.00 15.50 120 PHE B O 1
ATOM 2653 N N . TRP B 1 99 ? 59.085 -7.557 57.623 1.00 15.93 121 TRP B N 1
ATOM 2654 C CA . TRP B 1 99 ? 59.789 -8.517 56.754 1.00 15.19 121 TRP B CA 1
ATOM 2655 C C . TRP B 1 99 ? 58.987 -9.710 56.396 1.00 14.73 121 TRP B C 1
ATOM 265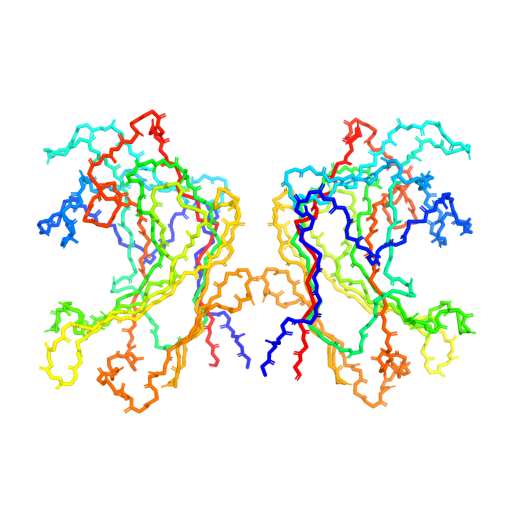6 O O . TRP B 1 99 ? 57.815 -9.815 56.791 1.00 15.98 121 TRP B O 1
ATOM 2667 N N . MET B 1 100 ? 59.565 -10.615 55.606 1.00 15.46 122 MET B N 1
ATOM 2668 C CA . MET B 1 100 ? 58.864 -11.767 55.054 1.00 16.74 122 MET B CA 1
ATOM 2669 C C . MET B 1 100 ? 59.804 -12.953 55.035 1.00 15.36 122 MET B C 1
ATOM 2670 O O . MET B 1 100 ? 61.057 -12.783 54.868 1.00 16.32 122 MET B O 1
ATOM 2675 N N . LEU B 1 101 ? 59.264 -14.158 55.207 1.00 16.03 123 LEU B N 1
ATOM 2676 C CA . LEU B 1 101 ? 60.014 -15.429 55.156 1.00 16.36 123 LEU B CA 1
ATOM 2677 C C . LEU B 1 101 ? 59.292 -16.425 54.298 1.00 17.28 123 LEU B C 1
ATOM 2678 O O . LEU B 1 101 ? 58.039 -16.456 54.269 1.00 16.75 123 LEU B O 1
ATOM 2683 N N . GLY B 1 102 ? 60.025 -17.291 53.611 1.00 17.13 124 GLY B N 1
ATOM 2684 C CA . GLY B 1 102 ? 59.385 -18.331 52.798 1.00 19.79 124 GLY B CA 1
ATOM 2685 C C . GLY B 1 102 ? 58.563 -19.301 53.671 1.00 18.76 124 GLY B C 1
ATOM 2686 O O . GLY B 1 102 ? 59.042 -19.710 54.764 1.00 19.97 124 GLY B O 1
ATOM 2687 N N . ASN B 1 103 ? 57.336 -19.656 53.244 1.00 18.46 125 ASN B N 1
ATOM 2688 C CA . ASN B 1 103 ? 56.536 -20.711 53.908 1.00 18.91 125 ASN B CA 1
ATOM 2689 C C . ASN B 1 103 ? 57.318 -21.988 54.142 1.00 20.25 125 ASN B C 1
ATOM 2690 O O . ASN B 1 103 ? 57.061 -22.691 55.128 1.00 20.83 125 ASN B O 1
ATOM 2695 N N . ASN B 1 104 ? 58.247 -22.310 53.235 1.00 20.12 126 ASN B N 1
ATOM 2696 C CA . ASN B 1 104 ? 59.006 -23.558 53.330 1.00 21.35 126 ASN B CA 1
ATOM 2697 C C . ASN B 1 104 ? 60.116 -23.530 54.397 1.00 19.62 126 ASN B C 1
ATOM 2698 O O . ASN B 1 104 ? 60.883 -24.501 54.484 1.00 21.58 126 ASN B O 1
ATOM 2703 N N . ILE B 1 105 ? 60.186 -22.478 55.237 1.00 17.98 127 ILE B N 1
ATOM 2704 C CA . ILE B 1 105 ? 61.177 -22.498 56.338 1.00 17.95 127 ILE B CA 1
ATOM 2705 C C . ILE B 1 105 ? 61.039 -23.784 57.185 1.00 19.32 127 ILE B C 1
ATOM 2706 O O . ILE B 1 105 ? 62.019 -24.285 57.763 1.00 21.56 127 ILE B O 1
ATOM 2711 N N . THR B 1 106 ? 59.809 -24.308 57.253 1.00 21.72 128 THR B N 1
ATOM 2712 C CA . THR B 1 106 ? 59.496 -25.509 58.025 1.00 25.02 128 THR B CA 1
ATOM 2713 C C . THR B 1 106 ? 60.220 -26.757 57.501 1.00 21.10 128 THR B C 1
ATOM 2714 O O . THR B 1 106 ? 60.433 -27.716 58.268 1.00 26.42 128 THR B O 1
ATOM 2718 N N . SER B 1 107 ? 60.601 -26.756 56.215 1.00 21.28 129 SER B N 1
ATOM 2719 C CA . SER B 1 107 ? 61.300 -27.921 55.642 1.00 23.91 129 SER B CA 1
ATOM 2720 C C . SER B 1 107 ? 62.734 -27.627 55.182 1.00 25.52 129 SER B C 1
ATOM 2721 O O . SER B 1 107 ? 63.575 -28.528 55.221 1.00 26.87 129 SER B O 1
ATOM 2724 N N . VAL B 1 108 ? 63.018 -26.396 54.762 1.00 22.53 130 VAL B N 1
ATOM 2725 C CA . VAL B 1 108 ? 64.389 -26.086 54.283 1.00 22.83 130 VAL B CA 1
ATOM 2726 C C . VAL B 1 108 ? 65.188 -25.232 55.256 1.00 24.42 130 VAL B C 1
ATOM 2727 O O . VAL B 1 108 ? 66.382 -25.021 55.029 1.00 25.11 130 VAL B O 1
ATOM 2731 N N . SER B 1 109 ? 64.542 -24.751 56.325 1.00 24.42 131 SER B N 1
ATOM 2732 C CA . SER B 1 109 ? 65.189 -23.922 57.335 1.00 23.63 131 SER B CA 1
ATOM 2733 C C . SER B 1 109 ? 65.619 -22.543 56.746 1.00 23.53 131 SER B C 1
ATOM 2734 O O . SER B 1 109 ? 65.237 -22.174 55.612 1.00 23.26 131 SER B O 1
ATOM 2737 N N . TRP B 1 110 ? 66.379 -21.778 57.523 1.00 23.18 132 TRP B N 1
ATOM 2738 C CA . TRP B 1 110 ? 66.840 -20.458 57.124 1.00 21.26 132 TRP B CA 1
ATOM 2739 C C . TRP B 1 110 ? 68.342 -20.522 56.935 1.00 22.36 132 TRP B C 1
ATOM 2740 O O . TRP B 1 110 ? 69.024 -21.216 57.710 1.00 25.62 132 TRP B O 1
ATOM 2751 N N . PRO B 1 111 ? 68.901 -19.799 55.933 1.00 20.63 133 PRO B N 1
ATOM 2752 C CA . PRO B 1 111 ? 68.247 -18.861 54.985 1.00 22.76 133 PRO B CA 1
ATOM 2753 C C . PRO B 1 111 ? 67.704 -19.457 53.709 1.00 21.17 133 PRO B C 1
ATOM 2754 O O . PRO B 1 111 ? 67.203 -18.684 52.870 1.00 21.59 133 PRO B O 1
ATOM 2758 N N . ALA B 1 112 ? 67.792 -20.790 53.550 1.00 20.29 134 ALA B N 1
ATOM 2759 C CA . ALA B 1 112 ? 67.324 -21.421 52.296 1.00 22.81 134 ALA B CA 1
ATOM 2760 C C . ALA B 1 112 ? 65.873 -21.027 51.947 1.00 20.65 134 ALA B C 1
ATOM 2761 O O . ALA B 1 112 ? 65.559 -20.902 50.748 1.00 22.85 134 ALA B O 1
ATOM 2763 N N . CYS B 1 113 ? 65.008 -20.812 52.962 1.00 20.07 135 CYS B N 1
ATOM 2764 C CA . CYS B 1 113 ? 63.593 -20.415 52.736 1.00 18.24 135 CYS B CA 1
ATOM 2765 C C . CYS B 1 113 ? 63.456 -19.066 52.031 1.00 16.89 135 CYS B C 1
ATOM 2766 O O . CYS B 1 113 ? 62.418 -18.778 51.421 1.00 20.48 135 CYS B O 1
ATOM 2769 N N . GLY B 1 114 ? 64.513 -18.243 52.117 1.00 18.26 136 GLY B N 1
ATOM 2770 C CA . GLY B 1 114 ? 64.460 -16.874 51.602 1.00 18.47 136 GLY B CA 1
ATOM 2771 C C . GLY B 1 114 ? 63.880 -15.913 52.646 1.00 18.61 136 GLY B C 1
ATOM 2772 O O . GLY B 1 114 ? 62.974 -16.255 53.419 1.00 18.05 136 GLY B O 1
ATOM 2773 N N . GLU B 1 115 ? 64.401 -14.701 52.663 1.00 16.74 137 GLU B N 1
ATOM 2774 C CA . GLU B 1 115 ? 63.966 -13.642 53.567 1.00 17.01 137 GLU B CA 1
ATOM 2775 C C . GLU B 1 115 ? 63.958 -12.330 52.795 1.00 17.95 137 GLU B C 1
ATOM 2776 O O . GLU B 1 115 ? 64.923 -12.017 52.121 1.00 18.54 137 GLU B O 1
ATOM 2782 N N . ILE B 1 116 ? 62.870 -11.568 52.887 1.00 18.16 138 ILE B N 1
ATOM 2783 C CA . ILE B 1 116 ? 62.800 -10.235 52.306 1.00 16.45 138 ILE B CA 1
ATOM 2784 C C . ILE B 1 116 ? 62.610 -9.291 53.496 1.00 17.77 138 ILE B C 1
ATOM 2785 O O . ILE B 1 116 ? 61.545 -9.283 54.138 1.00 17.74 138 ILE B O 1
ATOM 2790 N N . ASP B 1 117 ? 63.614 -8.485 53.801 1.00 16.30 139 ASP B N 1
ATOM 2791 C CA . ASP B 1 117 ? 63.485 -7.475 54.852 1.00 16.39 139 ASP B CA 1
ATOM 2792 C C . ASP B 1 117 ? 63.044 -6.209 54.161 1.00 16.79 139 ASP B C 1
ATOM 2793 O O . ASP B 1 117 ? 63.821 -5.574 53.403 1.00 17.27 139 ASP B O 1
ATOM 2798 N N . ILE B 1 118 ? 61.785 -5.859 54.390 1.00 17.11 140 ILE B N 1
ATOM 2799 C CA . ILE B 1 118 ? 61.182 -4.682 53.736 1.00 15.24 140 ILE B CA 1
ATOM 2800 C C . ILE B 1 118 ? 61.737 -3.397 54.382 1.00 15.27 140 ILE B C 1
ATOM 2801 O O . ILE B 1 118 ? 62.112 -2.428 53.683 1.00 16.82 140 ILE B O 1
ATOM 2806 N N . MET B 1 119 ? 61.763 -3.395 55.711 1.00 16.15 141 MET B N 1
ATOM 2807 C CA . MET B 1 119 ? 62.338 -2.290 56.477 1.00 16.06 141 MET B CA 1
ATOM 2808 C C . MET B 1 119 ? 62.979 -2.881 57.708 1.00 16.12 141 MET B C 1
ATOM 2809 O O . MET B 1 119 ? 62.379 -3.714 58.407 1.00 17.31 141 MET B O 1
ATOM 2814 N N . SER B 1 120 ? 64.234 -2.497 57.972 1.00 15.52 142 SER B N 1
ATOM 2815 C CA . SER B 1 120 ? 64.793 -2.715 59.303 1.00 17.08 142 SER B CA 1
ATOM 2816 C C . SER B 1 120 ? 65.582 -1.469 59.652 1.00 17.29 142 SER B C 1
ATOM 2817 O O . SER B 1 120 ? 66.052 -0.724 58.766 1.00 19.10 142 SER B O 1
ATOM 2820 N N . ARG B 1 121 ? 65.724 -1.239 60.956 1.00 17.12 143 ARG B N 1
ATOM 2821 C CA . ARG B 1 121 ? 66.421 -0.062 61.466 1.00 19.53 143 ARG B CA 1
ATOM 2822 C C . ARG B 1 121 ? 67.145 -0.450 62.741 1.00 18.22 143 ARG B C 1
ATOM 2823 O O . ARG B 1 121 ? 66.654 -1.306 63.495 1.00 18.54 143 ARG B O 1
ATOM 2831 N N . ILE B 1 122 ? 68.300 0.168 63.008 1.00 18.87 144 ILE B N 1
ATOM 2832 C CA . ILE B 1 122 ? 68.924 -0.039 64.326 1.00 20.72 144 ILE B CA 1
ATOM 2833 C C . ILE B 1 122 ? 69.185 1.257 65.070 1.00 19.99 144 ILE B C 1
ATOM 2834 O O . ILE B 1 122 ? 69.465 2.292 64.437 1.00 20.92 144 ILE B O 1
ATOM 2839 N N . ASN B 1 123 ? 69.087 1.201 66.409 1.00 19.33 145 ASN B N 1
ATOM 2840 C CA . ASN B 1 123 ? 69.560 2.307 67.276 1.00 20.34 145 ASN B CA 1
ATOM 2841 C C . ASN B 1 123 ? 68.885 3.643 66.922 1.00 20.48 145 ASN B C 1
ATOM 2842 O O . ASN B 1 123 ? 67.623 3.677 66.770 1.00 21.23 145 ASN B O 1
ATOM 2847 N N . ASN B 1 124 ? 69.662 4.712 66.762 1.00 21.77 146 ASN B N 1
ATOM 2848 C CA . ASN B 1 124 ? 69.130 6.027 66.416 1.00 22.01 146 ASN B CA 1
ATOM 2849 C C . ASN B 1 124 ? 69.427 6.396 64.971 1.00 22.28 146 ASN B C 1
ATOM 2850 O O . ASN B 1 124 ? 69.342 7.582 64.601 1.00 23.49 146 ASN B O 1
ATOM 2855 N N . ALA B 1 125 ? 69.769 5.401 64.147 1.00 21.18 147 ALA B N 1
ATOM 2856 C CA . ALA B 1 125 ? 70.212 5.682 62.767 1.00 21.83 147 ALA B CA 1
ATOM 2857 C C . ALA B 1 125 ? 69.171 6.470 61.962 1.00 20.37 147 ALA B C 1
ATOM 2858 O O . ALA B 1 125 ? 67.945 6.177 62.045 1.00 21.27 147 ALA B O 1
ATOM 2860 N N . LEU B 1 126 ? 69.618 7.451 61.190 1.00 23.79 148 LEU B N 1
ATOM 2861 C CA . LEU B 1 126 ? 68.684 8.199 60.318 1.00 22.13 148 LEU B CA 1
ATOM 2862 C C . LEU B 1 126 ? 68.640 7.576 58.906 1.00 21.59 148 LEU B C 1
ATOM 2863 O O . LEU B 1 126 ? 68.751 8.269 57.881 1.00 24.14 148 LEU B O 1
ATOM 2868 N N . GLN B 1 127 ? 68.456 6.258 58.877 1.00 23.55 149 GLN B N 1
ATOM 2869 C CA . GLN B 1 127 ? 68.407 5.486 57.640 1.00 20.92 149 GLN B CA 1
ATOM 2870 C C . GLN B 1 127 ? 67.721 4.174 57.973 1.00 19.46 149 GLN B C 1
ATOM 2871 O O . GLN B 1 127 ? 67.763 3.710 59.140 1.00 21.23 149 GLN B O 1
ATOM 2877 N N . THR B 1 128 ? 67.072 3.599 56.976 1.00 19.11 150 THR B N 1
ATOM 2878 C CA . THR B 1 128 ? 66.532 2.261 57.114 1.00 17.39 150 THR B CA 1
ATOM 2879 C C . THR B 1 128 ? 67.105 1.373 56.013 1.00 18.98 150 THR B C 1
ATOM 2880 O O . THR B 1 128 ? 67.672 1.894 55.027 1.00 22.18 150 THR B O 1
ATOM 2884 N N . HIS B 1 129 ? 66.962 0.059 56.172 1.00 18.30 151 HIS B N 1
ATOM 2885 C CA . HIS B 1 129 ? 67.562 -0.910 55.246 1.00 19.34 151 HIS B CA 1
ATOM 2886 C C . HIS B 1 129 ? 66.539 -1.763 54.569 1.00 17.83 151 HIS B C 1
ATOM 2887 O O . HIS B 1 129 ? 65.412 -1.954 55.098 1.00 18.62 151 HIS B O 1
ATOM 2894 N N . GLY B 1 130 ? 66.898 -2.281 53.391 1.00 18.06 152 GLY B N 1
ATOM 2895 C CA . GLY B 1 130 ? 66.035 -3.200 52.594 1.00 20.49 152 GLY B CA 1
ATOM 2896 C C . GLY B 1 130 ? 67.010 -4.284 52.160 1.00 19.80 152 GLY B C 1
ATOM 2897 O O . GLY B 1 130 ? 68.068 -3.963 51.566 1.00 20.59 152 GLY B O 1
ATOM 2898 N N . THR B 1 131 ? 66.723 -5.555 52.447 1.00 18.62 153 THR B N 1
ATOM 2899 C CA . THR B 1 131 ? 67.704 -6.644 52.272 1.00 18.82 153 THR B CA 1
ATOM 2900 C C . THR B 1 131 ? 67.030 -7.934 51.885 1.00 17.45 153 THR B C 1
ATOM 2901 O O . THR B 1 131 ? 65.849 -8.118 52.265 1.00 19.32 153 THR B O 1
ATOM 2905 N N . ILE B 1 132 ? 67.692 -8.797 51.117 1.00 18.98 154 ILE B N 1
ATOM 2906 C CA . ILE B 1 132 ? 67.245 -10.182 51.004 1.00 19.37 154 ILE B CA 1
ATOM 2907 C C . ILE B 1 132 ? 68.327 -11.112 51.589 1.00 17.62 154 ILE B C 1
ATOM 2908 O O . ILE B 1 132 ? 69.530 -10.783 51.548 1.00 19.19 154 ILE B O 1
ATOM 2913 N N . HIS B 1 133 ? 67.934 -12.268 52.127 1.00 18.05 155 HIS B N 1
ATOM 2914 C CA . HIS B 1 133 ? 68.894 -13.318 52.546 1.00 17.68 155 HIS B CA 1
ATOM 2915 C C . HIS B 1 133 ? 68.457 -14.597 51.898 1.00 19.20 155 HIS B C 1
ATOM 2916 O O . HIS B 1 133 ? 67.224 -14.834 51.766 1.00 18.50 155 HIS B O 1
ATOM 2923 N N . TRP B 1 134 ? 69.388 -15.452 51.488 1.00 21.56 156 TRP B N 1
ATOM 2924 C CA . TRP B 1 134 ? 69.032 -16.727 50.870 1.00 20.32 156 TRP B CA 1
ATOM 2925 C C . TRP B 1 134 ? 70.221 -17.626 50.858 1.00 20.60 156 TRP B C 1
ATOM 2926 O O . TRP B 1 134 ? 71.340 -17.208 51.227 1.00 23.59 156 TRP B O 1
ATOM 2937 N N . SER B 1 135 ? 70.020 -18.876 50.436 1.00 21.81 157 SER B N 1
ATOM 2938 C CA . SER B 1 135 ? 71.131 -19.825 50.298 1.00 22.85 157 SER B CA 1
ATOM 2939 C C . SER B 1 135 ? 71.417 -19.931 48.818 1.00 24.50 157 SER B C 1
ATOM 2940 O O . SER B 1 135 ? 70.529 -20.268 48.053 1.00 26.00 157 SER B O 1
ATOM 2943 N N . ASP B 1 136 ? 72.664 -19.673 48.388 1.00 23.92 158 ASP B N 1
ATOM 2944 C CA . ASP B 1 136 ? 72.964 -19.657 46.921 1.00 26.76 158 ASP B CA 1
ATOM 2945 C C . ASP B 1 136 ? 73.067 -21.083 46.340 1.00 28.96 158 ASP B C 1
ATOM 2946 O O . ASP B 1 136 ? 72.842 -22.070 47.074 1.00 30.09 158 ASP B O 1
ATOM 2951 N N . GLN B 1 137 ? 73.410 -21.205 45.046 1.00 31.89 159 GLN B N 1
ATOM 2952 C CA . GLN B 1 137 ? 73.380 -22.527 44.390 1.00 34.26 159 GLN B CA 1
ATOM 2953 C C . GLN B 1 137 ? 74.518 -23.454 44.891 1.00 34.99 159 GLN B C 1
ATOM 2954 O O . GLN B 1 137 ? 74.542 -24.629 44.561 1.00 40.29 159 GLN B O 1
ATOM 2960 N N . ASN B 1 138 ? 75.424 -22.895 45.696 1.00 35.11 160 ASN B N 1
ATOM 2961 C CA . ASN B 1 138 ? 76.499 -23.627 46.325 1.00 35.79 160 ASN B CA 1
ATOM 2962 C C . ASN B 1 138 ? 76.149 -24.005 47.785 1.00 35.83 160 ASN B C 1
ATOM 2963 O O . ASN B 1 138 ? 76.967 -24.632 48.468 1.00 45.38 160 ASN B O 1
ATOM 2968 N N . GLY B 1 139 ? 74.935 -23.639 48.252 1.00 35.30 161 GLY B N 1
ATOM 2969 C CA . GLY B 1 139 ? 74.489 -23.884 49.639 1.00 37.85 161 GLY B CA 1
ATOM 2970 C C . GLY B 1 139 ? 75.054 -22.933 50.696 1.00 36.31 161 GLY B C 1
ATOM 2971 O O . GLY B 1 139 ? 74.936 -23.197 51.903 1.00 39.83 161 GLY B O 1
ATOM 2972 N N . ASP B 1 140 ? 75.663 -21.831 50.250 1.00 31.85 162 ASP B N 1
ATOM 2973 C CA . ASP B 1 140 ? 76.220 -20.819 51.146 1.00 30.36 162 ASP B CA 1
ATOM 2974 C C . ASP B 1 140 ? 75.241 -19.688 51.400 1.00 27.71 162 ASP B C 1
ATOM 2975 O O . ASP B 1 140 ? 74.472 -19.304 50.504 1.00 28.76 162 ASP B O 1
ATOM 2980 N N . HIS B 1 141 ? 75.279 -19.150 52.618 1.00 27.30 163 HIS B N 1
ATOM 2981 C CA . HIS B 1 141 ? 74.448 -18.006 52.993 1.00 26.70 163 HIS B CA 1
ATOM 2982 C C . HIS B 1 141 ? 74.822 -16.818 52.152 1.00 24.40 163 HIS B C 1
ATOM 2983 O O . HIS B 1 141 ? 76.041 -16.469 52.039 1.00 30.98 163 HIS B O 1
ATOM 2990 N N . ALA B 1 142 ? 73.801 -16.200 51.552 1.00 24.45 164 ALA B N 1
ATOM 2991 C CA . ALA B 1 142 ? 73.979 -15.028 50.716 1.00 24.07 164 ALA B CA 1
ATOM 2992 C C . ALA B 1 142 ? 73.117 -13.902 51.238 1.00 24.67 164 ALA B C 1
ATOM 2993 O O . ALA B 1 142 ? 72.071 -14.130 51.834 1.00 22.72 164 ALA B O 1
ATOM 2995 N N . SER B 1 143 ? 73.551 -12.675 51.019 1.00 23.24 165 SER B N 1
ATOM 2996 C CA . SER B 1 143 ? 72.679 -11.531 51.323 1.00 24.87 165 SER B CA 1
ATOM 2997 C C . SER B 1 143 ? 72.968 -10.380 50.377 1.00 24.56 165 SER B C 1
ATOM 2998 O O . SER B 1 143 ? 74.065 -10.289 49.792 1.00 28.69 165 SER B O 1
ATOM 3001 N N . TYR B 1 144 ? 72.000 -9.484 50.241 1.00 22.81 166 TYR B N 1
ATOM 3002 C CA . TYR B 1 144 ? 72.095 -8.346 49.360 1.00 24.12 166 TYR B CA 1
ATOM 3003 C C . TYR B 1 144 ? 71.177 -7.269 49.904 1.00 24.87 166 TYR B C 1
ATOM 3004 O O . TYR B 1 144 ? 69.965 -7.507 50.068 1.00 26.17 166 TYR B O 1
ATOM 3013 N N . GLY B 1 145 ? 71.732 -6.093 50.167 1.00 25.55 167 GLY B N 1
ATOM 3014 C CA . GLY B 1 145 ? 70.915 -5.015 50.704 1.00 25.14 167 GLY B CA 1
ATOM 3015 C C . GLY B 1 145 ? 71.501 -3.642 50.542 1.00 21.11 167 GLY B C 1
ATOM 3016 O O . GLY B 1 145 ? 72.684 -3.493 50.123 1.00 26.31 167 GLY B O 1
ATOM 3017 N N . ASP B 1 146 ? 70.702 -2.635 50.879 1.00 23.18 168 ASP B N 1
ATOM 3018 C CA . ASP B 1 146 ? 71.118 -1.251 50.814 1.00 23.65 168 ASP B CA 1
ATOM 3019 C C . ASP B 1 146 ? 70.347 -0.477 51.862 1.00 20.16 168 ASP B C 1
ATOM 3020 O O . ASP B 1 146 ? 69.415 -1.001 52.499 1.00 23.09 168 ASP B O 1
ATOM 3025 N N . ASP B 1 147 ? 70.737 0.771 52.063 1.00 23.30 169 ASP B N 1
ATOM 3026 C CA . ASP B 1 147 ? 69.988 1.619 52.977 1.00 23.74 169 ASP B CA 1
ATOM 3027 C C . ASP B 1 147 ? 69.605 2.919 52.305 1.00 21.31 169 ASP B C 1
ATOM 3028 O O . ASP B 1 147 ? 70.100 3.234 51.202 1.00 23.36 169 ASP B O 1
ATOM 3033 N N . VAL B 1 148 ? 68.716 3.668 52.964 1.00 21.52 170 VAL B N 1
ATOM 3034 C CA . VAL B 1 148 ? 68.293 4.943 52.437 1.00 21.89 170 VAL B CA 1
ATOM 3035 C C . VAL B 1 148 ? 68.117 5.907 53.611 1.00 22.52 170 VAL B C 1
ATOM 3036 O O . VAL B 1 148 ? 67.691 5.474 54.691 1.00 21.57 170 VAL B O 1
ATOM 3040 N N . GLY B 1 149 ? 68.444 7.188 53.407 1.00 22.42 171 GLY B N 1
ATOM 3041 C CA . GLY B 1 149 ? 68.256 8.185 54.462 1.00 20.68 171 GLY B CA 1
ATOM 3042 C C . GLY B 1 149 ? 66.789 8.397 54.756 1.00 21.51 171 GLY B C 1
ATOM 3043 O O . GLY B 1 149 ? 65.985 8.481 53.819 1.00 24.97 171 GLY B O 1
ATOM 3044 N N . VAL B 1 150 ? 66.446 8.446 56.044 1.00 21.09 172 VAL B N 1
ATOM 3045 C CA . VAL B 1 150 ? 65.072 8.732 56.498 1.00 21.15 172 VAL B CA 1
ATOM 3046 C C . VAL B 1 150 ? 65.321 9.781 57.584 1.00 21.72 172 VAL B C 1
ATOM 3047 O O . VAL B 1 150 ? 65.827 9.443 58.670 1.00 22.79 172 VAL B O 1
ATOM 3051 N N . SER B 1 151 ? 64.976 11.048 57.287 1.00 22.29 173 SER B N 1
ATOM 3052 C CA . SER B 1 151 ? 65.387 12.164 58.139 1.00 22.94 173 SER B CA 1
ATOM 3053 C C . SER B 1 151 ? 64.794 12.066 59.562 1.00 22.62 173 SER B C 1
ATOM 3054 O O . SER B 1 151 ? 65.488 12.394 60.542 1.00 24.52 173 SER B O 1
ATOM 3057 N N . ASP B 1 152 ? 63.541 11.601 59.669 1.00 22.70 174 ASP B N 1
ATOM 3058 C CA . ASP B 1 152 ? 62.882 11.415 60.965 1.00 20.46 174 ASP B CA 1
ATOM 3059 C C . ASP B 1 152 ? 62.052 10.110 60.960 1.00 19.90 174 ASP B C 1
ATOM 3060 O O . ASP B 1 152 ? 60.850 10.126 60.655 1.00 20.57 174 ASP B O 1
ATOM 3065 N N . PRO B 1 153 ? 62.684 8.972 61.330 1.00 19.01 175 PRO B N 1
ATOM 3066 C CA . PRO B 1 153 ? 61.994 7.689 61.370 1.00 21.13 175 PRO B CA 1
ATOM 3067 C C . PRO B 1 153 ? 60.888 7.671 62.442 1.00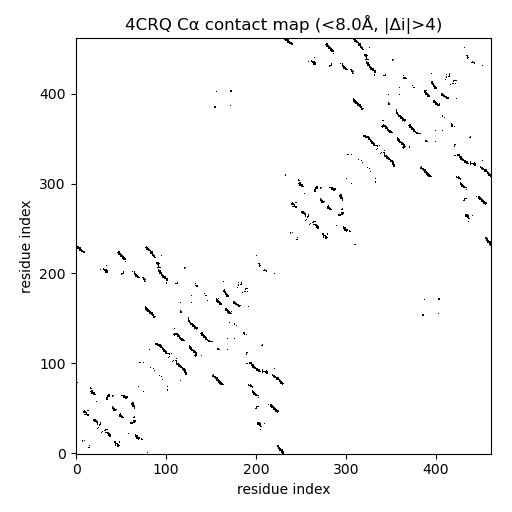 18.74 175 PRO B C 1
ATOM 3068 O O . PRO B 1 153 ? 60.041 6.771 62.405 1.00 18.58 175 PRO B O 1
ATOM 3072 N N . GLY B 1 154 ? 60.875 8.649 63.369 1.00 20.51 176 GLY B N 1
ATOM 3073 C CA . GLY B 1 154 ? 59.800 8.776 64.367 1.00 21.09 176 GLY B CA 1
ATOM 3074 C C . GLY B 1 154 ? 58.474 9.275 63.798 1.00 18.53 176 GLY B C 1
ATOM 3075 O O . GLY B 1 154 ? 57.409 9.144 64.461 1.00 20.73 176 GLY B O 1
ATOM 3076 N N . GLN B 1 155 ? 58.514 9.857 62.589 1.00 18.57 177 GLN B N 1
ATOM 3077 C CA . GLN B 1 155 ? 57.283 10.205 61.873 1.00 18.02 177 GLN B CA 1
ATOM 3078 C C . GLN B 1 155 ? 56.784 8.973 61.114 1.00 18.42 177 GLN B C 1
ATOM 3079 O O . GLN B 1 155 ? 57.562 7.999 60.941 1.00 18.28 177 GLN B O 1
ATOM 3085 N N . TYR B 1 156 ? 55.511 8.968 60.676 1.00 18.87 178 TYR B N 1
ATOM 3086 C CA . TYR B 1 156 ? 55.085 7.908 59.772 1.00 18.41 178 TYR B CA 1
ATOM 3087 C C . TYR B 1 156 ? 55.806 7.960 58.431 1.00 17.83 178 TYR B C 1
ATOM 3088 O O . TYR B 1 156 ? 56.031 9.052 57.849 1.00 19.29 178 TYR B O 1
ATOM 3097 N N . HIS B 1 157 ? 56.150 6.769 57.955 1.00 17.88 179 HIS B N 1
ATOM 3098 C CA . HIS B 1 157 ? 56.733 6.580 56.630 1.00 18.51 179 HIS B CA 1
ATOM 3099 C C . HIS B 1 157 ? 56.176 5.282 56.094 1.00 18.52 179 HIS B C 1
ATOM 3100 O O . HIS B 1 157 ? 56.032 4.291 56.832 1.00 25.28 179 HIS B O 1
ATOM 3107 N N . ILE B 1 158 ? 55.889 5.246 54.792 1.00 17.09 180 ILE B N 1
ATOM 3108 C CA . ILE B 1 158 ? 55.419 3.999 54.162 1.00 19.70 180 ILE B CA 1
ATOM 3109 C C . ILE B 1 158 ? 56.595 3.166 53.630 1.00 18.74 180 ILE B C 1
ATOM 3110 O O . ILE B 1 158 ? 57.380 3.653 52.787 1.00 22.71 180 ILE B O 1
ATOM 3115 N N . TYR B 1 159 ? 56.728 1.926 54.109 1.00 17.04 181 TYR B N 1
ATOM 3116 C CA . TYR B 1 159 ? 57.818 1.036 53.691 1.00 16.86 181 TYR B CA 1
ATOM 3117 C C . TYR B 1 159 ? 57.238 -0.040 52.819 1.00 16.40 181 TYR B C 1
ATOM 3118 O O . TYR B 1 159 ? 56.210 -0.646 53.220 1.00 17.12 181 TYR B O 1
ATOM 3127 N N . SER B 1 160 ? 57.810 -0.289 51.639 1.00 15.71 182 SER B N 1
ATOM 3128 C CA . SER B 1 160 ? 57.203 -1.285 50.746 1.00 17.34 182 SER B CA 1
ATOM 3129 C C . SER B 1 160 ? 58.217 -1.988 49.886 1.00 18.37 182 SER B C 1
ATOM 3130 O O . SER B 1 160 ? 59.326 -1.475 49.679 1.00 18.93 182 SER B O 1
ATOM 3133 N N . VAL B 1 161 ? 57.826 -3.163 49.418 1.00 18.11 183 VAL B N 1
ATOM 3134 C CA . VAL B 1 161 ? 58.508 -3.789 48.291 1.00 17.21 183 VAL B CA 1
ATOM 3135 C C . VAL B 1 161 ? 57.529 -4.053 47.145 1.00 17.35 183 VAL B C 1
ATOM 3136 O O . VAL B 1 161 ? 56.318 -4.238 47.414 1.00 19.07 183 VAL B O 1
ATOM 3140 N N . GLU B 1 162 ? 58.039 -4.082 45.908 1.00 19.42 184 GLU B N 1
ATOM 3141 C CA . GLU B 1 162 ? 57.307 -4.604 44.760 1.00 19.15 184 GLU B CA 1
ATOM 3142 C C . GLU B 1 162 ? 58.091 -5.831 44.338 1.00 18.95 184 GLU B C 1
ATOM 3143 O O . GLU B 1 162 ? 59.277 -5.717 43.997 1.00 20.17 184 GLU B O 1
ATOM 3149 N N . TRP B 1 163 ? 57.447 -6.992 44.354 1.00 21.57 185 TRP B N 1
ATOM 3150 C CA . TRP B 1 163 ? 58.098 -8.263 44.057 1.00 19.09 185 TRP B CA 1
ATOM 3151 C C . TRP B 1 163 ? 57.379 -8.914 42.921 1.00 21.62 185 TRP B C 1
ATOM 3152 O O . TRP B 1 163 ? 56.160 -9.073 42.986 1.00 22.61 185 TRP B O 1
ATOM 3163 N N . ASP B 1 164 ? 58.096 -9.285 41.868 1.00 22.21 186 ASP B N 1
ATOM 3164 C CA . ASP B 1 164 ? 57.464 -10.039 40.785 1.00 22.36 186 ASP B CA 1
ATOM 3165 C C . ASP B 1 164 ? 58.432 -11.168 40.373 1.00 22.09 186 ASP B C 1
ATOM 3166 O O . ASP B 1 164 ? 59.427 -11.392 41.067 1.00 20.60 186 ASP B O 1
ATOM 3171 N N . ALA B 1 165 ? 58.150 -11.885 39.286 1.00 23.84 187 ALA B N 1
ATOM 3172 C CA . ALA B 1 165 ? 58.973 -13.037 38.934 1.00 22.24 187 ALA B CA 1
ATOM 3173 C C . ALA B 1 165 ? 60.439 -12.681 38.641 1.00 20.19 187 ALA B C 1
ATOM 3174 O O . ALA B 1 165 ? 61.329 -13.556 38.737 1.00 23.72 187 ALA B O 1
ATOM 3176 N N . ASN B 1 166 ? 60.678 -11.415 38.288 1.00 21.21 188 ASN B N 1
ATOM 3177 C CA . ASN B 1 166 ? 62.000 -10.994 37.829 1.00 22.61 188 ASN B CA 1
ATOM 3178 C C . ASN B 1 166 ? 62.829 -10.149 38.796 1.00 21.68 188 ASN B C 1
ATOM 3179 O O . ASN B 1 166 ? 64.056 -10.108 38.668 1.00 23.38 188 ASN B O 1
ATOM 3184 N N . SER B 1 167 ? 62.193 -9.481 39.756 1.00 20.08 189 SER B N 1
ATOM 3185 C CA . SER B 1 167 ? 62.938 -8.579 40.651 1.00 20.27 189 SER B CA 1
ATOM 3186 C C . SER B 1 167 ? 62.209 -8.307 41.929 1.00 19.87 189 SER B C 1
ATOM 3187 O O . SER B 1 167 ? 61.007 -8.548 42.041 1.00 19.58 189 SER B O 1
ATOM 3190 N N . ILE B 1 168 ? 62.956 -7.818 42.906 1.00 19.06 190 ILE B N 1
ATOM 3191 C CA . ILE B 1 168 ? 62.368 -7.237 44.127 1.00 17.28 190 ILE B CA 1
ATOM 3192 C C . ILE B 1 168 ? 62.869 -5.804 44.173 1.00 17.24 190 ILE B C 1
ATOM 3193 O O . ILE B 1 168 ? 64.073 -5.574 43.970 1.00 18.89 190 ILE B O 1
ATOM 3198 N N . LYS B 1 169 ? 61.976 -4.840 44.399 1.00 20.23 191 LYS B N 1
ATOM 3199 C CA . LYS B 1 169 ? 62.328 -3.417 44.470 1.00 18.40 191 LYS B CA 1
ATOM 3200 C C . LYS B 1 169 ? 61.870 -2.922 45.823 1.00 18.76 191 LYS B C 1
ATOM 3201 O O . LYS B 1 169 ? 60.787 -3.305 46.273 1.00 19.67 191 LYS B O 1
ATOM 3207 N N . TRP B 1 170 ? 62.674 -2.076 46.461 1.00 18.48 192 TRP B N 1
ATOM 3208 C CA . TRP B 1 170 ? 62.320 -1.467 47.756 1.00 19.20 192 TRP B CA 1
ATOM 3209 C C . TRP B 1 170 ? 62.010 -0.007 47.627 1.00 18.24 192 TRP B C 1
ATOM 3210 O O . TRP B 1 170 ? 62.582 0.682 46.776 1.00 22.73 192 TRP B O 1
ATOM 3221 N N . PHE B 1 171 ? 61.088 0.484 48.470 1.00 17.80 193 PHE B N 1
ATOM 3222 C CA . PHE B 1 171 ? 60.652 1.874 48.443 1.00 20.81 193 PHE B CA 1
ATOM 3223 C C . PHE B 1 171 ? 60.438 2.404 49.838 1.00 18.98 193 PHE B C 1
ATOM 3224 O O . PHE B 1 171 ? 60.056 1.637 50.750 1.00 19.66 193 PHE B O 1
ATOM 3232 N N . VAL B 1 172 ? 60.683 3.707 50.002 1.00 20.71 194 VAL B N 1
ATOM 3233 C CA . VAL B 1 172 ? 60.230 4.442 51.193 1.00 20.25 194 VAL B CA 1
ATOM 3234 C C . VAL B 1 172 ? 59.361 5.556 50.626 1.00 20.61 194 VAL B C 1
ATOM 3235 O O . VAL B 1 172 ? 59.784 6.279 49.694 1.00 22.43 194 VAL B O 1
ATOM 3239 N N . ASP B 1 173 ? 58.152 5.697 51.155 1.00 19.50 195 ASP B N 1
ATOM 3240 C CA . ASP B 1 173 ? 57.224 6.744 50.669 1.00 22.00 195 ASP B CA 1
ATOM 3241 C C . ASP B 1 173 ? 57.008 6.721 49.127 1.00 24.07 195 ASP B C 1
ATOM 3242 O O . ASP B 1 173 ? 56.930 7.783 48.452 1.00 25.12 195 ASP B O 1
ATOM 3247 N N . GLY B 1 174 ? 56.918 5.499 48.584 1.00 22.19 196 GLY B N 1
ATOM 3248 C CA . GLY B 1 174 ? 56.653 5.281 47.144 1.00 24.61 196 GLY B CA 1
ATOM 3249 C C . GLY B 1 174 ? 57.799 5.599 46.202 1.00 23.57 196 GLY B C 1
ATOM 3250 O O . GLY B 1 174 ? 57.608 5.638 44.965 1.00 24.37 196 GLY B O 1
ATOM 3251 N N . GLN B 1 175 ? 58.995 5.806 46.761 1.00 23.32 197 GLN B N 1
ATOM 3252 C CA . GLN B 1 175 ? 60.194 6.189 45.978 1.00 24.42 197 GLN B CA 1
ATOM 3253 C C . GLN B 1 175 ? 61.257 5.105 46.137 1.00 22.74 197 GLN B C 1
ATOM 3254 O O . GLN B 1 175 ? 61.658 4.750 47.271 1.00 24.37 197 GLN B 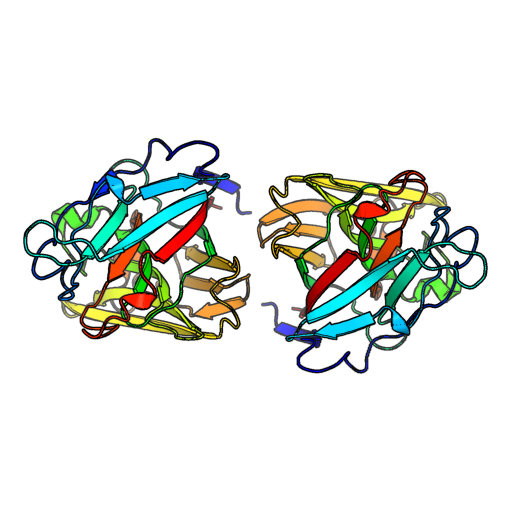O 1
ATOM 3260 N N . GLN B 1 176 ? 61.712 4.588 45.003 1.00 23.78 198 GLN B N 1
ATOM 3261 C CA . GLN B 1 176 ? 62.571 3.415 45.003 1.00 21.49 198 GLN B CA 1
ATOM 3262 C C . GLN B 1 176 ? 64.007 3.693 45.506 1.00 20.32 198 GLN B C 1
ATOM 3263 O O . GLN B 1 176 ? 64.607 4.734 45.151 1.00 28.88 198 GLN B O 1
ATOM 3269 N N . PHE B 1 177 ? 64.563 2.780 46.321 1.00 23.20 199 PHE B N 1
ATOM 3270 C CA . PHE B 1 177 ? 65.977 2.923 46.770 1.00 23.16 199 PHE B CA 1
ATOM 3271 C C . PHE B 1 177 ? 66.855 1.693 46.563 1.00 22.33 199 PHE B C 1
ATOM 3272 O O . PHE B 1 177 ? 68.081 1.783 46.766 1.00 26.42 199 PHE B O 1
ATOM 3280 N N . ASN B 1 178 ? 66.276 0.557 46.177 1.00 24.84 200 ASN B N 1
ATOM 3281 C CA . ASN B 1 178 ? 67.072 -0.654 45.949 1.00 23.71 200 ASN B CA 1
ATOM 3282 C C . ASN B 1 178 ? 66.314 -1.614 45.042 1.00 20.30 200 ASN B C 1
ATOM 3283 O O . ASN B 1 178 ? 65.078 -1.547 44.955 1.00 19.37 200 ASN B O 1
ATOM 3288 N N . GLU B 1 179 ? 67.047 -2.494 44.376 1.00 23.54 201 GLU B N 1
ATOM 3289 C CA . GLU B 1 179 ? 66.466 -3.513 43.521 1.00 21.42 201 GLU B CA 1
ATOM 3290 C C . GLU B 1 179 ? 67.426 -4.678 43.446 1.00 18.99 201 GLU B C 1
ATOM 3291 O O . GLU B 1 179 ? 68.666 -4.475 43.452 1.00 22.00 201 GLU B O 1
ATOM 3297 N N . VAL B 1 180 ? 66.891 -5.905 43.370 1.00 20.27 202 VAL B N 1
ATOM 3298 C CA . VAL B 1 180 ? 67.704 -7.112 43.161 1.00 20.84 202 VAL B CA 1
ATOM 3299 C C . VAL B 1 180 ? 67.073 -7.938 42.038 1.00 21.73 202 VAL B C 1
ATOM 3300 O O . VAL B 1 180 ? 65.832 -7.993 41.917 1.00 22.22 202 VAL B O 1
ATOM 3304 N N . ASP B 1 181 ? 67.938 -8.560 41.237 1.00 21.60 203 ASP B N 1
ATOM 3305 C CA . ASP B 1 181 ? 67.565 -9.422 40.143 1.00 20.91 203 ASP B CA 1
ATOM 3306 C C . ASP B 1 181 ? 67.340 -10.853 40.654 1.00 21.59 203 ASP B C 1
ATOM 3307 O O . ASP B 1 181 ? 68.247 -11.468 41.250 1.00 23.65 203 ASP B O 1
ATOM 3312 N N . ILE B 1 182 ? 66.143 -11.385 40.449 1.00 21.09 204 ILE B N 1
ATOM 3313 C CA . ILE B 1 182 ? 65.845 -12.780 40.788 1.00 21.01 204 ILE B CA 1
ATOM 3314 C C . ILE B 1 182 ? 65.369 -13.551 39.526 1.00 20.75 204 ILE B C 1
ATOM 3315 O O . ILE B 1 182 ? 64.927 -14.696 39.661 1.00 20.79 204 ILE B O 1
ATOM 3320 N N . SER B 1 183 ? 65.449 -12.943 38.325 1.00 21.31 205 SER B N 1
ATOM 3321 C CA . SER B 1 183 ? 64.889 -13.544 37.093 1.00 22.28 205 SER B CA 1
ATOM 3322 C C . SER B 1 183 ? 65.482 -14.935 36.866 1.00 22.31 205 SER B C 1
ATOM 3323 O O . SER B 1 183 ? 66.716 -15.118 36.933 1.00 22.39 205 SER B O 1
ATOM 3326 N N . ASN B 1 184 ? 64.597 -15.904 36.618 1.00 25.30 206 ASN B N 1
ATOM 3327 C CA . ASN B 1 184 ? 64.996 -17.296 36.322 1.00 24.33 206 ASN B CA 1
ATOM 3328 C C . ASN B 1 184 ? 65.797 -17.961 37.441 1.00 24.17 206 ASN B C 1
ATOM 3329 O O . ASN B 1 184 ? 66.513 -18.948 37.201 1.00 24.44 206 ASN B O 1
ATOM 3334 N N . GLY B 1 185 ? 65.680 -17.427 38.661 1.00 22.80 207 GLY B N 1
ATOM 3335 C CA . GLY B 1 185 ? 66.429 -17.967 39.805 1.00 22.86 207 GLY B CA 1
ATOM 3336 C C . GLY B 1 185 ? 67.919 -17.698 39.720 1.00 22.43 207 GLY B C 1
ATOM 3337 O O . GLY B 1 185 ? 68.694 -18.451 40.318 1.00 24.24 207 GLY B O 1
ATOM 3338 N N . VAL B 1 186 ? 68.316 -16.637 39.000 1.00 21.64 208 VAL B N 1
ATOM 3339 C CA . VAL B 1 186 ? 69.740 -16.302 38.816 1.00 21.15 208 VAL B CA 1
ATOM 3340 C C . VAL B 1 186 ? 70.435 -16.163 40.189 1.00 21.63 208 VAL B C 1
ATOM 3341 O O . VAL B 1 186 ? 69.829 -15.663 41.160 1.00 24.28 208 VAL B O 1
ATOM 3345 N N . ASN B 1 187 ? 71.703 -16.594 40.261 1.00 20.95 209 ASN B N 1
ATOM 3346 C CA . ASN B 1 187 ? 72.523 -16.463 41.483 1.00 22.44 209 ASN B CA 1
ATOM 3347 C C . ASN B 1 187 ? 71.898 -17.182 42.684 1.00 21.25 209 ASN B C 1
ATOM 3348 O O . ASN B 1 187 ? 72.046 -16.742 43.843 1.00 23.72 209 ASN B O 1
ATOM 3353 N N . GLY B 1 188 ? 71.208 -18.294 42.401 1.00 21.74 210 GLY B N 1
ATOM 3354 C CA . GLY B 1 188 ? 70.606 -19.134 43.442 1.00 22.61 210 GLY B CA 1
ATOM 3355 C C . GLY B 1 188 ? 69.364 -18.604 44.106 1.00 20.20 210 GLY B C 1
ATOM 3356 O O . GLY B 1 188 ? 69.020 -19.107 45.184 1.00 21.51 210 GLY B O 1
ATOM 3357 N N . THR B 1 189 ? 68.703 -17.625 43.462 1.00 20.99 211 THR B N 1
ATOM 3358 C CA . THR B 1 189 ? 67.519 -16.937 44.041 1.00 19.93 211 THR B CA 1
ATOM 3359 C C . THR B 1 189 ? 66.144 -17.631 43.792 1.00 19.81 211 THR B C 1
ATOM 3360 O O . THR B 1 189 ? 65.091 -16.996 43.991 1.00 22.38 211 THR B O 1
ATOM 3364 N N . GLY B 1 190 ? 66.155 -18.906 43.369 1.00 21.43 212 GLY B N 1
ATOM 3365 C CA . GLY B 1 190 ? 64.914 -19.609 43.028 1.00 21.01 212 GLY B CA 1
ATOM 3366 C C . GLY B 1 190 ? 63.835 -19.655 44.107 1.00 21.57 212 GLY B C 1
ATOM 3367 O O . GLY B 1 190 ? 62.627 -19.747 43.787 1.00 21.96 212 GLY B O 1
ATOM 3368 N N . GLU B 1 191 ? 64.230 -19.578 45.381 1.00 21.47 213 GLU B N 1
ATOM 3369 C CA . GLU B 1 191 ? 63.236 -19.669 46.463 1.00 21.36 213 GLU B CA 1
ATOM 3370 C C . GLU B 1 191 ? 62.333 -18.434 46.520 1.00 22.17 213 GLU B C 1
ATOM 3371 O O . GLU B 1 191 ? 61.265 -18.487 47.147 1.00 20.33 213 GLU B O 1
ATOM 3377 N N . PHE B 1 192 ? 62.745 -17.341 45.865 1.00 21.10 214 PHE B N 1
ATOM 3378 C CA . PHE B 1 192 ? 61.884 -16.139 45.774 1.00 19.34 214 PHE B CA 1
ATOM 3379 C C . PHE B 1 192 ? 60.748 -16.309 44.752 1.00 19.33 214 PHE B C 1
ATOM 3380 O O . PHE B 1 192 ? 60.039 -15.318 44.465 1.00 22.15 214 PHE B O 1
ATOM 3388 N N . GLN B 1 193 ? 60.580 -17.525 44.192 1.00 20.92 215 GLN B N 1
ATOM 3389 C CA . GLN B 1 193 ? 59.385 -17.827 43.356 1.00 20.97 215 GLN B CA 1
ATOM 3390 C C . GLN B 1 193 ? 58.288 -18.527 44.152 1.00 22.49 215 GLN B C 1
ATOM 3391 O O . GLN B 1 193 ? 57.284 -18.956 43.566 1.00 25.51 215 GLN B O 1
ATOM 3397 N N . ASN B 1 194 ? 58.470 -18.657 45.464 1.00 21.35 216 ASN B N 1
ATOM 3398 C CA . ASN B 1 194 ? 57.511 -19.361 46.318 1.00 20.05 216 ASN B CA 1
ATOM 3399 C C . ASN B 1 194 ? 56.726 -18.373 47.194 1.00 19.82 216 ASN B C 1
ATOM 3400 O O . ASN B 1 194 ? 57.006 -17.157 47.194 1.00 20.69 216 ASN B O 1
ATOM 3405 N N . GLU B 1 195 ? 55.753 -18.886 47.957 1.00 22.22 217 GLU B N 1
ATOM 3406 C CA . GLU B 1 195 ? 54.963 -18.042 48.852 1.00 22.25 217 GLU B CA 1
ATOM 3407 C C . GLU B 1 195 ? 55.712 -17.709 50.138 1.00 19.77 217 GLU B C 1
ATOM 3408 O O . GLU B 1 195 ? 56.411 -18.558 50.697 1.00 20.00 217 GLU B O 1
ATOM 3414 N N . PHE B 1 196 ? 55.533 -16.465 50.592 1.00 20.41 218 PHE B N 1
ATOM 3415 C CA . PHE B 1 196 ? 56.163 -15.912 51.801 1.00 17.26 218 PHE B CA 1
ATOM 3416 C C . PHE B 1 196 ? 55.072 -15.370 52.735 1.00 17.14 218 PHE B C 1
ATOM 3417 O O . PHE B 1 196 ? 54.053 -14.801 52.266 1.00 18.80 218 PHE B O 1
ATOM 3425 N N . PHE B 1 197 ? 55.298 -15.509 54.050 1.00 17.53 219 PHE B N 1
ATOM 3426 C CA . PHE B 1 197 ? 54.426 -14.886 55.061 1.00 16.58 219 PHE B CA 1
ATOM 3427 C C . PHE B 1 197 ? 55.070 -13.606 55.602 1.00 16.21 219 PHE B C 1
ATOM 3428 O O . PHE B 1 197 ? 56.260 -13.357 55.353 1.00 16.31 219 PHE B O 1
ATOM 3436 N N . ILE B 1 198 ? 54.310 -12.790 56.311 1.00 16.80 220 ILE B N 1
ATOM 3437 C CA . ILE B 1 198 ? 54.742 -11.484 56.808 1.00 15.91 220 ILE B CA 1
ATOM 3438 C C . ILE B 1 198 ? 55.057 -11.521 58.304 1.00 16.37 220 ILE B C 1
ATOM 3439 O O . ILE B 1 198 ? 54.414 -12.247 59.067 1.00 17.38 220 ILE B O 1
ATOM 3444 N N . LEU B 1 199 ? 56.027 -10.708 58.716 1.00 14.33 221 LEU B N 1
ATOM 3445 C CA . LEU B 1 199 ? 56.393 -10.554 60.130 1.00 15.74 221 LEU B CA 1
ATOM 3446 C C . LEU B 1 199 ? 56.582 -9.085 60.507 1.00 16.21 221 LEU B C 1
ATOM 3447 O O . LEU B 1 199 ? 57.038 -8.281 59.691 1.00 14.91 221 LEU B O 1
ATOM 3452 N N . LEU B 1 200 ? 56.217 -8.767 61.743 1.00 15.12 222 LEU B N 1
ATOM 3453 C CA . LEU B 1 200 ? 56.525 -7.469 62.369 1.00 14.88 222 LEU B CA 1
ATOM 3454 C C . LEU B 1 200 ? 57.099 -7.735 63.728 1.00 16.38 222 LEU B C 1
ATOM 3455 O O . LEU B 1 200 ? 56.569 -8.575 64.473 1.00 18.00 222 LEU B O 1
ATOM 3460 N N . ASN B 1 201 ? 58.186 -7.042 64.094 1.00 16.73 223 ASN B N 1
ATOM 3461 C CA . ASN B 1 201 ? 58.694 -7.197 65.455 1.00 16.91 223 ASN B CA 1
ATOM 3462 C C . ASN B 1 201 ? 59.531 -5.972 65.874 1.00 17.78 223 ASN B C 1
ATOM 3463 O O . ASN B 1 201 ? 59.916 -5.134 65.044 1.00 16.78 223 ASN B O 1
ATOM 3468 N N . MET B 1 202 ? 59.843 -5.900 67.157 1.00 17.42 224 MET B N 1
ATOM 3469 C CA . MET B 1 202 ? 60.938 -4.974 67.571 1.00 18.06 224 MET B CA 1
ATOM 3470 C C . MET B 1 202 ? 61.827 -5.737 68.551 1.00 17.77 224 MET B C 1
ATOM 3471 O O . MET B 1 202 ? 61.384 -6.075 69.688 1.00 20.03 224 MET B O 1
ATOM 3476 N N . ALA B 1 203 ? 63.067 -6.020 68.130 1.00 17.29 225 ALA B N 1
ATOM 3477 C CA . ALA B 1 203 ? 64.057 -6.676 68.995 1.00 17.28 225 ALA B CA 1
ATOM 3478 C C . ALA B 1 203 ? 64.739 -5.605 69.858 1.00 16.36 225 ALA B C 1
ATOM 3479 O O . ALA B 1 203 ? 64.685 -4.404 69.542 1.00 18.63 225 ALA B O 1
ATOM 3481 N N . VAL B 1 204 ? 65.354 -6.045 70.956 1.00 18.53 226 VAL B N 1
ATOM 3482 C CA . VAL B 1 204 ? 66.176 -5.185 71.798 1.00 20.73 226 VAL B CA 1
ATOM 3483 C C . VAL B 1 204 ? 67.547 -5.867 71.895 1.00 21.09 226 VAL B C 1
ATOM 3484 O O . VAL B 1 204 ? 67.660 -6.966 72.445 1.00 20.28 226 VAL B O 1
ATOM 3488 N N . GLY B 1 205 ? 68.567 -5.218 71.349 1.00 19.47 227 GLY B N 1
ATOM 3489 C CA . GLY B 1 205 ? 69.934 -5.773 71.315 1.00 19.68 227 GLY B CA 1
ATOM 3490 C C . GLY B 1 205 ? 70.095 -6.891 70.288 1.00 20.39 227 GLY B C 1
ATOM 3491 O O . GLY B 1 205 ? 69.121 -7.390 69.703 1.00 23.22 227 GLY B O 1
ATOM 3492 N N . GLY B 1 206 ? 71.347 -7.278 70.057 1.00 20.56 228 GLY B N 1
ATOM 3493 C CA . GLY B 1 206 ? 71.645 -8.346 69.120 1.00 24.43 228 GLY B CA 1
ATOM 3494 C C . GLY B 1 206 ? 72.902 -8.027 68.367 1.00 25.74 228 GLY B C 1
ATOM 3495 O O . GLY B 1 206 ? 73.467 -6.937 68.551 1.00 23.21 228 GLY B O 1
ATOM 3496 N N . ASP B 1 207 ? 73.349 -8.951 67.517 1.00 25.97 229 ASP B N 1
ATOM 3497 C CA . ASP B 1 207 ? 74.643 -8.779 66.811 1.00 25.45 229 ASP B CA 1
ATOM 3498 C C . ASP B 1 207 ? 74.732 -7.464 66.034 1.00 27.02 229 ASP B C 1
ATOM 3499 O O . ASP B 1 207 ? 75.731 -6.749 66.109 1.00 29.13 229 ASP B O 1
ATOM 3504 N N . TRP B 1 208 ? 73.677 -7.137 65.306 1.00 27.13 230 TRP B N 1
ATOM 3505 C CA . TRP B 1 208 ? 73.701 -5.949 64.483 1.00 25.28 230 TRP B CA 1
ATOM 3506 C C . TRP B 1 208 ? 73.582 -4.639 65.272 1.00 22.64 230 TRP B C 1
ATOM 3507 O O . TRP B 1 208 ? 74.490 -3.793 65.130 1.00 25.82 230 TRP B O 1
ATOM 3518 N N . PRO B 1 209 ? 72.515 -4.422 66.083 1.00 21.43 231 PRO B N 1
ATOM 3519 C CA . PRO B 1 209 ? 72.472 -3.137 66.807 1.00 21.26 231 PRO B CA 1
ATOM 3520 C C . PRO B 1 209 ? 73.506 -3.004 67.931 1.00 20.96 231 PRO B C 1
ATOM 3521 O O . PRO B 1 209 ? 73.796 -1.883 68.363 1.00 23.69 231 PRO B O 1
ATOM 3525 N N . GLY B 1 210 ? 74.051 -4.143 68.379 1.00 23.17 232 GLY B N 1
ATOM 3526 C CA . GLY B 1 210 ? 74.989 -4.166 69.509 1.00 24.70 232 GLY B CA 1
ATOM 3527 C C . GLY B 1 210 ? 74.228 -4.500 70.776 1.00 23.20 232 GLY B C 1
ATOM 3528 O O . GLY B 1 210 ? 72.995 -4.675 70.746 1.00 21.25 232 GLY B O 1
ATOM 3529 N N . PHE B 1 211 ? 74.935 -4.580 71.892 1.00 22.30 233 PHE B N 1
ATOM 3530 C CA . PHE B 1 211 ? 74.388 -5.060 73.184 1.00 21.56 233 PHE B CA 1
ATOM 3531 C C . PHE B 1 211 ? 74.158 -4.000 74.247 1.00 24.17 233 PHE B C 1
ATOM 3532 O O . PHE B 1 211 ? 73.684 -4.309 75.355 1.00 26.91 233 PHE B O 1
ATOM 3540 N N . ASP B 1 212 ? 74.479 -2.753 73.891 1.00 23.92 234 ASP B N 1
ATOM 3541 C CA . ASP B 1 212 ? 74.153 -1.600 74.725 1.00 24.26 234 ASP B CA 1
ATOM 3542 C C . ASP B 1 212 ? 72.733 -1.152 74.469 1.00 24.96 234 ASP B C 1
ATOM 3543 O O . ASP B 1 212 ? 72.307 -1.012 73.323 1.00 24.49 234 ASP B O 1
ATOM 3548 N N . VAL B 1 213 ? 72.011 -0.919 75.560 1.00 20.29 235 VAL B N 1
ATOM 3549 C CA . VAL B 1 213 ? 70.620 -0.516 75.464 1.00 18.44 235 VAL B CA 1
ATOM 3550 C C . VAL B 1 213 ? 70.442 0.776 76.260 1.00 20.54 235 VAL B C 1
ATOM 3551 O O . VAL B 1 213 ? 70.820 0.840 77.444 1.00 23.52 235 VAL B O 1
ATOM 3555 N N . ASP B 1 214 ? 69.858 1.799 75.628 1.00 23.21 236 ASP B N 1
ATOM 3556 C CA . ASP B 1 214 ? 69.503 3.019 76.355 1.00 23.28 236 ASP B CA 1
ATOM 3557 C C . ASP B 1 214 ? 68.151 2.757 77.047 1.00 22.68 236 ASP B C 1
ATOM 3558 O O . ASP B 1 214 ? 67.083 2.973 76.448 1.00 23.77 236 ASP B O 1
ATOM 3563 N N . GLN B 1 215 ? 68.207 2.315 78.306 1.00 23.74 237 GLN B N 1
ATOM 3564 C CA . GLN B 1 215 ? 66.990 1.969 79.036 1.00 23.22 237 GLN B CA 1
ATOM 3565 C C . GLN B 1 215 ? 66.140 3.211 79.336 1.00 24.06 237 GLN B C 1
ATOM 3566 O O . GLN B 1 215 ? 64.951 3.068 79.634 1.00 25.25 237 GLN B O 1
ATOM 3572 N N . SER B 1 216 ? 66.717 4.420 79.252 1.00 23.95 238 SER B N 1
ATOM 3573 C CA . SER B 1 216 ? 65.928 5.657 79.447 1.00 26.96 238 SER B CA 1
ATOM 3574 C C . SER B 1 216 ? 64.896 5.883 78.300 1.00 24.89 238 SER B C 1
ATOM 3575 O O . SER B 1 216 ? 63.984 6.710 78.456 1.00 28.47 238 SER B O 1
ATOM 3578 N N . LYS B 1 217 ? 65.044 5.150 77.185 1.00 24.89 239 LYS B N 1
ATOM 3579 C CA . LYS B 1 217 ? 64.114 5.240 76.054 1.00 23.58 239 LYS B CA 1
ATOM 3580 C C . LYS B 1 217 ? 63.043 4.145 76.086 1.00 23.23 239 LYS B C 1
ATOM 3581 O O . LYS B 1 217 ? 62.243 4.038 75.151 1.00 27.43 239 LYS B O 1
ATOM 3587 N N . LEU B 1 218 ? 63.033 3.339 77.143 1.00 23.34 240 LEU B N 1
ATOM 3588 C CA . LEU B 1 218 ? 62.014 2.305 77.346 1.00 22.33 240 LEU B CA 1
ATOM 3589 C C . LEU B 1 218 ? 61.020 2.826 78.393 1.00 23.99 240 LEU B C 1
ATOM 3590 O O . LEU B 1 218 ? 61.472 3.440 79.372 1.00 26.21 240 LEU B O 1
ATOM 3595 N N . PRO B 1 219 ? 59.697 2.584 78.225 1.00 24.09 241 PRO B N 1
ATOM 3596 C CA . PRO B 1 219 ? 59.082 1.791 77.137 1.00 22.00 241 PRO B CA 1
ATOM 3597 C C . PRO B 1 219 ? 59.112 2.513 75.781 1.00 22.02 241 PRO B C 1
ATOM 3598 O O . PRO B 1 219 ? 58.932 3.743 75.725 1.00 24.63 241 PRO B O 1
ATOM 3602 N N . ALA B 1 220 ? 59.350 1.748 74.714 1.00 20.80 242 ALA B N 1
ATOM 3603 C CA . ALA B 1 220 ? 59.455 2.294 73.367 1.00 20.93 242 ALA B CA 1
ATOM 3604 C C . ALA B 1 220 ? 58.353 1.698 72.509 1.00 19.83 242 ALA B C 1
ATOM 3605 O O . ALA B 1 220 ? 58.191 0.470 72.514 1.00 21.02 242 ALA B O 1
ATOM 3607 N N . GLN B 1 221 ? 57.620 2.559 71.781 1.00 18.72 243 GLN B N 1
ATOM 3608 C CA . GLN B 1 221 ? 56.510 2.124 70.946 1.00 20.09 243 GLN B CA 1
ATOM 3609 C C . GLN B 1 221 ? 56.786 2.183 69.446 1.00 18.67 243 GLN B C 1
ATOM 3610 O O . GLN B 1 221 ? 57.143 3.256 68.923 1.00 20.23 243 GLN B O 1
ATOM 3616 N N . MET B 1 222 ? 56.609 1.030 68.790 1.00 17.89 244 MET B N 1
ATOM 3617 C CA . MET B 1 222 ? 56.592 0.920 67.338 1.00 16.81 244 MET B CA 1
ATOM 3618 C C . MET B 1 222 ? 55.130 0.984 66.907 1.00 18.63 244 MET B C 1
ATOM 3619 O O . MET B 1 222 ? 54.329 0.162 67.375 1.00 19.25 244 MET B O 1
ATOM 3624 N N . LEU B 1 223 ? 54.783 1.936 66.026 1.00 17.99 245 LEU B N 1
ATOM 3625 C CA . LEU B 1 223 ? 53.370 2.142 65.613 1.00 17.45 245 LEU B CA 1
ATOM 3626 C C . LEU B 1 223 ? 53.188 1.696 64.173 1.00 17.09 245 LEU B C 1
ATOM 3627 O O . LEU B 1 223 ? 53.919 2.184 63.296 1.00 19.52 245 LEU B O 1
ATOM 3632 N N . VAL B 1 224 ? 52.217 0.793 63.946 1.00 18.44 246 VAL B N 1
ATOM 3633 C CA . VAL B 1 224 ? 51.915 0.303 62.590 1.00 16.44 246 VAL B CA 1
ATOM 3634 C C . VAL B 1 224 ? 50.449 0.667 62.322 1.00 18.79 246 VAL B C 1
ATOM 3635 O O . VAL B 1 224 ? 49.541 0.064 62.902 1.00 20.62 246 VAL B O 1
ATOM 3639 N N . ASP B 1 225 ? 50.238 1.651 61.437 1.00 17.19 247 ASP B N 1
ATOM 3640 C CA . ASP B 1 225 ? 48.897 2.105 61.087 1.00 18.32 247 ASP B CA 1
ATOM 3641 C C . ASP B 1 225 ? 48.197 1.009 60.307 1.00 17.60 247 ASP B C 1
ATOM 3642 O O . ASP B 1 225 ? 46.997 0.759 60.536 1.00 19.20 247 ASP B O 1
ATOM 3647 N N . TYR B 1 226 ? 48.899 0.323 59.416 1.00 18.75 248 TYR B N 1
ATOM 3648 C CA . TYR B 1 226 ? 48.301 -0.760 58.645 1.00 19.28 248 TYR B CA 1
ATOM 3649 C C . TYR B 1 226 ? 49.334 -1.543 57.910 1.00 17.50 248 TYR B C 1
ATOM 3650 O O . TYR B 1 226 ? 50.466 -1.053 57.742 1.00 18.52 248 TYR B O 1
ATOM 3659 N N . VAL B 1 227 ? 48.969 -2.754 57.493 1.00 17.79 249 VAL B N 1
ATOM 3660 C CA . VAL B 1 227 ? 49.769 -3.557 56.551 1.00 17.42 249 VAL B CA 1
ATOM 3661 C C . VAL B 1 227 ? 48.829 -3.838 55.385 1.00 17.52 249 VAL B C 1
ATOM 3662 O O . VAL B 1 227 ? 47.653 -4.210 55.614 1.00 19.32 249 VAL B O 1
ATOM 3666 N N . ARG B 1 228 ? 49.292 -3.688 54.135 1.00 18.92 250 ARG B N 1
ATOM 3667 C CA . ARG B 1 228 ? 48.430 -3.947 52.968 1.00 19.35 250 ARG B CA 1
ATOM 3668 C C . ARG B 1 228 ? 49.252 -4.714 51.938 1.00 20.98 250 ARG B C 1
ATOM 3669 O O . ARG B 1 228 ? 50.469 -4.464 51.745 1.00 22.81 250 ARG B O 1
ATOM 3677 N N . VAL B 1 229 ? 48.591 -5.644 51.256 1.00 21.78 251 VAL B N 1
ATOM 3678 C CA . VAL B 1 229 ? 49.194 -6.410 50.185 1.00 19.95 251 VAL B CA 1
ATOM 3679 C C . VAL B 1 229 ? 48.332 -6.243 48.953 1.00 20.95 251 VAL B C 1
ATOM 3680 O O . VAL B 1 229 ? 47.089 -6.430 49.018 1.00 20.68 251 VAL B O 1
ATOM 3684 N N . TYR B 1 230 ? 48.963 -5.865 47.846 1.00 22.07 252 TYR B N 1
ATOM 3685 C CA . TYR B 1 230 ? 48.308 -5.734 46.527 1.00 23.39 252 TYR B CA 1
ATOM 3686 C C . TYR B 1 230 ? 48.917 -6.729 45.564 1.00 24.51 252 TYR B C 1
ATOM 3687 O O . TYR B 1 230 ? 50.119 -6.989 45.654 1.00 24.22 252 TYR B O 1
ATOM 3696 N N . GLN B 1 231 ? 48.147 -7.285 44.634 1.00 24.15 253 GLN B N 1
ATOM 3697 C CA . GLN B 1 231 ? 48.697 -8.149 43.578 1.00 24.96 253 GLN B CA 1
ATOM 3698 C C . GLN B 1 231 ? 48.079 -7.796 42.224 1.00 28.10 253 GLN B C 1
ATOM 3699 O O . GLN B 1 231 ? 46.979 -7.213 42.177 1.00 32.06 253 GLN B O 1
ATOM 3705 N N . LYS B 1 232 ? 48.778 -8.148 41.138 1.00 32.70 254 LYS B N 1
ATOM 3706 C CA . LYS B 1 232 ? 48.326 -7.867 39.754 1.00 35.53 254 LYS B CA 1
ATOM 3707 C C . LYS B 1 232 ? 47.443 -8.960 39.159 1.00 44.46 254 LYS B C 1
ATOM 3708 O O . LYS B 1 232 ? 47.331 -10.051 39.715 1.00 50.31 254 LYS B O 1
#

Solvent-accessible surface area: 18989 Å² total; per-residue (Å²): 139,62,92,77,75,21,80,13,42,1,104,139,38,39,19,115,26,8,46,49,26,86,8,62,50,181,93,10,50,57,54,76,14,51,0,53,0,69,114,116,3,5,49,33,90,149,21,14,0,5,0,21,0,61,92,48,121,71,59,91,8,80,4,0,0,0,24,0,37,0,38,82,129,69,33,11,93,56,2,26,0,1,0,3,0,5,5,24,45,0,69,0,2,31,2,12,0,27,0,8,0,57,40,46,116,94,64,70,108,6,26,1,0,18,0,13,1,0,7,2,27,22,73,27,112,68,0,36,0,22,1,47,20,27,33,125,115,55,80,133,19,71,114,41,72,52,18,61,6,107,62,2,41,50,22,12,11,0,6,0,53,2,42,44,89,12,0,59,0,25,10,22,40,76,81,26,11,79,12,85,0,32,159,19,63,95,23,3,37,49,0,43,63,81,0,3,0,1,0,9,0,1,0,0,0,81,104,7,22,108,112,28,49,65,100,106,21,102,4,86,0,47,0,18,11,0,52,0,30,54,167,138,70,96,80,75,23,79,12,42,2,105,138,39,40,19,114,22,8,44,49,31,84,8,61,53,184,91,9,50,58,56,76,13,51,0,44,0,48,107,110,4,5,50,34,87,148,21,15,0,4,0,19,0,74,97,57,126,75,56,87,9,83,5,0,0,0,27,0,35,0,42,83,129,79,31,13,90,58,3,34,0,8,0,6,0,6,4,22,43,0,66,0,3,32,1,11,0,27,0,7,0,55,38,44,116,97,61,69,111,6,28,1,0,17,0,14,2,0,10,2,28,23,70,28,112,67,1,35,0,24,0,46,21,25,41,148,120,53,76,132,20,72,103,43,67,51,42,62,5,86,60,2,40,48,26,9,10,1,7,0,52,1,72,43,86,12,0,73,0,21,15,12,37,18,85,33,14,70,13,71,0,28,154,20,58,97,20,2,37,56,0,40,65,77,0,3,0,1,0,9,0,1,0,0,0,80,103,8,23,109,112,27,46,69,99,99,20,102,4,82,0,48,0,32,12,0,39,0,30,48,189

Organism: Zobellia galactanivorans (strain DSM 12802 / CCUG 47099 / CIP 106680 / NCIMB 13871 / Dsij) (NCBI:txid63186)

Nearest PDB structures (foldseek):
  4cte-assembly2_B  TM=1.002E+00  e=9.114E-49  Zobellia galactanivorans
  6jh5-assembly1_A  TM=1.001E+00  e=3.199E-42  Aquimarina
  6m6p-assembly1_A  TM=9.988E-01  e=4.213E-40  Aquimarina sp.
  3iln-assembly2_B  TM=9.129E-01  e=5.190E-27  Rhodothermus marinus
  5wut-assembly1_B  TM=9.160E-01  e=8.440E-26  Flavobacterium sp.

InterPro domains:
  IPR000757 Beta-glucanase-like, N-terminal domain [PF00722] (61-235)
  IPR000757 Beta-glucanase-like, N-terminal domain [PS51762] (31-257)
  IPR005084 Carbohydrate binding module family 6 [PF03422] (267-385)
  IPR005084 Carbohydrate binding module family 6 [PS51175] (264-384)
  IPR006584 Cellulose binding, type IV [SM00606] (259-385)
  IPR008979 Galactose-binding-like domain superfamily [SSF49785] (264-385)
  IPR013320 Concanavalin A-like lectin/glucanase domain superfamily [SSF49899] (18-256)
  IPR026444 Secretion system, C-terminal sorting domain [PF18962] (412-482)
  IPR026444 Secretion system, C-terminal sorting domain [TIGR04183] (412-482)
  IPR050546 Glycosyl Hydrolase Family 16 [PTHR10963] (21-254)

Foldseek 3Di:
DWDFDDKFQLQPWGDPQKDKDFAQPPCRVVFVFQETEDPVQWTGDNRWIKWWWAQPDDPNGRIYTIKMWSQPNDKDQFWKKKWWKAWFAWQFKKKWKWKFASCCVPPNPPQLKIWTQWIDAHHAQKIKTKIWHQFPVRDIDMDMDIDGHRHSRHIWMTIWGGDQFKIWTDINNHTTDMDGCHPNPRVSVSSRGIIMIMTIMTGAGNVSHDDTPNVSPRIIMIISMIITIDD/DWDFDDKDQLQPWGDPQKDKDFAQPPCRVVFVFQETEDPVQWTGDNRWIKWWWAQPDDPNGRIYTIKMWRQPNDWDQFFKKKWWKAWFAWQQKKKWKWKFASCCVPPNPPQRKIWTQWIDAHRDQKTKTKIWHQFPVRHIDMDMDIDGHRHSRHIWMTIWGDDQFKIFTDINPHTDDMDGCHPNPRVNVSSRGIIMIMTIMTGAGNVSHRDTPNVRPRTIMIISMIITIDD

Radius of gyration: 24.41 Å; Cα contacts (8 Å, |Δi|>4): 1314; chains: 2; bounding box: 43×74×62 Å

B-factor: mean 27.85, std 10.27, range [14.33, 80.99]